Protein AF-A0A7J4F7S7-F1 (afdb_monomer)

Secondary structure (DSSP, 8-state):
-HHHHHHHHHHHHHHHTTS--------PPPEEEEESSGGGHHHHHHHHGGGEEEEESSPTT--TTT----HHHHHHHHT-SEEE-S-TTT-HHHHHHHHH-TTSEEE-HHHHHHTT-----BTTBSS--TTGGGSHHHHHHHHHHHHHHHHHH-GGGHHHHHHHHHHHHHHHHHHHHHHHHHHHHTT-TT-EEEESSGGGHHHHHHTT-EEEEES--TTT----HHHHHHHHHHHHHTSEEEEEEEGGGTTSHHHHHHHHHHHHH-PPEEEE--S--STT--HHHHHHHHHHHHHTHHHHTS------THHHHHHHHHHHHHHHHHHHHHHHHHHTSSSS------------------------------

Mean predicted aligned error: 14.19 Å

Solvent-accessible surface area (backbone atoms only — not comparable to full-atom values): 21217 Å² total; per-residue (Å²): 110,72,74,58,55,56,52,54,51,53,54,54,57,56,63,58,70,76,72,72,80,83,73,77,61,78,82,65,84,56,46,33,34,37,22,44,44,47,71,52,43,35,48,52,44,55,25,46,44,94,50,41,46,79,48,52,72,39,58,63,72,60,61,71,90,80,48,72,84,45,75,65,56,53,56,60,55,73,69,36,60,32,38,43,42,74,36,45,92,76,36,65,48,48,34,53,47,48,73,75,45,73,86,50,50,71,43,35,43,72,50,18,40,76,50,61,28,69,55,58,65,48,65,95,28,80,58,34,81,47,44,36,67,66,21,70,65,23,41,49,6,43,38,50,40,46,41,59,50,49,32,69,78,43,57,93,50,30,70,58,24,52,51,26,40,52,54,51,48,57,49,52,53,52,51,51,54,52,31,51,51,51,16,59,75,46,66,33,57,70,39,26,24,30,21,29,36,62,36,52,44,32,56,42,42,60,36,46,28,38,66,68,38,50,57,33,58,83,95,64,87,60,61,56,72,67,59,55,52,52,51,46,51,33,33,58,72,58,63,23,56,29,34,41,31,46,52,93,32,47,92,35,73,52,24,52,51,44,54,49,49,20,74,76,42,71,31,50,71,38,62,30,82,79,60,39,74,56,103,75,62,49,59,63,58,53,51,51,51,35,50,58,41,56,52,51,48,49,55,77,81,43,82,85,72,72,76,72,56,64,60,59,53,50,51,55,50,53,51,51,51,51,55,49,51,52,52,51,51,53,55,53,58,63,69,69,70,81,79,86,89,88,86,86,82,88,86,81,90,83,83,90,82,88,81,89,85,82,87,86,77,92,82,86,80,88,80,82,90,132

Foldseek 3Di:
DVVVVVVVVVVVVVVVVVVPDPCPPPLDQAQEEEEAALLLQQLLCLLSPPRHDYDYQDDFLDDQQPDAGDPVSLVSLVPHQEYEYLALVPRVNSVVSCVSCVPHHYDYDVLLVVLPQAQPDAAVRNGQSAQSCLALRSSLSSLVSSLVVVCVVPVVCSVVSVVSSVVSVVVSVVLLVVLQVLLVVLVQAQQEAEELESNCQSLSVSNNYGHPYYQDYPPPLDGDPVRLVVNLVCLQVRSHLAYEYEPSCCVPPSVVSRVVSCVSRVRYYFYAHSGGNDSDDNSSNSSVRSSVSVSCSSVSPDDDPPPPCVVVVVVVVVVVVVVVVVVVVVVVVVVVPPPDDDDDDDDDDDDDDDDDDDDDDDDDDDDDDD

Structure (mmCIF, N/CA/C/O backbone):
data_AF-A0A7J4F7S7-F1
#
_entry.id   AF-A0A7J4F7S7-F1
#
loop_
_atom_site.group_PDB
_atom_site.id
_atom_site.type_symbol
_atom_site.label_atom_id
_atom_site.label_alt_id
_atom_site.label_comp_id
_atom_site.label_asym_id
_atom_site.label_entity_id
_atom_site.label_seq_id
_atom_site.pdbx_PDB_ins_code
_atom_site.Cartn_x
_atom_site.Cartn_y
_atom_site.Cartn_z
_atom_site.occupancy
_atom_site.B_iso_or_equiv
_atom_site.auth_seq_id
_atom_site.auth_comp_id
_atom_site.auth_asym_id
_atom_site.auth_atom_id
_atom_site.pdbx_PDB_model_num
ATOM 1 N N . MET A 1 1 ? 35.179 -58.550 -4.050 1.00 54.38 1 MET A N 1
ATOM 2 C CA . MET A 1 1 ? 35.478 -57.158 -3.635 1.00 54.38 1 MET A CA 1
ATOM 3 C C . MET A 1 1 ? 35.856 -56.257 -4.811 1.00 54.38 1 MET A C 1
ATOM 5 O O . MET A 1 1 ? 35.165 -55.275 -5.018 1.00 54.38 1 MET A O 1
ATOM 9 N N . ILE A 1 2 ? 36.839 -56.607 -5.651 1.00 55.66 2 ILE A N 1
ATOM 10 C CA . ILE A 1 2 ? 37.302 -55.758 -6.779 1.00 55.66 2 ILE A CA 1
ATOM 11 C C . ILE A 1 2 ? 36.187 -55.402 -7.790 1.00 55.66 2 ILE A C 1
ATOM 13 O O . ILE A 1 2 ? 36.116 -54.282 -8.281 1.00 55.66 2 ILE A O 1
ATOM 17 N N . ARG A 1 3 ? 35.242 -56.317 -8.034 1.00 45.62 3 ARG A N 1
ATOM 18 C CA . ARG A 1 3 ? 34.114 -56.116 -8.963 1.00 45.62 3 ARG A CA 1
ATOM 19 C C . ARG A 1 3 ? 33.031 -55.151 -8.444 1.00 45.62 3 ARG A C 1
ATOM 21 O O . ARG A 1 3 ? 32.325 -54.556 -9.245 1.00 45.62 3 ARG A O 1
ATOM 28 N N . HIS A 1 4 ? 32.931 -54.972 -7.124 1.00 45.53 4 HIS A N 1
ATOM 29 C CA . HIS A 1 4 ? 32.022 -54.000 -6.499 1.00 45.53 4 HIS A CA 1
ATOM 30 C C . HIS A 1 4 ? 32.672 -52.617 -6.361 1.00 45.53 4 HIS A C 1
ATOM 32 O O . HIS A 1 4 ? 31.987 -51.610 -6.496 1.00 45.53 4 HIS A O 1
ATOM 38 N N . VAL A 1 5 ? 34.000 -52.565 -6.201 1.00 56.12 5 VAL A N 1
ATOM 39 C CA . VAL A 1 5 ? 34.778 -51.313 -6.206 1.00 56.12 5 VAL A CA 1
ATOM 40 C C . VAL A 1 5 ? 34.766 -50.657 -7.594 1.00 56.12 5 VAL A C 1
ATOM 42 O O . VAL A 1 5 ? 34.600 -49.447 -7.701 1.00 56.12 5 VAL A O 1
ATOM 45 N N . LEU A 1 6 ? 34.841 -51.451 -8.669 1.00 48.84 6 LEU A N 1
ATOM 46 C CA . LEU A 1 6 ? 34.756 -50.942 -10.046 1.00 48.84 6 LEU A CA 1
ATOM 47 C C . LEU A 1 6 ? 33.351 -50.438 -10.425 1.00 48.84 6 LEU A C 1
ATOM 49 O O . LEU A 1 6 ? 33.238 -49.486 -11.191 1.00 48.84 6 LEU A O 1
ATOM 53 N N . LEU A 1 7 ? 32.286 -51.026 -9.863 1.00 51.00 7 LEU A N 1
ATOM 54 C CA . LEU A 1 7 ? 30.911 -50.562 -10.093 1.00 51.00 7 LEU A CA 1
ATOM 55 C C . LEU A 1 7 ? 30.617 -49.246 -9.351 1.00 51.00 7 LEU A C 1
ATOM 57 O O . LEU A 1 7 ? 29.968 -48.364 -9.903 1.00 51.00 7 LEU A O 1
ATOM 61 N N . ALA A 1 8 ? 31.136 -49.090 -8.128 1.00 51.75 8 ALA A N 1
ATOM 62 C CA . ALA A 1 8 ? 30.990 -47.863 -7.343 1.00 51.75 8 ALA A CA 1
ATOM 63 C C . ALA A 1 8 ? 31.748 -46.672 -7.965 1.00 51.75 8 ALA A C 1
ATOM 65 O O . ALA A 1 8 ? 31.248 -45.551 -7.960 1.00 51.75 8 ALA A O 1
ATOM 66 N N . MET A 1 9 ? 32.911 -46.922 -8.576 1.00 55.09 9 MET A N 1
ATOM 67 C CA . MET A 1 9 ? 33.689 -45.904 -9.299 1.00 55.09 9 MET A CA 1
ATOM 68 C C . MET A 1 9 ? 33.002 -45.437 -10.594 1.00 55.09 9 MET A C 1
ATOM 70 O O . MET A 1 9 ? 33.083 -44.261 -10.934 1.00 55.09 9 MET A O 1
ATOM 74 N N . ALA A 1 10 ? 32.290 -46.325 -11.297 1.00 54.59 10 ALA A N 1
ATOM 75 C CA . ALA A 1 10 ? 31.547 -45.968 -12.509 1.00 54.59 10 ALA A CA 1
ATOM 76 C C . ALA A 1 10 ? 30.288 -45.130 -12.210 1.00 54.59 10 ALA A C 1
ATOM 78 O O . ALA A 1 10 ? 29.965 -44.219 -12.968 1.00 54.59 10 ALA A O 1
ATOM 79 N N . VAL A 1 11 ? 29.612 -45.382 -11.082 1.00 56.56 11 VAL A N 1
ATOM 80 C CA . VAL A 1 11 ? 28.475 -44.560 -10.623 1.00 56.56 11 VAL A CA 1
ATOM 81 C C . VAL A 1 11 ? 28.948 -43.187 -10.131 1.00 56.56 11 VAL A C 1
ATOM 83 O O . VAL A 1 11 ? 28.303 -42.183 -10.423 1.00 56.56 11 VAL A O 1
ATOM 86 N N . LEU A 1 12 ? 30.112 -43.112 -9.475 1.00 49.06 12 LEU A N 1
ATOM 87 C CA . LEU A 1 12 ? 30.700 -41.837 -9.051 1.00 49.06 12 LEU A CA 1
ATOM 88 C C . LEU A 1 12 ? 31.189 -40.994 -10.244 1.00 49.06 12 LEU A C 1
ATOM 90 O O . LEU A 1 12 ? 31.013 -39.781 -10.242 1.00 49.06 12 LEU A O 1
ATOM 94 N N . ALA A 1 13 ? 31.723 -41.620 -11.297 1.00 49.44 13 ALA A N 1
ATOM 95 C CA . ALA A 1 13 ? 32.113 -40.921 -12.524 1.00 49.44 13 ALA A CA 1
ATOM 96 C C . ALA A 1 13 ? 30.908 -40.408 -13.340 1.00 49.44 13 ALA A C 1
ATOM 98 O O . ALA A 1 13 ? 31.022 -39.389 -14.015 1.00 49.44 13 ALA A O 1
ATOM 99 N N . MET A 1 14 ? 29.744 -41.065 -13.248 1.00 48.78 14 MET A N 1
ATOM 100 C CA . MET A 1 14 ? 28.516 -40.619 -13.922 1.00 48.78 14 MET A CA 1
ATOM 101 C C . MET A 1 14 ? 27.774 -39.516 -13.146 1.00 48.78 14 MET A C 1
ATOM 103 O O . MET A 1 14 ? 27.087 -38.706 -13.759 1.00 48.78 14 MET A O 1
ATOM 107 N N . ALA A 1 15 ? 27.972 -39.417 -11.825 1.00 48.84 15 ALA A N 1
ATOM 108 C CA . ALA A 1 15 ? 27.460 -38.311 -11.008 1.00 48.84 15 ALA A CA 1
ATOM 109 C C . ALA A 1 15 ? 28.261 -37.002 -11.178 1.00 48.84 15 ALA A C 1
ATOM 111 O O . ALA A 1 15 ? 27.722 -35.922 -10.959 1.00 48.84 15 ALA A O 1
ATOM 112 N N . VAL A 1 16 ? 29.525 -37.076 -11.613 1.00 49.22 16 VAL A N 1
ATOM 113 C CA . VAL A 1 16 ? 30.371 -35.891 -11.871 1.00 49.22 16 VAL A CA 1
ATOM 114 C C . VAL A 1 16 ? 30.159 -35.320 -13.284 1.00 49.22 16 VAL A C 1
ATOM 116 O O . VAL A 1 16 ? 30.489 -34.168 -13.536 1.00 49.22 16 VAL A O 1
ATOM 119 N N . ALA A 1 17 ? 29.530 -36.068 -14.197 1.00 46.41 17 ALA A N 1
ATOM 120 C CA . ALA A 1 17 ? 29.245 -35.609 -15.562 1.00 46.41 17 ALA A CA 1
ATOM 121 C C . ALA A 1 17 ? 27.938 -34.795 -15.704 1.00 46.41 17 ALA A C 1
ATOM 123 O O . ALA A 1 17 ? 27.616 -34.367 -16.807 1.00 46.41 17 ALA A O 1
ATOM 124 N N . PHE A 1 18 ? 27.199 -34.565 -14.609 1.00 45.62 18 PHE A N 1
ATOM 125 C CA . PHE A 1 18 ? 26.010 -33.694 -14.567 1.00 45.62 18 PHE A CA 1
ATOM 126 C C . PHE A 1 18 ? 26.260 -32.354 -13.849 1.00 45.62 18 PHE A C 1
ATOM 128 O O . PHE A 1 18 ? 25.326 -31.603 -13.589 1.00 45.62 18 PHE A O 1
ATOM 135 N N . VAL A 1 19 ? 27.524 -32.038 -13.545 1.00 52.53 19 VAL A N 1
ATOM 136 C CA . VAL A 1 19 ? 27.962 -30.712 -13.086 1.00 52.53 19 VAL A CA 1
ATOM 137 C C . VAL A 1 19 ? 28.807 -30.119 -14.205 1.00 52.53 19 VAL A C 1
ATOM 139 O O . VAL A 1 19 ? 30.033 -30.188 -14.206 1.00 52.53 19 VAL A O 1
ATOM 142 N N . GLY A 1 20 ? 28.120 -29.652 -15.239 1.00 48.72 20 GLY A N 1
ATOM 143 C CA . GLY A 1 20 ? 28.742 -29.263 -16.494 1.00 48.72 20 GLY A CA 1
ATOM 144 C C . GLY A 1 20 ? 27.784 -28.516 -17.402 1.00 48.72 20 GLY A C 1
ATOM 145 O O . GLY A 1 20 ? 27.708 -28.835 -18.578 1.00 48.72 20 GLY A O 1
ATOM 146 N N . ASP A 1 21 ? 27.073 -27.537 -16.848 1.00 41.12 21 ASP A N 1
ATOM 147 C CA . ASP A 1 21 ? 26.749 -26.332 -17.605 1.00 41.12 21 ASP A CA 1
ATOM 148 C C . ASP A 1 21 ? 26.936 -25.134 -16.674 1.00 41.12 21 ASP A C 1
ATOM 150 O O . ASP A 1 21 ? 26.013 -24.552 -16.112 1.00 41.12 21 ASP A O 1
ATOM 154 N N . GLY A 1 22 ? 28.210 -24.840 -16.408 1.00 40.72 22 GLY A N 1
ATOM 155 C CA . GLY A 1 22 ? 28.616 -23.545 -15.894 1.00 40.72 22 GLY A CA 1
ATOM 156 C C . GLY A 1 22 ? 28.477 -22.538 -17.022 1.00 40.72 22 GLY A C 1
ATOM 157 O O . GLY A 1 22 ? 29.484 -22.075 -17.554 1.00 40.72 22 GLY A O 1
ATOM 158 N N . ASN A 1 23 ? 27.236 -22.210 -17.379 1.00 40.94 23 ASN A N 1
ATOM 159 C CA . ASN A 1 23 ? 26.950 -20.956 -18.038 1.00 40.94 23 ASN A CA 1
ATOM 160 C C . ASN A 1 23 ? 27.207 -19.885 -16.974 1.00 40.94 23 ASN A C 1
ATOM 162 O O . ASN A 1 23 ? 26.307 -19.450 -16.259 1.00 40.94 23 ASN A O 1
ATOM 166 N N . ALA A 1 24 ? 28.477 -19.503 -16.821 1.00 43.47 24 ALA A N 1
ATOM 167 C CA . ALA A 1 24 ? 28.827 -18.172 -16.367 1.00 43.47 24 ALA A CA 1
ATOM 168 C C . ALA A 1 24 ? 28.292 -17.228 -17.448 1.00 43.47 24 ALA A C 1
ATOM 170 O O . ALA A 1 24 ? 29.030 -16.776 -18.323 1.00 43.47 24 ALA A O 1
ATOM 171 N N . GLY A 1 25 ? 26.966 -17.057 -17.445 1.00 39.09 25 GLY A N 1
ATOM 172 C CA . GLY A 1 25 ? 26.289 -16.061 -18.238 1.00 39.09 25 GLY A CA 1
ATOM 173 C C . GLY A 1 25 ? 26.980 -14.754 -17.920 1.00 39.09 25 GLY A C 1
ATOM 174 O O . GLY A 1 25 ? 27.254 -14.463 -16.752 1.00 39.09 25 GLY A O 1
ATOM 175 N N . ALA A 1 26 ? 27.342 -14.026 -18.970 1.00 41.41 26 ALA A N 1
ATOM 176 C CA . ALA A 1 26 ? 27.690 -12.630 -18.834 1.00 41.41 26 ALA A CA 1
ATOM 177 C C . ALA A 1 26 ? 26.666 -12.012 -17.873 1.00 41.41 26 ALA A C 1
ATOM 179 O O . ALA A 1 26 ? 25.469 -12.082 -18.145 1.00 41.41 26 ALA A O 1
ATOM 180 N N . GLN A 1 27 ? 27.121 -11.514 -16.720 1.00 52.38 27 GLN A N 1
ATOM 181 C CA . GLN A 1 27 ? 26.304 -10.606 -15.931 1.00 52.38 27 GLN A CA 1
ATOM 182 C C . GLN A 1 27 ? 26.084 -9.413 -16.858 1.00 52.38 27 GLN A C 1
ATOM 184 O O . GLN A 1 27 ? 26.988 -8.597 -17.051 1.00 52.38 27 GLN A O 1
ATOM 189 N N . GLY A 1 28 ? 24.946 -9.417 -17.559 1.00 56.94 28 GLY A N 1
ATOM 190 C CA . GLY A 1 28 ? 24.427 -8.225 -18.206 1.00 56.94 28 GLY A CA 1
ATOM 191 C C . GLY A 1 28 ? 24.340 -7.127 -17.153 1.00 56.94 28 GLY A C 1
ATOM 192 O O . GLY A 1 28 ? 24.262 -7.423 -15.960 1.00 56.94 28 GLY A O 1
ATOM 193 N N . ALA A 1 29 ? 24.440 -5.871 -17.579 1.00 68.69 29 ALA A N 1
ATOM 194 C CA . ALA A 1 29 ? 24.211 -4.771 -16.655 1.00 68.69 29 ALA A CA 1
ATOM 195 C C . ALA A 1 29 ? 22.810 -4.940 -16.044 1.00 68.69 29 ALA A C 1
ATOM 197 O O . ALA A 1 29 ? 21.854 -5.141 -16.790 1.00 68.69 29 ALA A O 1
ATOM 198 N N . GLU A 1 30 ? 22.722 -4.927 -14.713 1.00 89.00 30 GLU A N 1
ATOM 199 C CA . GLU A 1 30 ? 21.443 -4.963 -14.004 1.00 89.00 30 GLU A CA 1
ATOM 200 C C . GLU A 1 30 ? 20.639 -3.710 -14.376 1.00 89.00 30 GLU A C 1
ATOM 202 O O . GLU A 1 30 ? 21.201 -2.614 -14.476 1.00 89.00 30 GLU A O 1
ATOM 207 N N . VAL A 1 31 ? 19.338 -3.881 -14.615 1.00 96.44 31 VAL A N 1
ATOM 208 C CA . VAL A 1 31 ? 18.419 -2.772 -14.889 1.00 96.44 31 VAL A CA 1
ATOM 209 C C . VAL A 1 31 ? 18.271 -1.964 -13.605 1.00 96.44 31 VAL A C 1
ATOM 211 O O . VAL A 1 31 ? 17.856 -2.505 -12.576 1.00 96.44 31 VAL A O 1
ATOM 214 N N . ARG A 1 32 ? 18.593 -0.673 -13.649 1.00 97.06 32 ARG A N 1
ATOM 215 C CA . ARG A 1 32 ? 18.467 0.216 -12.490 1.00 97.06 32 ARG A CA 1
ATOM 216 C C . ARG A 1 32 ? 17.034 0.710 -12.369 1.00 97.06 32 ARG A C 1
ATOM 218 O O . ARG A 1 32 ? 16.547 1.465 -13.213 1.00 97.06 32 ARG A O 1
ATOM 225 N N . VAL A 1 33 ? 16.369 0.289 -11.305 1.00 97.69 33 VAL A N 1
ATOM 226 C CA . VAL A 1 33 ? 14.982 0.623 -10.995 1.00 97.69 33 VAL A CA 1
ATOM 227 C C . VAL A 1 33 ? 14.952 1.568 -9.808 1.00 97.69 33 VAL A C 1
ATOM 229 O O . VAL A 1 33 ? 15.441 1.236 -8.730 1.00 97.69 33 VAL A O 1
ATOM 232 N N . VAL A 1 34 ? 14.321 2.723 -9.979 1.00 97.25 34 VAL A N 1
ATOM 233 C CA . VAL A 1 34 ? 14.132 3.675 -8.885 1.00 97.25 34 VAL A CA 1
ATOM 234 C C . VAL A 1 34 ? 12.651 3.743 -8.532 1.00 97.25 34 VAL A C 1
ATOM 236 O O . VAL A 1 34 ? 11.827 4.180 -9.337 1.00 97.25 34 VAL A O 1
ATOM 239 N N . VAL A 1 35 ? 12.298 3.293 -7.328 1.00 96.88 35 VAL A N 1
ATOM 240 C CA . VAL A 1 35 ? 10.936 3.405 -6.791 1.00 96.88 35 VAL A CA 1
ATOM 241 C C . VAL A 1 35 ? 10.767 4.727 -6.049 1.00 96.88 35 VAL A C 1
ATOM 243 O O . VAL A 1 35 ? 11.701 5.222 -5.421 1.00 96.88 35 VAL A O 1
ATOM 246 N N . SER A 1 36 ? 9.576 5.317 -6.073 1.00 95.00 36 SER A N 1
ATOM 247 C CA . SER A 1 36 ? 9.324 6.544 -5.311 1.00 95.00 36 SER A CA 1
ATOM 248 C C . SER A 1 36 ? 9.163 6.297 -3.813 1.00 95.00 36 SER A C 1
ATOM 250 O O . SER A 1 36 ? 9.642 7.094 -3.005 1.00 95.00 36 SER A O 1
ATOM 252 N N . LEU A 1 37 ? 8.492 5.201 -3.452 1.00 92.75 37 LEU A N 1
ATOM 253 C CA . LEU A 1 37 ? 8.175 4.820 -2.081 1.00 92.75 37 LEU A CA 1
ATOM 254 C C . LEU A 1 37 ? 8.850 3.492 -1.718 1.00 92.75 37 LEU A C 1
ATOM 256 O O . LEU A 1 37 ? 8.761 2.537 -2.496 1.00 92.75 37 LEU A O 1
ATOM 260 N N . PRO A 1 38 ? 9.410 3.371 -0.501 1.00 90.94 38 PRO A N 1
ATOM 261 C CA . PRO A 1 38 ? 10.093 2.154 -0.075 1.00 90.94 38 PRO A CA 1
ATOM 262 C C . PRO A 1 38 ? 9.142 0.951 -0.001 1.00 90.94 38 PRO A C 1
ATOM 264 O O . PRO A 1 38 ? 9.566 -0.170 -0.242 1.00 90.94 38 PRO A O 1
ATOM 267 N N . ASP A 1 39 ? 7.838 1.155 0.226 1.00 90.50 39 ASP A N 1
ATOM 268 C CA . ASP A 1 39 ? 6.849 0.066 0.248 1.00 90.50 39 ASP A CA 1
ATOM 269 C C . ASP A 1 39 ? 6.647 -0.626 -1.119 1.00 90.50 39 ASP A C 1
ATOM 271 O O . ASP A 1 39 ? 6.087 -1.724 -1.178 1.00 90.50 39 ASP A O 1
ATOM 275 N N . MET A 1 40 ? 7.067 -0.004 -2.229 1.00 93.50 40 MET A N 1
ATOM 276 C CA . MET A 1 40 ? 6.969 -0.588 -3.577 1.00 93.50 40 MET A CA 1
ATOM 277 C C . MET A 1 40 ? 8.199 -1.428 -3.939 1.00 93.50 40 MET A C 1
ATOM 279 O O . MET A 1 40 ? 8.109 -2.340 -4.765 1.00 93.50 40 MET A O 1
ATOM 283 N N . GLU A 1 41 ? 9.333 -1.160 -3.291 1.00 94.00 41 GLU A N 1
ATOM 284 C CA . GLU A 1 41 ? 10.611 -1.832 -3.522 1.00 94.00 41 GLU A CA 1
ATOM 285 C C . GLU A 1 41 ? 10.527 -3.365 -3.412 1.00 94.00 41 GLU A C 1
ATOM 287 O O . GLU A 1 41 ? 11.026 -4.043 -4.315 1.00 94.00 41 GLU A O 1
ATOM 292 N N . PRO A 1 42 ? 9.863 -3.961 -2.399 1.00 93.62 42 PRO A N 1
ATOM 293 C CA . PRO A 1 42 ? 9.824 -5.414 -2.258 1.00 93.62 42 PRO A CA 1
ATOM 294 C C . PRO A 1 42 ? 9.064 -6.091 -3.400 1.00 93.62 42 PRO A C 1
ATOM 296 O O . PRO A 1 42 ? 9.465 -7.158 -3.857 1.00 93.62 42 PRO A O 1
ATOM 299 N N . VAL A 1 43 ? 7.997 -5.457 -3.899 1.00 96.19 43 VAL A N 1
ATOM 300 C CA . VAL A 1 43 ? 7.208 -5.964 -5.034 1.00 96.19 43 VAL A CA 1
ATOM 301 C C . VAL A 1 43 ? 8.052 -5.960 -6.307 1.00 96.19 43 VAL A C 1
ATOM 303 O O . VAL A 1 43 ? 8.103 -6.952 -7.033 1.00 96.19 43 VAL A O 1
ATOM 306 N N . VAL A 1 44 ? 8.746 -4.851 -6.555 1.00 96.94 44 VAL A N 1
ATOM 307 C CA . VAL A 1 44 ? 9.639 -4.668 -7.704 1.00 96.94 44 VAL A CA 1
ATOM 308 C C . VAL A 1 44 ? 10.794 -5.669 -7.660 1.00 96.94 44 VAL A C 1
ATOM 310 O O . VAL A 1 44 ? 11.058 -6.355 -8.649 1.00 96.94 44 VAL A O 1
ATOM 313 N N . ARG A 1 45 ? 11.440 -5.821 -6.501 1.00 95.81 45 ARG A N 1
ATOM 314 C CA . ARG A 1 45 ? 12.540 -6.770 -6.291 1.00 95.81 45 ARG A CA 1
ATOM 315 C C . ARG A 1 45 ? 12.094 -8.220 -6.467 1.00 95.81 45 ARG A C 1
ATOM 317 O O . ARG A 1 45 ? 12.811 -8.998 -7.090 1.00 95.81 45 ARG A O 1
ATOM 324 N N . ASP A 1 46 ? 10.917 -8.583 -5.966 1.00 95.56 46 ASP A N 1
ATOM 325 C CA . ASP A 1 46 ? 10.380 -9.940 -6.100 1.00 95.56 46 ASP A CA 1
ATOM 326 C C . ASP A 1 46 ? 10.118 -10.331 -7.559 1.00 95.56 46 ASP A C 1
ATOM 328 O O . ASP A 1 46 ? 10.281 -11.496 -7.918 1.00 95.56 46 ASP A O 1
ATOM 332 N N . VAL A 1 47 ? 9.726 -9.371 -8.400 1.00 97.88 47 VAL A N 1
ATOM 333 C CA . VAL A 1 47 ? 9.457 -9.594 -9.828 1.00 97.88 47 VAL A CA 1
ATOM 334 C C . VAL A 1 47 ? 10.739 -9.523 -10.662 1.00 97.88 47 VAL A C 1
ATOM 336 O O . VAL A 1 47 ? 10.990 -10.405 -11.485 1.00 97.88 47 VAL A O 1
ATOM 339 N N . GLY A 1 48 ? 11.571 -8.503 -10.454 1.00 96.69 48 GLY A N 1
ATOM 340 C CA . GLY A 1 48 ? 12.811 -8.315 -11.214 1.00 96.69 48 GLY A CA 1
ATOM 341 C C . GLY A 1 48 ? 13.926 -9.288 -10.816 1.00 96.69 48 GLY A C 1
ATOM 342 O O . GLY A 1 48 ? 14.799 -9.612 -11.622 1.00 96.69 48 GLY A O 1
ATOM 343 N N . GLY A 1 49 ? 13.882 -9.821 -9.595 1.00 94.81 49 GLY A N 1
ATOM 344 C CA . GLY A 1 49 ? 14.841 -10.800 -9.103 1.00 94.81 49 GLY A CA 1
ATOM 345 C C . GLY A 1 49 ? 16.280 -10.285 -9.159 1.00 94.81 49 GLY A C 1
ATOM 346 O O . GLY A 1 49 ? 16.576 -9.164 -8.766 1.00 94.81 49 GLY A O 1
ATOM 347 N N . ARG A 1 50 ? 17.193 -11.125 -9.650 1.00 94.69 50 ARG A N 1
ATOM 348 C CA . ARG A 1 50 ? 18.638 -10.838 -9.720 1.00 94.69 50 ARG A CA 1
ATOM 349 C C . ARG A 1 50 ? 19.061 -9.923 -10.876 1.00 94.69 50 ARG A C 1
ATOM 351 O O . ARG A 1 50 ? 20.255 -9.728 -11.058 1.00 94.69 50 ARG A O 1
ATOM 358 N N . HIS A 1 51 ? 18.126 -9.493 -11.718 1.00 95.75 51 HIS A N 1
ATOM 359 C CA . HIS A 1 51 ? 18.429 -8.710 -12.924 1.00 95.75 51 HIS A CA 1
ATOM 360 C C . HIS A 1 51 ? 18.170 -7.221 -12.744 1.00 95.75 51 HIS A C 1
ATOM 362 O O . HIS A 1 51 ? 18.431 -6.441 -13.655 1.00 95.75 51 HIS A O 1
ATOM 368 N N . VAL A 1 52 ? 17.641 -6.840 -11.582 1.00 96.62 52 VAL A N 1
ATOM 369 C CA . VAL A 1 52 ? 17.322 -5.460 -11.253 1.00 96.62 52 VAL A CA 1
ATOM 370 C C . VAL A 1 52 ? 18.090 -5.031 -10.013 1.00 96.62 52 VAL A C 1
ATOM 372 O O . VAL A 1 52 ? 18.166 -5.765 -9.025 1.00 96.62 52 VAL A O 1
ATOM 375 N N . GLU A 1 53 ? 18.598 -3.811 -10.052 1.00 95.56 53 GLU A N 1
ATOM 376 C CA . GLU A 1 53 ? 19.065 -3.090 -8.877 1.00 95.56 53 GLU A CA 1
ATOM 377 C C . GLU A 1 53 ? 17.966 -2.096 -8.501 1.00 95.56 53 GLU A C 1
ATOM 379 O O . GLU A 1 53 ? 17.581 -1.273 -9.328 1.00 95.56 53 GLU A O 1
ATOM 384 N N . VAL A 1 54 ? 17.421 -2.193 -7.284 1.00 94.31 54 VAL A N 1
ATOM 385 C CA . VAL A 1 54 ? 16.290 -1.356 -6.850 1.00 94.31 54 VAL A CA 1
ATOM 386 C C . VAL A 1 54 ? 16.726 -0.410 -5.741 1.00 94.31 54 VAL A C 1
ATOM 388 O O . VAL A 1 54 ? 17.287 -0.869 -4.744 1.00 94.31 54 VAL A O 1
ATOM 391 N N . SER A 1 55 ? 16.422 0.877 -5.893 1.00 93.19 55 SER A N 1
ATOM 392 C CA . SER A 1 55 ? 16.593 1.907 -4.863 1.00 93.19 55 SER A CA 1
ATOM 393 C C . SER A 1 55 ? 15.322 2.746 -4.698 1.00 93.19 55 SER A C 1
ATOM 395 O O . SER A 1 55 ? 14.487 2.804 -5.601 1.00 93.19 55 SER A O 1
ATOM 397 N N . SER A 1 56 ? 15.167 3.395 -3.540 1.00 93.19 56 SER A N 1
ATOM 398 C CA . SER A 1 56 ? 14.013 4.245 -3.220 1.00 93.19 56 SER A CA 1
ATOM 399 C C . SER A 1 56 ? 14.390 5.726 -3.150 1.00 93.19 56 SER A C 1
ATOM 401 O O . SER A 1 56 ? 15.380 6.092 -2.517 1.00 93.19 56 SER A O 1
ATOM 403 N N . ILE A 1 57 ? 13.563 6.588 -3.750 1.00 93.88 57 ILE A N 1
ATOM 404 C CA . ILE A 1 57 ? 13.667 8.055 -3.666 1.00 93.88 57 ILE A CA 1
ATOM 405 C C . ILE A 1 57 ? 13.373 8.520 -2.239 1.00 93.88 57 ILE A C 1
ATOM 407 O O . ILE A 1 57 ? 14.124 9.314 -1.666 1.00 93.88 57 ILE A O 1
ATOM 411 N N . LEU A 1 58 ? 12.258 8.052 -1.670 1.00 90.94 58 LEU A N 1
ATOM 412 C CA . LEU A 1 58 ? 11.869 8.377 -0.307 1.00 90.94 58 LEU A CA 1
ATOM 413 C C . LEU A 1 58 ? 12.645 7.480 0.674 1.00 90.94 58 LEU A C 1
ATOM 415 O O . LEU A 1 58 ? 12.541 6.253 0.581 1.00 90.94 58 LEU A O 1
ATOM 419 N N . PRO A 1 59 ? 13.376 8.049 1.650 1.00 87.00 59 PRO A N 1
ATOM 420 C CA . PRO A 1 59 ? 14.060 7.246 2.656 1.00 87.00 59 PRO A CA 1
ATOM 421 C C . PRO A 1 59 ? 13.063 6.513 3.571 1.00 87.00 59 PRO A C 1
ATOM 423 O O . PRO A 1 59 ? 12.023 7.095 3.912 1.00 87.00 59 PRO A O 1
ATOM 426 N N . PRO A 1 60 ? 13.388 5.300 4.057 1.00 82.62 60 PRO A N 1
ATOM 427 C CA . PRO A 1 60 ? 12.536 4.554 4.982 1.00 82.62 60 PRO A CA 1
ATOM 428 C C . PRO A 1 60 ? 12.066 5.389 6.178 1.00 82.62 60 PRO A C 1
ATOM 430 O O . PRO A 1 60 ? 12.829 6.151 6.778 1.00 82.62 60 PRO A O 1
ATOM 433 N N . GLY A 1 61 ? 10.784 5.257 6.523 1.00 76.81 61 GLY A N 1
ATOM 434 C CA . GLY A 1 61 ? 10.153 5.984 7.630 1.00 76.81 61 GLY A CA 1
ATOM 435 C C . GLY A 1 61 ? 9.924 7.490 7.417 1.00 76.81 61 GLY A C 1
ATOM 436 O O . GLY A 1 61 ? 9.424 8.145 8.335 1.00 76.81 61 GLY A O 1
ATOM 437 N N . SER A 1 62 ? 10.260 8.050 6.251 1.00 80.62 62 SER A N 1
ATOM 438 C CA . SER A 1 62 ? 9.999 9.462 5.930 1.00 80.62 62 SER A CA 1
ATOM 439 C C . SER A 1 62 ? 8.539 9.703 5.530 1.00 80.62 62 SER A C 1
ATOM 441 O O . SER A 1 62 ? 7.886 8.829 4.967 1.00 80.62 62 SER A O 1
ATOM 443 N N . ASP A 1 63 ? 8.026 10.906 5.799 1.00 81.44 63 ASP A N 1
ATOM 444 C CA . ASP A 1 63 ? 6.697 11.333 5.343 1.00 81.44 63 ASP A CA 1
ATOM 445 C C . ASP A 1 63 ? 6.758 11.788 3.869 1.00 81.44 63 ASP A C 1
ATOM 447 O O . ASP A 1 63 ? 7.448 12.775 3.585 1.00 81.44 63 ASP A O 1
ATOM 451 N N . PRO A 1 64 ? 6.038 11.131 2.938 1.00 81.62 64 PRO A N 1
ATOM 452 C CA . PRO A 1 64 ? 6.050 11.487 1.519 1.00 81.62 64 PRO A CA 1
ATOM 453 C C . PRO A 1 64 ? 5.492 12.888 1.230 1.00 81.62 64 PRO A C 1
ATOM 455 O O . PRO A 1 64 ? 5.892 13.509 0.249 1.00 81.62 64 PRO A O 1
ATOM 458 N N . HIS A 1 65 ? 4.596 13.427 2.065 1.00 78.94 65 HIS A N 1
ATOM 459 C CA . HIS A 1 65 ? 3.967 14.731 1.806 1.00 78.94 65 HIS A CA 1
ATOM 460 C C . HIS A 1 65 ? 4.854 15.919 2.184 1.00 78.94 65 HIS A C 1
ATOM 462 O O . HIS A 1 65 ? 4.692 17.016 1.650 1.00 78.94 65 HIS A O 1
ATOM 468 N N . GLY A 1 66 ? 5.768 15.710 3.131 1.00 81.25 66 GLY A N 1
ATOM 469 C CA . GLY A 1 66 ? 6.759 16.700 3.548 1.00 81.25 66 GLY A CA 1
ATOM 470 C C . GLY A 1 66 ? 8.121 16.521 2.880 1.00 81.25 66 GLY A C 1
ATOM 471 O O . GLY A 1 66 ? 9.030 17.309 3.149 1.00 81.25 66 GLY A O 1
ATOM 472 N N . PHE A 1 67 ? 8.286 15.484 2.059 1.00 87.19 67 PHE A N 1
ATOM 473 C CA . PHE A 1 67 ? 9.557 15.172 1.428 1.00 87.19 67 PHE A CA 1
ATOM 474 C C . PHE A 1 67 ? 9.886 16.152 0.297 1.00 87.19 67 PHE A C 1
ATOM 476 O O . PHE A 1 67 ? 9.019 16.672 -0.401 1.00 87.19 67 PHE A O 1
ATOM 483 N N . THR A 1 68 ? 11.175 16.422 0.117 1.00 87.62 68 THR A N 1
ATOM 484 C CA . THR A 1 68 ? 11.698 17.242 -0.976 1.00 87.62 68 THR A CA 1
ATOM 485 C C . THR A 1 68 ? 12.918 16.539 -1.537 1.00 87.62 68 THR A C 1
ATOM 487 O O . THR A 1 68 ? 13.838 16.211 -0.784 1.00 87.62 68 THR A O 1
ATOM 490 N N . VAL A 1 69 ? 12.936 16.328 -2.852 1.00 88.69 69 VAL A N 1
ATOM 491 C CA . VAL A 1 69 ? 14.013 15.592 -3.519 1.00 88.69 69 VAL A CA 1
ATOM 492 C C . VAL A 1 69 ? 15.324 16.374 -3.425 1.00 88.69 69 VAL A C 1
ATOM 494 O O . VAL A 1 69 ? 15.397 17.561 -3.755 1.00 88.69 69 VAL A O 1
ATOM 497 N N . THR A 1 70 ? 16.377 15.722 -2.933 1.00 89.94 70 THR A N 1
ATOM 498 C CA . THR A 1 70 ? 17.704 16.335 -2.803 1.00 89.94 70 THR A CA 1
ATOM 499 C C . THR A 1 70 ? 18.470 16.242 -4.122 1.00 89.94 70 THR A C 1
ATOM 501 O O . THR A 1 70 ? 18.177 15.408 -4.969 1.00 89.94 70 THR A O 1
ATOM 504 N N . GLN A 1 71 ? 19.498 17.075 -4.302 1.00 88.75 71 GLN A N 1
ATOM 505 C CA . GLN A 1 71 ? 20.353 17.015 -5.499 1.00 88.75 71 GLN A CA 1
ATOM 506 C C . GLN A 1 71 ? 21.082 15.671 -5.656 1.00 88.75 71 GLN A C 1
ATOM 508 O O . GLN A 1 71 ? 21.368 15.268 -6.775 1.00 88.75 71 GLN A O 1
ATOM 513 N N . GLU A 1 72 ? 21.379 14.998 -4.543 1.00 88.62 72 GLU A N 1
ATOM 514 C CA . GLU A 1 72 ? 21.966 13.656 -4.534 1.00 88.62 72 GLU A CA 1
ATOM 515 C C . GLU A 1 72 ? 20.977 12.637 -5.107 1.00 88.62 72 GLU A C 1
ATOM 517 O O . GLU A 1 72 ? 21.294 11.974 -6.085 1.00 88.62 72 GLU A O 1
ATOM 522 N N . VAL A 1 73 ? 19.733 12.640 -4.619 1.00 90.50 73 VAL A N 1
ATOM 523 C CA . VAL A 1 73 ? 18.674 11.760 -5.135 1.00 90.50 73 VAL A CA 1
ATOM 524 C C . VAL A 1 73 ? 18.361 12.051 -6.608 1.00 90.50 73 VAL A C 1
ATOM 526 O O . VAL A 1 73 ? 18.163 11.128 -7.387 1.00 90.50 73 VAL A O 1
ATOM 529 N N . MET A 1 74 ? 18.377 13.320 -7.035 1.00 92.31 74 MET A N 1
ATOM 530 C CA . MET A 1 74 ? 18.223 13.662 -8.458 1.00 92.31 74 MET A CA 1
ATOM 531 C C . MET A 1 74 ? 19.359 13.093 -9.319 1.00 92.31 74 MET A C 1
ATOM 533 O O . MET A 1 74 ? 19.120 12.703 -10.457 1.00 92.31 74 MET A O 1
ATOM 537 N N . ALA A 1 75 ? 20.592 13.057 -8.807 1.00 90.00 75 ALA A N 1
ATOM 538 C CA . ALA A 1 75 ? 21.710 12.462 -9.532 1.00 90.00 75 ALA A CA 1
ATOM 539 C C . ALA A 1 75 ? 21.542 10.942 -9.663 1.00 90.00 75 ALA A C 1
ATOM 541 O O . ALA A 1 75 ? 21.764 10.416 -10.748 1.00 90.00 75 ALA A O 1
ATOM 542 N N . ASP A 1 76 ? 21.076 10.271 -8.607 1.00 88.81 76 ASP A N 1
ATOM 543 C CA . ASP A 1 76 ? 20.807 8.829 -8.632 1.00 88.81 76 ASP A CA 1
ATOM 544 C C . ASP A 1 76 ? 19.671 8.478 -9.612 1.00 88.81 76 ASP A C 1
ATOM 546 O O . ASP A 1 76 ? 19.772 7.514 -10.371 1.00 88.81 76 ASP A O 1
ATOM 550 N N . ILE A 1 77 ? 18.615 9.300 -9.665 1.00 95.31 77 ILE A N 1
ATOM 551 C CA . ILE A 1 77 ? 17.503 9.141 -10.619 1.00 95.31 77 ILE A CA 1
ATOM 552 C C . ILE A 1 77 ? 17.970 9.306 -12.070 1.00 95.31 77 ILE A C 1
ATOM 554 O O . ILE A 1 77 ? 17.451 8.630 -12.956 1.00 95.31 77 ILE A O 1
ATOM 558 N N . ALA A 1 78 ? 18.942 10.184 -12.335 1.00 94.81 78 ALA A N 1
ATOM 559 C CA . ALA A 1 78 ? 19.412 10.462 -13.694 1.00 94.81 78 ALA A CA 1
ATOM 560 C C . ALA A 1 78 ? 20.014 9.232 -14.393 1.00 94.81 78 ALA A C 1
ATOM 562 O O . ALA A 1 78 ? 20.037 9.179 -15.623 1.00 94.81 78 ALA A O 1
ATOM 563 N N . ASP A 1 79 ? 20.484 8.260 -13.610 1.00 92.69 79 ASP A N 1
ATOM 564 C CA . ASP A 1 79 ? 21.018 7.000 -14.104 1.00 92.69 79 ASP A CA 1
ATOM 565 C C . ASP A 1 79 ? 19.955 5.881 -14.137 1.00 92.69 79 ASP A C 1
ATOM 567 O O . ASP A 1 79 ? 20.283 4.765 -14.527 1.00 92.69 79 ASP A O 1
ATOM 571 N N . ALA A 1 80 ? 18.698 6.110 -13.754 1.00 96.94 80 ALA A N 1
ATOM 572 C CA . ALA A 1 80 ? 17.670 5.067 -13.756 1.00 96.94 80 ALA A CA 1
ATOM 573 C C . ALA A 1 80 ? 17.281 4.620 -15.178 1.00 96.94 80 ALA A C 1
ATOM 575 O O . ALA A 1 80 ? 17.146 5.438 -16.089 1.00 96.94 80 ALA A O 1
ATOM 576 N N . ASP A 1 81 ? 17.032 3.321 -15.349 1.00 97.44 81 ASP A N 1
ATOM 577 C CA . ASP A 1 81 ? 16.447 2.773 -16.578 1.00 97.44 81 ASP A CA 1
ATOM 578 C C . ASP A 1 81 ? 14.911 2.834 -16.538 1.00 97.44 81 ASP A C 1
ATOM 580 O O . ASP A 1 81 ? 14.261 2.969 -17.577 1.00 97.44 81 ASP A O 1
ATOM 584 N N . ILE A 1 82 ? 14.325 2.744 -15.338 1.00 98.25 82 ILE A N 1
ATOM 585 C CA . ILE A 1 82 ? 12.881 2.846 -15.114 1.00 98.25 82 ILE A CA 1
ATOM 586 C C . ILE A 1 82 ? 12.555 3.444 -13.743 1.00 98.25 82 ILE A C 1
ATOM 588 O O . ILE A 1 82 ? 13.170 3.104 -12.729 1.00 98.25 82 ILE A O 1
ATOM 592 N N . LEU A 1 83 ? 11.537 4.303 -13.720 1.00 98.38 83 LEU A N 1
ATOM 593 C CA . LEU A 1 83 ? 10.925 4.838 -12.507 1.00 98.38 83 LEU A CA 1
ATOM 594 C C . LEU A 1 83 ? 9.637 4.084 -12.177 1.00 98.38 83 LEU A C 1
ATOM 596 O O . LEU A 1 83 ? 8.822 3.812 -13.057 1.00 98.38 83 LEU A O 1
ATOM 600 N N . VAL A 1 84 ? 9.417 3.781 -10.904 1.00 98.38 84 VAL A N 1
ATOM 601 C CA . VAL A 1 84 ? 8.181 3.157 -10.414 1.00 98.38 84 VAL A CA 1
ATOM 602 C C . VAL A 1 84 ? 7.584 4.078 -9.356 1.00 98.38 84 VAL A C 1
ATOM 604 O O . VAL A 1 84 ? 8.040 4.113 -8.214 1.00 98.38 84 VAL A O 1
ATOM 607 N N . LEU A 1 85 ? 6.600 4.871 -9.766 1.00 97.94 85 LEU A N 1
ATOM 608 C CA . LEU A 1 85 ? 5.979 5.919 -8.959 1.00 97.94 85 LEU A CA 1
ATOM 609 C C . LEU A 1 85 ? 4.652 5.433 -8.380 1.00 97.94 85 LEU A C 1
ATOM 611 O O . LEU A 1 85 ? 4.021 4.543 -8.955 1.00 97.94 85 LEU A O 1
ATOM 615 N N . ALA A 1 86 ? 4.212 6.000 -7.257 1.00 95.94 86 ALA A N 1
ATOM 616 C CA . ALA A 1 86 ? 2.951 5.617 -6.639 1.00 95.94 86 ALA A CA 1
ATOM 617 C C . ALA A 1 86 ? 1.773 6.362 -7.272 1.00 95.94 86 ALA A C 1
ATOM 619 O O . ALA A 1 86 ? 0.780 5.725 -7.622 1.00 95.94 86 ALA A O 1
ATOM 620 N N . ASN A 1 87 ? 1.850 7.687 -7.384 1.00 95.31 87 ASN A N 1
ATOM 621 C CA . ASN A 1 87 ? 0.891 8.537 -8.085 1.00 95.31 87 ASN A CA 1
ATOM 622 C C . ASN A 1 87 ? 1.475 9.957 -8.242 1.00 95.31 87 ASN A C 1
ATOM 624 O O . ASN A 1 87 ? 1.365 10.770 -7.311 1.00 95.31 87 ASN A O 1
ATOM 628 N N . SER A 1 88 ? 2.034 10.289 -9.415 1.00 94.50 88 SER A N 1
ATOM 629 C CA . SER A 1 88 ? 2.689 11.594 -9.622 1.00 94.50 88 SER A CA 1
ATOM 630 C C . SER A 1 88 ? 1.742 12.791 -9.536 1.00 94.50 88 SER A C 1
ATOM 632 O O . SER A 1 88 ? 2.186 13.911 -9.293 1.00 94.50 88 SER A O 1
ATOM 634 N N . ASP A 1 89 ? 0.439 12.567 -9.724 1.00 91.69 89 ASP A N 1
ATOM 635 C CA . ASP A 1 89 ? -0.581 13.614 -9.605 1.00 91.69 89 ASP A CA 1
ATOM 636 C C . ASP A 1 89 ? -0.936 13.914 -8.134 1.00 91.69 89 ASP A C 1
ATOM 638 O O . ASP A 1 89 ? -1.512 14.965 -7.835 1.00 91.69 89 ASP A O 1
ATOM 642 N N . LEU A 1 90 ? -0.584 13.013 -7.207 1.00 86.94 90 LEU A N 1
ATOM 643 C CA . LEU A 1 90 ? -0.841 13.144 -5.770 1.00 86.94 90 LEU A CA 1
ATOM 644 C C . LEU A 1 90 ? 0.392 13.624 -4.998 1.00 86.94 90 LEU A C 1
ATOM 646 O O . LEU A 1 90 ? 0.294 14.511 -4.143 1.00 86.94 90 LEU A O 1
ATOM 650 N N . LEU A 1 91 ? 1.543 12.994 -5.236 1.00 90.19 91 LEU A N 1
ATOM 651 C CA . LEU A 1 91 ? 2.758 13.222 -4.462 1.00 90.19 91 LEU A CA 1
ATOM 652 C C . LEU A 1 91 ? 3.635 14.253 -5.167 1.00 90.19 91 LEU A C 1
ATOM 654 O O . LEU A 1 91 ? 4.242 13.975 -6.195 1.00 90.19 91 LEU A O 1
ATOM 658 N N . GLY A 1 92 ? 3.733 15.452 -4.582 1.00 90.62 92 GLY A N 1
ATOM 659 C CA . GLY A 1 92 ? 4.436 16.579 -5.205 1.00 90.62 92 GLY A CA 1
ATOM 660 C C . GLY A 1 92 ? 5.878 16.261 -5.611 1.00 90.62 92 GLY A C 1
ATOM 661 O O . GLY A 1 92 ? 6.297 16.641 -6.697 1.00 90.62 92 GLY A O 1
ATOM 662 N N . PHE A 1 93 ? 6.606 15.493 -4.793 1.00 93.62 93 PHE A N 1
ATOM 663 C CA . PHE A 1 93 ? 7.977 15.098 -5.118 1.00 93.62 93 PHE A CA 1
ATOM 664 C C . PHE A 1 93 ? 8.053 14.132 -6.314 1.00 93.62 93 PHE A C 1
ATOM 666 O O . PHE A 1 93 ? 9.030 14.167 -7.052 1.00 93.62 93 PHE A O 1
ATOM 673 N N . GLU A 1 94 ? 7.042 13.283 -6.530 1.00 95.62 94 GLU A N 1
ATOM 674 C CA . GLU A 1 94 ? 6.967 12.430 -7.722 1.00 95.62 94 GLU A CA 1
ATOM 675 C C . GLU A 1 94 ? 6.672 13.274 -8.965 1.00 95.62 94 GLU A C 1
ATOM 677 O O . GLU A 1 94 ? 7.292 13.065 -10.006 1.00 95.62 94 GLU A O 1
ATOM 682 N N . GLY A 1 95 ? 5.791 14.273 -8.841 1.00 94.56 95 GLY A N 1
ATOM 683 C CA . GLY A 1 95 ? 5.556 15.271 -9.885 1.00 94.56 95 GLY A CA 1
ATOM 684 C C . GLY A 1 95 ? 6.842 16.002 -10.287 1.00 94.56 95 GLY A C 1
ATOM 685 O O . GLY A 1 95 ? 7.172 16.056 -11.471 1.00 94.56 95 GLY A O 1
ATOM 686 N N . ASP A 1 96 ? 7.623 16.468 -9.307 1.00 92.81 96 ASP A N 1
ATOM 687 C CA . ASP A 1 96 ? 8.929 17.094 -9.548 1.00 92.81 96 ASP A CA 1
ATOM 688 C C . ASP A 1 96 ? 9.882 16.141 -10.298 1.00 92.81 96 ASP A C 1
ATOM 690 O O . ASP A 1 96 ? 10.588 16.557 -11.219 1.00 92.81 96 ASP A O 1
ATOM 694 N N . VAL A 1 97 ? 9.904 14.852 -9.942 1.00 95.31 97 VAL A N 1
ATOM 695 C CA . VAL A 1 97 ? 10.729 13.837 -10.621 1.00 95.31 97 VAL A CA 1
ATOM 696 C C . VAL A 1 97 ? 10.307 13.673 -12.081 1.00 95.31 97 VAL A C 1
ATOM 698 O O . VAL A 1 97 ? 11.163 13.711 -12.966 1.00 95.31 97 VAL A O 1
ATOM 701 N N . VAL A 1 98 ? 9.006 13.568 -12.355 1.00 95.88 98 VAL A N 1
ATOM 702 C CA . VAL A 1 98 ? 8.470 13.454 -13.723 1.00 95.88 98 VAL A CA 1
ATOM 703 C C . VAL A 1 98 ? 8.811 14.684 -14.567 1.00 95.88 98 VAL A C 1
ATOM 705 O O . VAL A 1 98 ? 9.173 14.546 -15.736 1.00 95.88 98 VAL A O 1
ATOM 708 N N . GLU A 1 99 ? 8.735 15.886 -13.993 1.00 95.00 99 GLU A N 1
ATOM 709 C CA . GLU A 1 99 ? 9.079 17.126 -14.700 1.00 95.00 99 GLU A CA 1
ATOM 710 C C . GLU A 1 99 ? 10.571 17.218 -15.055 1.00 95.00 99 GLU A C 1
ATOM 712 O O . GLU A 1 99 ? 10.923 17.742 -16.116 1.00 95.00 99 GLU A O 1
ATOM 717 N N . ASN A 1 100 ? 11.455 16.717 -14.188 1.00 95.25 100 ASN A N 1
ATOM 718 C CA . ASN A 1 100 ? 12.904 16.776 -14.397 1.00 95.25 100 ASN A CA 1
ATOM 719 C C . ASN A 1 100 ? 13.445 15.633 -15.272 1.00 95.25 100 ASN A C 1
ATOM 721 O O . ASN A 1 100 ? 14.466 15.825 -15.936 1.00 95.25 100 ASN A O 1
ATOM 725 N N . PHE A 1 101 ? 12.770 14.479 -15.308 1.00 96.31 101 PHE A N 1
ATOM 726 C CA . PHE A 1 101 ? 13.199 13.284 -16.045 1.00 96.31 101 PHE A CA 1
ATOM 727 C C . PHE A 1 101 ? 12.119 12.756 -17.010 1.00 96.31 101 PHE A C 1
ATOM 729 O O . PHE A 1 101 ? 11.709 11.600 -16.907 1.00 96.31 101 PHE A O 1
ATOM 736 N N . PRO A 1 102 ? 11.662 13.564 -17.986 1.00 95.62 102 PRO A N 1
ATOM 737 C CA . PRO A 1 102 ? 10.538 13.200 -18.855 1.00 95.62 102 PRO A CA 1
ATOM 738 C C . PRO A 1 102 ? 10.839 12.054 -19.835 1.00 95.62 102 PRO A C 1
ATOM 740 O O . PRO A 1 102 ? 9.909 11.495 -20.412 1.00 95.62 102 PRO A O 1
ATOM 743 N N . ASP A 1 103 ? 12.120 11.740 -20.054 1.00 95.81 103 ASP A N 1
ATOM 744 C CA . ASP A 1 103 ? 12.575 10.759 -21.045 1.00 95.81 103 ASP A CA 1
ATOM 745 C C . ASP A 1 103 ? 12.864 9.366 -20.445 1.00 95.81 103 ASP A C 1
ATOM 747 O O . ASP A 1 103 ? 13.133 8.432 -21.202 1.00 95.81 103 ASP A O 1
ATOM 751 N N . ILE A 1 104 ? 12.828 9.210 -19.113 1.00 96.38 104 ILE A N 1
ATOM 752 C CA . ILE A 1 104 ? 13.002 7.905 -18.454 1.00 96.38 104 ILE A CA 1
ATOM 753 C C . ILE A 1 104 ? 11.668 7.142 -18.517 1.00 96.38 104 ILE A C 1
ATOM 755 O O . ILE A 1 104 ? 10.610 7.725 -18.263 1.00 96.38 104 ILE A O 1
ATOM 759 N N . GLU A 1 105 ? 11.696 5.843 -18.855 1.00 96.44 105 GLU A N 1
ATOM 760 C CA . GLU A 1 105 ? 10.499 4.987 -18.776 1.00 96.44 105 GLU A CA 1
ATOM 761 C C . GLU A 1 105 ? 9.949 5.055 -17.347 1.00 96.44 105 GLU A C 1
ATOM 763 O O . GLU A 1 105 ? 10.698 4.961 -16.374 1.00 96.44 105 GLU A O 1
ATOM 768 N N . ARG A 1 106 ? 8.635 5.207 -17.197 1.00 97.50 106 ARG A N 1
ATOM 769 C CA . ARG A 1 106 ? 8.014 5.255 -15.875 1.00 97.50 106 ARG A CA 1
ATOM 770 C C . ARG A 1 106 ? 6.745 4.436 -15.816 1.00 97.50 106 ARG A C 1
ATOM 772 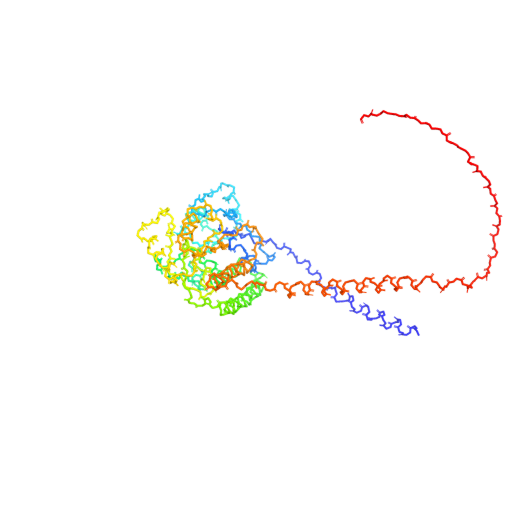O O . ARG A 1 106 ? 6.018 4.341 -16.802 1.00 97.50 106 ARG A O 1
ATOM 779 N N . LEU A 1 107 ? 6.485 3.905 -14.634 1.00 98.44 107 LEU A N 1
ATOM 780 C CA . LEU A 1 107 ? 5.191 3.391 -14.230 1.00 98.44 107 LEU A CA 1
ATOM 781 C C . LEU A 1 107 ? 4.578 4.310 -13.190 1.00 98.44 107 LEU A C 1
ATOM 783 O O . LEU A 1 107 ? 5.267 4.794 -12.289 1.00 98.44 107 LEU A O 1
ATOM 787 N N . ASP A 1 108 ? 3.280 4.523 -13.326 1.00 97.88 108 ASP A N 1
ATOM 788 C CA . ASP A 1 108 ? 2.490 5.374 -12.451 1.00 97.88 108 ASP A CA 1
ATOM 789 C C . ASP A 1 108 ? 1.087 4.775 -12.240 1.00 97.88 108 ASP A C 1
ATOM 791 O O . ASP A 1 108 ? 0.744 3.731 -12.805 1.00 97.88 108 ASP A O 1
ATOM 795 N N . PHE A 1 109 ? 0.242 5.429 -11.441 1.00 97.88 109 PHE A N 1
ATOM 796 C CA . PHE A 1 109 ? -1.092 4.932 -11.114 1.00 97.88 109 PHE A CA 1
ATOM 797 C C . PHE A 1 109 ? -1.926 4.500 -12.340 1.00 97.88 109 PHE A C 1
ATOM 799 O O . PHE A 1 109 ? -2.490 3.402 -12.292 1.00 97.88 109 PHE A O 1
ATOM 806 N N . PRO A 1 110 ? -2.003 5.265 -13.451 1.00 97.75 110 PRO A N 1
ATOM 807 C CA . PRO A 1 110 ? -2.747 4.842 -14.640 1.00 97.75 110 PRO A CA 1
ATOM 808 C C . PRO A 1 110 ? -2.271 3.513 -15.245 1.00 97.75 110 PRO A C 1
ATOM 810 O O . PRO A 1 110 ? -3.092 2.759 -15.771 1.00 97.75 110 PRO A O 1
ATOM 813 N N . ASP A 1 111 ? -0.975 3.200 -15.155 1.00 98.19 111 ASP A N 1
ATOM 814 C CA . ASP A 1 111 ? -0.421 1.938 -15.654 1.00 98.19 111 ASP A CA 1
ATOM 815 C C . ASP A 1 111 ? -0.867 0.766 -14.777 1.00 98.19 111 ASP A C 1
ATOM 817 O O . ASP A 1 111 ? -1.271 -0.285 -15.279 1.00 98.19 111 ASP A O 1
ATOM 821 N N . TYR A 1 112 ? -0.879 0.952 -13.457 1.00 98.50 112 TYR A N 1
ATOM 822 C CA . TYR A 1 112 ? -1.380 -0.073 -12.543 1.00 98.50 112 TYR A CA 1
ATOM 823 C C . TYR A 1 112 ? -2.900 -0.221 -12.636 1.00 98.50 112 TYR A C 1
ATOM 825 O O . TYR A 1 112 ? -3.408 -1.335 -12.522 1.00 98.50 112 TYR A O 1
ATOM 833 N N . GLU A 1 113 ? -3.642 0.867 -12.857 1.00 98.06 113 GLU A N 1
ATOM 834 C CA . GLU A 1 113 ? -5.096 0.837 -13.068 1.00 98.06 113 GLU A CA 1
ATOM 835 C C . GLU A 1 113 ? -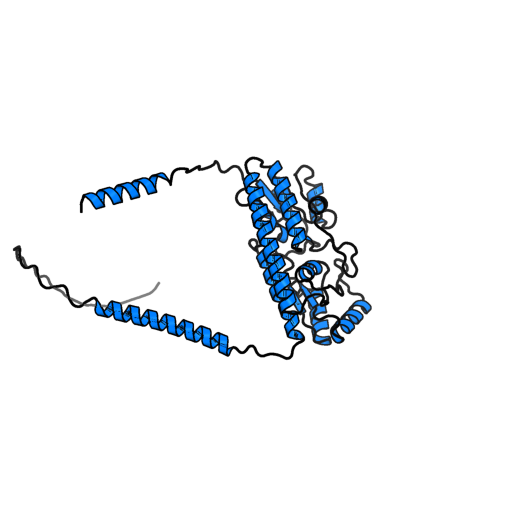5.444 0.040 -14.335 1.00 98.06 113 GLU A C 1
ATOM 837 O O . GLU A 1 113 ? -6.363 -0.783 -14.310 1.00 98.06 113 GLU A O 1
ATOM 842 N N . ALA A 1 114 ? -4.661 0.189 -15.410 1.00 98.25 114 ALA A N 1
ATOM 843 C CA . ALA A 1 114 ? -4.784 -0.637 -16.613 1.00 98.25 114 ALA A CA 1
ATOM 844 C C . ALA A 1 114 ? -4.546 -2.132 -16.327 1.00 98.25 114 ALA A C 1
ATOM 846 O O . ALA A 1 114 ? -5.188 -2.991 -16.936 1.00 98.25 114 ALA A O 1
ATOM 847 N N . GLU A 1 115 ? -3.692 -2.434 -15.351 1.00 98.25 115 GLU A N 1
ATOM 848 C CA . GLU A 1 115 ? -3.438 -3.782 -14.840 1.00 98.25 115 GLU A CA 1
ATOM 849 C C . GLU A 1 115 ? -4.400 -4.207 -13.719 1.00 98.25 115 GLU A C 1
ATOM 851 O O . GLU A 1 115 ? -4.252 -5.298 -13.167 1.00 98.25 115 GLU A O 1
ATOM 856 N N . GLY A 1 116 ? -5.411 -3.403 -13.381 1.00 98.00 116 GLY A N 1
ATOM 857 C CA . GLY A 1 116 ? -6.476 -3.750 -12.438 1.00 98.00 116 GLY A CA 1
ATOM 858 C C . GLY A 1 116 ? -6.286 -3.268 -10.997 1.00 98.00 116 GLY A C 1
ATOM 859 O O . GLY A 1 116 ? -6.994 -3.760 -10.117 1.00 98.00 116 GLY A O 1
ATOM 860 N N . ALA A 1 117 ? -5.368 -2.336 -10.733 1.00 98.31 117 ALA A N 1
ATOM 861 C CA . ALA A 1 117 ? -5.337 -1.620 -9.459 1.00 98.31 117 ALA A CA 1
ATOM 862 C C . ALA A 1 117 ? -6.615 -0.788 -9.284 1.00 98.31 117 ALA A C 1
ATOM 864 O O . ALA A 1 117 ? -7.163 -0.254 -10.249 1.00 98.31 117 ALA A O 1
ATOM 865 N N . THR A 1 118 ? -7.089 -0.654 -8.046 1.00 98.00 118 THR A N 1
ATOM 866 C CA . THR A 1 118 ? -8.284 0.132 -7.727 1.00 98.00 118 TH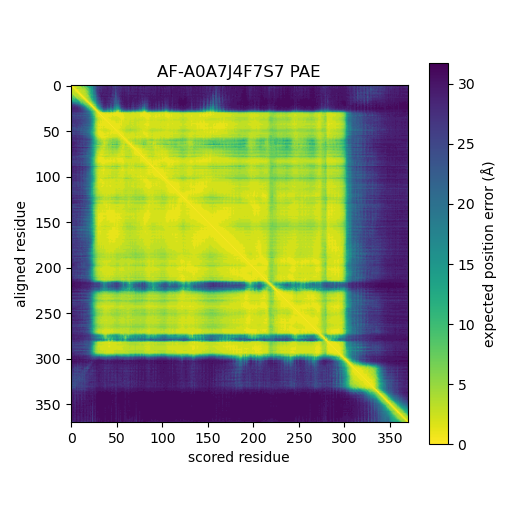R A CA 1
ATOM 867 C C . THR A 1 118 ? -8.027 1.148 -6.625 1.00 98.00 118 THR A C 1
ATOM 869 O O . THR A 1 118 ? -7.292 0.888 -5.668 1.00 98.00 118 THR A O 1
ATOM 872 N N . LEU A 1 119 ? -8.696 2.296 -6.750 1.00 97.81 119 LEU A N 1
ATOM 873 C CA . LEU A 1 119 ? -8.845 3.274 -5.679 1.00 97.81 119 LEU A CA 1
ATOM 874 C C . LEU A 1 119 ? -10.231 3.116 -5.071 1.00 97.81 119 LEU A C 1
ATOM 876 O O . LEU A 1 119 ? -11.227 3.567 -5.641 1.00 97.81 119 LEU A O 1
ATOM 880 N N . ASP A 1 120 ? -10.290 2.435 -3.937 1.00 97.31 120 ASP A N 1
ATOM 881 C CA . ASP A 1 120 ? -11.550 2.062 -3.314 1.00 97.31 120 ASP A CA 1
ATOM 882 C C . ASP A 1 120 ? -12.159 3.242 -2.535 1.00 97.31 120 ASP A C 1
ATOM 884 O O . ASP A 1 120 ? -11.430 4.106 -2.025 1.00 97.31 120 ASP A O 1
ATOM 888 N N . PRO A 1 121 ? -13.500 3.301 -2.432 1.00 96.62 121 PRO A N 1
ATOM 889 C CA . PRO A 1 121 ? -14.173 4.329 -1.658 1.00 96.62 121 PRO A CA 1
ATOM 890 C C . PRO A 1 121 ? -14.083 4.037 -0.156 1.00 96.62 121 PRO A C 1
ATOM 892 O O . PRO A 1 121 ? -14.323 2.917 0.299 1.00 96.62 121 PRO A O 1
ATOM 895 N N . PHE A 1 122 ? -13.838 5.079 0.632 1.00 95.56 122 PHE A N 1
ATOM 896 C CA . PHE A 1 122 ? -13.843 5.050 2.095 1.00 95.56 122 PHE A CA 1
ATOM 897 C C . PHE A 1 122 ? -14.577 6.278 2.655 1.00 95.56 122 PHE A C 1
ATOM 899 O O . PHE A 1 122 ? -14.851 7.226 1.918 1.00 95.56 122 PHE A O 1
ATOM 906 N N . PRO A 1 123 ? -14.928 6.314 3.954 1.00 92.12 123 PRO A N 1
ATOM 907 C CA . PRO A 1 123 ? -15.603 7.471 4.541 1.00 92.12 123 PRO A CA 1
ATOM 908 C C . PRO A 1 123 ? -14.849 8.790 4.298 1.00 92.12 123 PRO A C 1
ATOM 910 O O . PRO A 1 123 ? -13.789 9.022 4.871 1.00 92.12 123 PRO A O 1
ATOM 913 N N . GLY A 1 124 ? -15.417 9.664 3.461 1.00 89.44 124 GLY A N 1
ATOM 914 C CA . GLY A 1 124 ? -14.818 10.950 3.081 1.00 89.44 124 GLY A CA 1
ATOM 915 C C . GLY A 1 124 ? -13.941 10.927 1.821 1.00 89.44 124 GLY A C 1
ATOM 916 O O . GLY A 1 124 ? -13.424 11.978 1.458 1.00 89.44 124 GLY A O 1
ATOM 917 N N . TYR A 1 125 ? -13.802 9.778 1.150 1.00 90.69 125 TYR A N 1
ATOM 918 C CA . TYR A 1 125 ? -12.985 9.596 -0.054 1.00 90.69 125 TYR A CA 1
ATOM 919 C C . TYR A 1 125 ? -13.716 8.708 -1.067 1.00 90.69 125 TYR A C 1
ATOM 921 O O . TYR A 1 125 ? -13.836 7.506 -0.853 1.00 90.69 125 TYR A O 1
ATOM 929 N N . ASP A 1 126 ? -14.169 9.267 -2.191 1.00 93.69 126 ASP A N 1
ATOM 930 C CA . ASP A 1 126 ? -14.801 8.468 -3.257 1.00 93.69 126 ASP A CA 1
ATOM 931 C C . ASP A 1 126 ? -13.780 7.610 -4.028 1.00 93.69 126 ASP A C 1
ATOM 933 O O . ASP A 1 126 ? -14.112 6.533 -4.518 1.00 93.69 126 ASP A O 1
ATOM 937 N N . ARG A 1 127 ? -12.532 8.086 -4.113 1.00 94.38 127 ARG A N 1
ATOM 938 C CA . ARG A 1 127 ? -11.354 7.360 -4.604 1.00 94.38 127 ARG A CA 1
ATOM 939 C C . ARG A 1 127 ? -10.209 7.660 -3.646 1.00 94.38 127 ARG A C 1
ATOM 941 O O . ARG A 1 127 ? -9.732 8.791 -3.613 1.00 94.38 127 ARG A O 1
ATOM 948 N N . ASN A 1 128 ? -9.817 6.700 -2.815 1.00 93.94 128 ASN A N 1
ATOM 949 C CA . ASN A 1 128 ? -8.732 6.925 -1.863 1.00 93.94 128 ASN A CA 1
ATOM 950 C C . ASN A 1 128 ? -7.373 6.597 -2.483 1.00 93.94 128 ASN A C 1
ATOM 952 O O . ASN A 1 128 ? -7.031 5.430 -2.640 1.00 93.94 128 ASN A O 1
ATOM 956 N N . GLU A 1 129 ? -6.587 7.622 -2.784 1.00 92.75 129 GLU A N 1
ATOM 957 C CA . GLU A 1 129 ? -5.256 7.487 -3.388 1.00 92.75 129 GLU A CA 1
ATOM 958 C C . GLU A 1 129 ? -4.155 7.138 -2.371 1.00 92.75 129 GLU A C 1
ATOM 960 O O . GLU A 1 129 ? -3.039 6.798 -2.751 1.00 92.75 129 GLU A O 1
ATOM 965 N N . HIS A 1 130 ? -4.456 7.166 -1.072 1.00 89.56 130 HIS A N 1
ATOM 966 C CA . HIS A 1 130 ? -3.459 6.995 -0.017 1.00 89.56 130 HIS A CA 1
ATOM 967 C C . HIS A 1 130 ? -3.289 5.517 0.331 1.00 89.56 130 HIS A C 1
ATOM 969 O O . HIS A 1 130 ? -4.249 4.850 0.722 1.00 89.56 130 HIS A O 1
ATOM 975 N N . GLY A 1 131 ? -2.061 5.003 0.230 1.00 92.00 131 GLY A N 1
ATOM 976 C CA . GLY A 1 131 ? -1.724 3.648 0.672 1.00 92.00 131 GLY A CA 1
ATOM 977 C C . GLY A 1 131 ? -2.307 2.523 -0.179 1.00 92.00 131 GLY A C 1
ATOM 978 O O . GLY A 1 131 ? -2.295 1.373 0.259 1.00 92.00 131 GLY A O 1
ATOM 979 N N . TYR A 1 132 ? -2.835 2.817 -1.373 1.00 96.38 132 TYR A N 1
ATOM 980 C CA . TYR A 1 132 ? -3.483 1.807 -2.218 1.00 96.38 132 TYR A CA 1
ATOM 981 C C . TYR A 1 132 ? -2.521 0.677 -2.611 1.00 96.38 132 TYR A C 1
ATOM 983 O O . TYR A 1 132 ? -2.968 -0.457 -2.777 1.00 96.38 132 TYR A O 1
ATOM 991 N N . TRP A 1 133 ? -1.215 0.952 -2.691 1.00 95.31 133 TRP A N 1
ATOM 992 C CA . TRP A 1 133 ? -0.157 -0.034 -2.948 1.00 95.31 133 TRP A CA 1
ATOM 993 C C . TRP A 1 133 ? -0.048 -1.115 -1.860 1.00 95.31 133 TRP A C 1
ATOM 995 O O . TRP A 1 133 ? 0.445 -2.206 -2.128 1.00 95.31 133 TRP A O 1
ATOM 1005 N N . LEU A 1 134 ? -0.568 -0.866 -0.652 1.00 95.25 134 LEU A N 1
ATOM 1006 C CA . LEU A 1 134 ? -0.593 -1.836 0.451 1.00 95.25 134 LEU A CA 1
ATOM 1007 C C . LEU A 1 134 ? -1.759 -2.838 0.348 1.00 95.25 134 LEU A C 1
ATOM 1009 O O . LEU A 1 134 ? -1.845 -3.786 1.137 1.00 95.25 134 LEU A O 1
ATOM 1013 N N . LYS A 1 135 ? -2.686 -2.650 -0.600 1.00 97.12 135 LYS A N 1
ATOM 1014 C CA . LYS A 1 135 ? -3.748 -3.622 -0.899 1.00 97.12 135 LYS A CA 1
ATOM 1015 C C . LYS A 1 135 ? -3.159 -4.784 -1.699 1.00 97.12 135 LYS A C 1
ATOM 1017 O O . LYS A 1 135 ? -2.521 -4.558 -2.723 1.00 97.12 135 LYS A O 1
ATOM 1022 N N . ILE A 1 136 ? -3.438 -6.024 -1.289 1.00 96.62 136 ILE A N 1
ATOM 1023 C CA . ILE A 1 136 ? -2.903 -7.238 -1.947 1.00 96.62 136 ILE A CA 1
ATOM 1024 C C . ILE A 1 136 ? -3.212 -7.257 -3.454 1.00 96.62 136 ILE A C 1
ATOM 1026 O O . ILE A 1 136 ? -2.336 -7.551 -4.267 1.00 96.62 136 ILE A O 1
ATOM 1030 N N . ASP A 1 137 ? -4.440 -6.905 -3.839 1.00 97.00 137 ASP A N 1
ATOM 1031 C CA . ASP A 1 137 ? -4.843 -6.891 -5.250 1.00 97.00 137 ASP A CA 1
ATOM 1032 C C . ASP A 1 137 ? -4.110 -5.813 -6.059 1.00 97.00 137 ASP A C 1
ATOM 1034 O O . ASP A 1 137 ? -3.749 -6.044 -7.214 1.00 97.00 137 ASP A O 1
ATOM 1038 N N . ASN A 1 138 ? -3.832 -4.661 -5.444 1.00 98.38 138 ASN A N 1
ATOM 1039 C CA . ASN A 1 138 ? -3.108 -3.573 -6.096 1.00 98.38 138 ASN A CA 1
ATOM 1040 C C . ASN A 1 138 ? -1.614 -3.886 -6.199 1.00 98.38 138 ASN A C 1
ATOM 1042 O O . ASN A 1 138 ? -1.026 -3.631 -7.243 1.00 98.38 138 ASN A O 1
ATOM 1046 N N . ALA A 1 139 ? -1.015 -4.523 -5.189 1.00 97.81 139 ALA A N 1
ATOM 1047 C CA . ALA A 1 139 ? 0.355 -5.029 -5.276 1.00 97.81 139 ALA A CA 1
ATOM 1048 C C . ALA A 1 139 ? 0.520 -6.019 -6.440 1.00 97.81 139 ALA A C 1
ATOM 1050 O O . ALA A 1 139 ? 1.535 -6.005 -7.135 1.00 97.81 139 ALA A O 1
ATOM 1051 N N . ARG A 1 140 ? -0.509 -6.830 -6.728 1.00 98.50 140 ARG A N 1
ATOM 1052 C CA . ARG A 1 140 ? -0.526 -7.690 -7.919 1.00 98.50 140 ARG A CA 1
ATOM 1053 C C . ARG A 1 140 ? -0.547 -6.893 -9.223 1.00 98.50 140 ARG A C 1
ATOM 1055 O O . ARG A 1 140 ? 0.128 -7.274 -10.174 1.00 98.50 140 ARG A O 1
ATOM 1062 N N . ALA A 1 141 ? -1.341 -5.829 -9.291 1.00 98.69 141 ALA A N 1
ATOM 1063 C CA . ALA A 1 141 ? -1.412 -4.974 -10.473 1.00 98.69 141 ALA A CA 1
ATOM 1064 C C . ALA A 1 141 ? -0.096 -4.215 -10.710 1.00 98.69 141 ALA A C 1
ATOM 1066 O O . ALA A 1 141 ? 0.394 -4.191 -11.836 1.00 98.69 141 ALA A O 1
ATOM 1067 N N . ILE A 1 142 ? 0.528 -3.706 -9.643 1.00 98.69 142 ILE A N 1
ATOM 1068 C CA . ILE A 1 142 ? 1.867 -3.101 -9.680 1.00 98.69 142 ILE A CA 1
ATOM 1069 C C . ILE A 1 142 ? 2.892 -4.117 -10.200 1.00 98.69 142 ILE A C 1
ATOM 1071 O O . ILE A 1 142 ? 3.628 -3.821 -11.138 1.00 98.69 142 ILE A O 1
ATOM 1075 N N . ALA A 1 143 ? 2.887 -5.345 -9.669 1.00 98.69 143 ALA A N 1
ATOM 1076 C CA . ALA A 1 143 ? 3.771 -6.417 -10.125 1.00 98.69 143 ALA A CA 1
ATOM 1077 C C . ALA A 1 143 ? 3.589 -6.751 -11.616 1.00 98.69 143 ALA A C 1
ATOM 1079 O O . ALA A 1 143 ? 4.578 -6.947 -12.322 1.00 98.69 143 ALA A O 1
ATOM 1080 N N . ARG A 1 144 ? 2.344 -6.795 -12.115 1.00 98.75 144 ARG A N 1
ATOM 1081 C CA . ARG A 1 144 ? 2.052 -7.013 -13.543 1.00 98.75 144 ARG A CA 1
ATOM 1082 C C . ARG A 1 144 ? 2.580 -5.880 -14.417 1.00 98.75 144 ARG A C 1
ATOM 1084 O O . ARG A 1 144 ? 3.267 -6.154 -15.400 1.00 98.75 144 ARG A O 1
ATOM 1091 N N . GLY A 1 145 ? 2.289 -4.633 -14.045 1.00 98.56 145 GLY A N 1
ATOM 1092 C CA . GLY A 1 145 ? 2.748 -3.45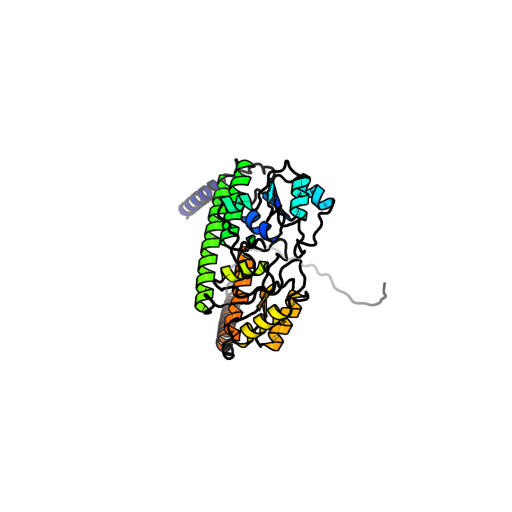3 -14.781 1.00 98.56 145 GLY A CA 1
ATOM 1093 C C . GLY A 1 145 ? 4.271 -3.407 -14.852 1.00 98.56 145 GLY A C 1
ATOM 1094 O O . GLY A 1 145 ? 4.842 -3.235 -15.930 1.00 98.56 145 GLY A O 1
ATOM 1095 N N . PHE A 1 146 ? 4.927 -3.684 -13.724 1.00 98.69 146 PHE A N 1
ATOM 1096 C CA . PHE A 1 146 ? 6.378 -3.771 -13.640 1.00 98.69 146 PHE A CA 1
ATOM 1097 C C . PHE A 1 146 ? 6.954 -4.891 -14.509 1.00 98.69 146 PHE A C 1
ATOM 1099 O O . PHE A 1 146 ? 7.796 -4.608 -15.357 1.00 98.69 146 PHE A O 1
ATOM 1106 N N . ALA A 1 147 ? 6.453 -6.127 -14.401 1.00 98.62 147 ALA A N 1
ATOM 1107 C CA . ALA A 1 147 ? 6.901 -7.243 -15.240 1.00 98.62 147 ALA A CA 1
ATOM 1108 C C . ALA A 1 147 ? 6.782 -6.927 -16.742 1.00 98.62 147 ALA A C 1
ATOM 1110 O O . ALA A 1 147 ? 7.690 -7.222 -17.525 1.00 98.62 147 ALA A O 1
ATOM 1111 N N . ALA A 1 148 ? 5.674 -6.299 -17.148 1.00 98.19 148 ALA A N 1
ATOM 1112 C CA . ALA A 1 148 ? 5.442 -5.901 -18.530 1.00 98.19 148 ALA A CA 1
ATOM 1113 C C . ALA A 1 148 ? 6.414 -4.807 -18.994 1.00 98.19 148 ALA A C 1
ATOM 1115 O O . ALA A 1 148 ? 6.848 -4.840 -20.147 1.00 98.19 148 ALA A O 1
ATOM 1116 N N . ALA A 1 149 ? 6.747 -3.843 -18.133 1.00 98.12 149 ALA A N 1
ATOM 1117 C CA . ALA A 1 149 ? 7.691 -2.775 -18.444 1.00 98.12 149 ALA A CA 1
ATOM 1118 C C . ALA A 1 149 ? 9.128 -3.286 -18.541 1.00 98.12 149 ALA A C 1
ATOM 1120 O O . ALA A 1 149 ? 9.780 -3.084 -19.566 1.00 98.12 149 ALA A O 1
ATOM 1121 N N . ILE A 1 150 ? 9.595 -4.040 -17.545 1.00 97.75 150 ILE A N 1
ATOM 1122 C CA . ILE A 1 150 ? 10.977 -4.530 -17.550 1.00 97.75 150 ILE A CA 1
ATOM 1123 C C . ILE A 1 150 ? 11.235 -5.541 -18.660 1.00 97.75 150 ILE A C 1
ATOM 1125 O O . ILE A 1 150 ? 12.324 -5.556 -19.214 1.00 97.75 150 ILE A O 1
ATOM 1129 N N . SER A 1 151 ? 10.225 -6.306 -19.083 1.00 97.88 151 SER A N 1
ATOM 1130 C CA . SER A 1 151 ? 10.356 -7.205 -20.239 1.00 97.88 151 SER A CA 1
ATOM 1131 C C . SER A 1 151 ? 10.537 -6.454 -21.566 1.00 97.88 151 SER A C 1
ATOM 1133 O O . SER A 1 151 ? 11.006 -7.040 -22.540 1.00 97.88 151 SER A O 1
ATOM 1135 N N . ARG A 1 152 ? 10.154 -5.168 -21.644 1.00 96.88 152 ARG A N 1
ATOM 1136 C CA . ARG A 1 152 ? 10.443 -4.313 -22.810 1.00 96.88 152 ARG A CA 1
ATOM 1137 C C . ARG A 1 152 ? 11.858 -3.743 -22.762 1.00 96.88 152 ARG A C 1
ATOM 1139 O O . ARG A 1 152 ? 12.469 -3.599 -23.817 1.00 96.88 152 ARG A O 1
ATOM 1146 N N . ILE A 1 153 ? 12.340 -3.412 -21.565 1.00 96.44 153 ILE A N 1
ATOM 1147 C CA . ILE A 1 153 ? 13.680 -2.857 -21.331 1.00 96.44 153 ILE A CA 1
ATOM 1148 C C . ILE A 1 153 ? 14.746 -3.947 -21.494 1.00 96.44 153 ILE A C 1
ATOM 1150 O O . ILE A 1 153 ? 15.748 -3.738 -22.173 1.00 96.44 153 ILE A O 1
ATOM 1154 N N . ASP A 1 154 ? 14.491 -5.125 -20.929 1.00 97.00 154 ASP A N 1
ATOM 1155 C CA . ASP A 1 154 ? 15.399 -6.266 -20.886 1.00 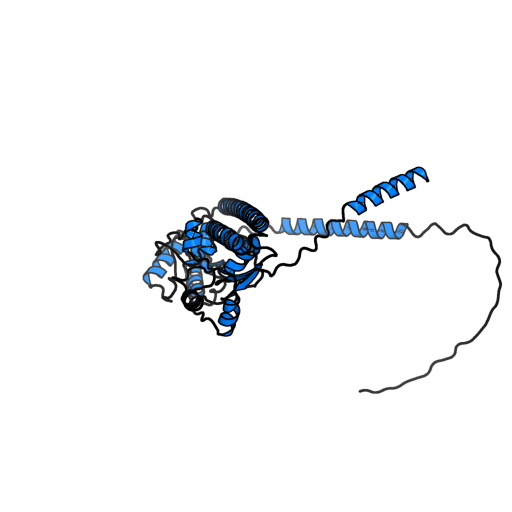97.00 154 ASP A CA 1
ATOM 1156 C C . ASP A 1 154 ? 14.704 -7.552 -21.390 1.00 97.00 154 ASP A C 1
ATOM 1158 O O . ASP A 1 154 ? 14.295 -8.423 -20.613 1.00 97.00 154 ASP A O 1
ATOM 1162 N N . PRO A 1 155 ? 14.518 -7.679 -22.718 1.00 97.00 155 PRO A N 1
ATOM 1163 C CA . PRO A 1 155 ? 13.776 -8.787 -23.316 1.00 97.00 155 PRO A CA 1
ATOM 1164 C C . PRO A 1 155 ? 14.481 -10.143 -23.187 1.00 97.00 155 PRO A C 1
ATOM 1166 O O . PRO A 1 155 ? 13.816 -11.176 -23.275 1.00 97.00 155 PRO A O 1
ATOM 1169 N N . ASP A 1 156 ? 15.799 -10.159 -22.969 1.00 96.81 156 ASP A N 1
ATOM 1170 C CA . ASP A 1 156 ? 16.579 -11.394 -22.835 1.00 96.81 156 ASP A CA 1
ATOM 1171 C C . ASP A 1 156 ? 16.228 -12.156 -21.542 1.00 96.81 156 ASP A C 1
ATOM 1173 O O . ASP A 1 156 ? 16.367 -13.380 -21.497 1.00 96.81 156 ASP A O 1
ATOM 1177 N N . ASN A 1 157 ? 15.716 -11.457 -20.518 1.00 97.31 157 ASN A N 1
ATOM 1178 C CA . ASN A 1 157 ? 15.307 -12.031 -19.231 1.00 97.31 157 ASN A CA 1
ATOM 1179 C C . ASN A 1 157 ? 13.778 -12.070 -19.022 1.00 97.31 157 ASN A C 1
ATOM 1181 O O . ASN A 1 157 ? 13.314 -12.435 -17.940 1.00 97.31 157 ASN A O 1
ATOM 1185 N N . ALA A 1 158 ? 12.979 -11.771 -20.055 1.00 97.81 158 ALA A N 1
ATOM 1186 C CA . ALA A 1 158 ? 11.513 -11.708 -19.979 1.00 97.81 158 ALA A CA 1
ATOM 1187 C C . ALA A 1 158 ? 10.850 -12.980 -19.407 1.00 97.81 158 ALA A C 1
ATOM 1189 O O . ALA A 1 158 ? 9.902 -12.889 -18.625 1.00 97.81 158 ALA A O 1
ATOM 1190 N N . ASP A 1 159 ? 11.368 -14.166 -19.744 1.00 98.12 159 ASP A N 1
ATOM 1191 C CA . ASP A 1 159 ? 10.854 -15.436 -19.213 1.00 98.12 159 ASP A CA 1
ATOM 1192 C C . ASP A 1 159 ? 11.080 -15.567 -17.692 1.00 98.12 159 ASP A C 1
ATOM 1194 O O . ASP A 1 159 ? 10.243 -16.137 -16.986 1.00 98.12 159 ASP A O 1
ATOM 1198 N N . GLU A 1 160 ? 12.185 -15.023 -17.164 1.00 97.94 160 GLU A N 1
ATOM 1199 C CA . GLU A 1 160 ? 12.475 -15.020 -15.723 1.00 97.94 160 GLU A CA 1
ATOM 1200 C C . GLU A 1 160 ? 11.546 -14.041 -14.992 1.00 97.94 160 GLU A C 1
ATOM 1202 O O . GLU A 1 160 ? 10.976 -14.400 -13.961 1.00 97.94 160 GLU A O 1
ATOM 1207 N N . TYR A 1 161 ? 11.284 -12.863 -15.566 1.00 98.50 161 TYR A N 1
ATOM 1208 C CA . TYR A 1 161 ? 10.317 -11.901 -15.022 1.00 98.50 161 TYR A CA 1
ATOM 1209 C C . TYR A 1 161 ? 8.893 -12.460 -14.974 1.00 98.50 161 TYR A C 1
ATOM 1211 O O . TYR A 1 161 ? 8.201 -12.309 -13.965 1.00 98.50 161 TYR A O 1
ATOM 1219 N N . ALA A 1 162 ? 8.464 -13.161 -16.027 1.00 98.62 162 ALA A N 1
ATOM 1220 C CA . ALA A 1 162 ? 7.168 -13.834 -16.051 1.00 98.62 162 ALA A CA 1
ATOM 1221 C C . ALA A 1 162 ? 7.078 -14.936 -14.981 1.00 98.62 162 ALA A C 1
ATOM 1223 O O . ALA A 1 162 ? 6.089 -15.016 -14.251 1.00 98.62 162 ALA A O 1
ATOM 1224 N N . HIS A 1 163 ? 8.129 -15.749 -14.832 1.00 98.62 163 HIS A N 1
ATOM 1225 C CA . HIS A 1 163 ? 8.184 -16.778 -13.793 1.00 98.62 163 HIS A CA 1
ATOM 1226 C C . HIS A 1 163 ? 8.118 -16.188 -12.376 1.00 98.62 163 HIS A C 1
ATOM 1228 O O . HIS A 1 163 ? 7.383 -16.694 -11.521 1.00 98.62 163 HIS A O 1
ATOM 1234 N N . ASN A 1 164 ? 8.856 -15.107 -12.127 1.00 98.62 164 ASN A N 1
ATOM 1235 C CA . ASN A 1 164 ? 8.867 -14.413 -10.842 1.00 98.62 164 ASN A CA 1
ATOM 1236 C C . ASN A 1 164 ? 7.503 -13.787 -10.526 1.00 98.62 164 ASN A C 1
ATOM 1238 O O . ASN A 1 164 ? 7.007 -13.931 -9.406 1.00 98.62 164 ASN A O 1
ATOM 1242 N N . LEU A 1 165 ? 6.854 -13.165 -11.516 1.00 98.75 165 LEU A N 1
ATOM 1243 C CA . LEU A 1 165 ? 5.495 -12.638 -11.390 1.00 98.75 165 LEU A CA 1
ATOM 1244 C C . LEU A 1 165 ? 4.488 -13.734 -11.015 1.00 98.75 165 LEU A C 1
ATOM 1246 O O . LEU A 1 165 ? 3.660 -13.523 -10.124 1.00 98.75 165 LEU A O 1
ATOM 1250 N N . ASP A 1 166 ? 4.555 -14.900 -11.660 1.00 98.75 166 ASP A N 1
ATOM 1251 C CA . ASP A 1 166 ? 3.690 -16.042 -11.343 1.00 98.75 166 ASP A CA 1
ATOM 1252 C C . ASP A 1 166 ? 3.937 -16.544 -9.913 1.00 98.75 166 ASP A C 1
ATOM 1254 O O . ASP A 1 166 ? 2.993 -16.795 -9.153 1.00 98.75 166 ASP A O 1
ATOM 1258 N N . ALA A 1 167 ? 5.205 -16.643 -9.504 1.00 98.50 167 ALA A N 1
ATOM 1259 C CA . ALA A 1 167 ? 5.580 -17.049 -8.154 1.00 98.50 167 ALA A CA 1
ATOM 1260 C C . ALA A 1 167 ? 5.095 -16.047 -7.092 1.00 98.50 167 ALA A C 1
ATOM 1262 O O . ALA A 1 167 ? 4.553 -16.458 -6.058 1.00 98.50 167 ALA A O 1
ATOM 1263 N N . PHE A 1 168 ? 5.255 -14.744 -7.339 1.00 98.25 168 PHE A N 1
ATOM 1264 C CA . PHE A 1 168 ? 4.758 -13.672 -6.476 1.00 98.25 168 PHE A CA 1
ATOM 1265 C C . PHE A 1 168 ? 3.227 -13.691 -6.392 1.00 98.25 168 PHE A C 1
ATOM 1267 O O . PHE A 1 168 ? 2.669 -13.745 -5.295 1.00 98.25 168 PHE A O 1
ATOM 1274 N N . SER A 1 169 ? 2.544 -13.784 -7.534 1.00 98.50 169 SER A N 1
ATOM 1275 C CA . SER A 1 169 ? 1.083 -13.906 -7.624 1.00 98.50 169 SER A CA 1
ATOM 1276 C C . SER A 1 169 ? 0.551 -15.095 -6.821 1.00 98.50 169 SER A C 1
ATOM 1278 O O . SER A 1 169 ? -0.388 -14.943 -6.040 1.00 98.50 169 SER A O 1
ATOM 1280 N N . GLY A 1 170 ? 1.197 -16.260 -6.928 1.00 98.50 170 GLY A N 1
ATOM 1281 C CA . GLY A 1 170 ? 0.821 -17.444 -6.157 1.00 98.50 170 GLY A CA 1
ATOM 1282 C C . GLY A 1 170 ? 1.093 -17.322 -4.653 1.00 98.50 170 GLY A C 1
ATOM 1283 O O . GLY A 1 170 ? 0.473 -18.038 -3.862 1.00 98.50 170 GLY A O 1
ATOM 1284 N N . ARG A 1 171 ? 2.018 -16.452 -4.220 1.00 98.19 171 ARG A N 1
ATOM 1285 C CA . ARG A 1 171 ? 2.174 -16.107 -2.797 1.00 98.19 171 ARG A CA 1
ATOM 1286 C C . ARG A 1 171 ? 1.093 -15.127 -2.331 1.00 98.19 171 ARG A C 1
ATOM 1288 O O . ARG A 1 171 ? 0.584 -15.315 -1.231 1.00 98.19 171 ARG A O 1
ATOM 1295 N N . LEU A 1 172 ? 0.705 -14.152 -3.158 1.00 98.38 172 LEU A N 1
ATOM 1296 C CA . LEU A 1 172 ? -0.408 -13.241 -2.861 1.00 98.38 172 LEU A CA 1
ATOM 1297 C C . LEU A 1 172 ? -1.741 -13.989 -2.722 1.00 98.38 172 LEU A C 1
ATOM 1299 O O . LEU A 1 172 ? -2.508 -13.677 -1.815 1.00 98.38 172 LEU A O 1
ATOM 1303 N N . ASP A 1 173 ? -2.000 -14.994 -3.567 1.00 98.56 173 ASP A N 1
ATOM 1304 C CA . ASP A 1 173 ? -3.194 -15.849 -3.454 1.00 98.56 173 ASP A CA 1
ATOM 1305 C C . ASP A 1 173 ? -3.254 -16.535 -2.084 1.00 98.56 173 ASP A C 1
ATOM 1307 O O . ASP A 1 173 ? -4.243 -16.418 -1.364 1.00 98.56 173 ASP A O 1
ATOM 1311 N N . ARG A 1 174 ? -2.145 -17.166 -1.676 1.00 98.44 174 ARG A N 1
ATOM 1312 C CA . ARG A 1 174 ? -2.028 -17.813 -0.362 1.00 98.44 174 ARG A CA 1
ATOM 1313 C C . ARG A 1 174 ? -2.197 -16.831 0.793 1.00 98.44 174 ARG A C 1
ATOM 1315 O O . ARG A 1 174 ? -2.894 -17.144 1.750 1.00 98.44 174 ARG A O 1
ATOM 1322 N N . ALA A 1 175 ? -1.599 -15.646 0.698 1.00 98.06 175 ALA A N 1
ATOM 1323 C CA . ALA A 1 175 ? -1.765 -14.617 1.717 1.00 98.06 175 ALA A CA 1
ATOM 1324 C C . ALA A 1 175 ? -3.223 -14.149 1.821 1.00 98.06 175 ALA A C 1
ATOM 1326 O O . ALA A 1 175 ? -3.735 -13.992 2.926 1.00 98.06 175 ALA A O 1
ATOM 1327 N N . SER A 1 176 ? -3.917 -13.978 0.694 1.00 98.25 176 SER A N 1
ATOM 1328 C CA . SER A 1 176 ? -5.340 -13.625 0.683 1.00 98.25 176 SER A CA 1
ATOM 1329 C C . SER A 1 176 ? -6.193 -14.696 1.377 1.00 98.25 176 SER A C 1
ATOM 1331 O O . SER A 1 176 ? -6.996 -14.356 2.247 1.00 98.25 176 SER A O 1
ATOM 1333 N N . ASP A 1 177 ? -5.958 -15.978 1.070 1.00 98.44 177 ASP A N 1
ATOM 1334 C CA . ASP A 1 177 ? -6.641 -17.110 1.712 1.00 98.44 177 ASP A CA 1
ATOM 1335 C C . ASP A 1 177 ? -6.373 -17.158 3.228 1.00 98.44 177 ASP A C 1
ATOM 1337 O O . ASP A 1 177 ? -7.297 -17.328 4.030 1.00 98.44 177 ASP A O 1
ATOM 1341 N N . ASP A 1 178 ? -5.118 -16.968 3.642 1.00 98.06 178 ASP A N 1
ATOM 1342 C CA . ASP A 1 178 ? -4.734 -16.938 5.056 1.00 98.06 178 ASP A CA 1
ATOM 1343 C C . ASP A 1 178 ? -5.415 -15.787 5.809 1.00 98.06 178 ASP A C 1
ATOM 1345 O O . ASP A 1 178 ? -5.884 -15.970 6.937 1.00 98.06 178 ASP A O 1
ATOM 1349 N N . LEU A 1 179 ? -5.496 -14.601 5.198 1.00 97.69 179 LEU A N 1
ATOM 1350 C CA . LEU A 1 179 ? -6.167 -13.440 5.784 1.00 97.69 179 LEU A CA 1
ATOM 1351 C C . LEU A 1 179 ? -7.682 -13.654 5.882 1.00 97.69 179 LEU A C 1
ATOM 1353 O O . LEU A 1 179 ? -8.283 -13.262 6.885 1.00 97.69 179 LEU A O 1
ATOM 1357 N N . ASP A 1 180 ? -8.300 -14.317 4.901 1.00 98.06 180 ASP A N 1
ATOM 1358 C CA . ASP A 1 180 ? -9.707 -14.715 4.970 1.00 98.06 180 ASP A CA 1
ATOM 1359 C C . ASP A 1 180 ? -9.965 -15.678 6.139 1.00 98.06 180 ASP A C 1
ATOM 1361 O O . ASP A 1 180 ? -10.876 -15.441 6.941 1.00 98.06 180 ASP A O 1
ATOM 1365 N N . LEU A 1 181 ? -9.123 -16.704 6.297 1.00 97.75 181 LEU A N 1
ATOM 1366 C CA . LEU A 1 181 ? -9.197 -17.648 7.416 1.00 97.75 181 LEU A CA 1
ATOM 1367 C C . LEU A 1 181 ? -8.982 -16.963 8.769 1.00 97.75 181 LEU A C 1
ATOM 1369 O O . LEU A 1 181 ? -9.711 -17.245 9.724 1.00 97.75 181 LEU A O 1
ATOM 1373 N N . LEU A 1 182 ? -8.000 -16.065 8.868 1.00 96.56 182 LEU A N 1
ATOM 1374 C CA . LEU A 1 182 ? -7.706 -15.331 10.097 1.00 96.56 182 LEU A CA 1
ATOM 1375 C C . LEU A 1 182 ? -8.864 -14.398 10.469 1.00 96.56 182 LEU A C 1
ATOM 1377 O O . LEU A 1 182 ? -9.275 -14.353 11.632 1.00 96.56 182 LEU A O 1
ATOM 1381 N N . SER A 1 183 ? -9.420 -13.690 9.485 1.00 97.00 183 SER A N 1
ATOM 1382 C CA . SER A 1 183 ? -10.577 -12.817 9.675 1.00 97.00 183 SER A CA 1
ATOM 1383 C C . SER A 1 183 ? -11.790 -13.594 10.185 1.00 97.00 183 SER A C 1
ATOM 1385 O O . SER A 1 183 ? -12.419 -13.182 11.165 1.00 97.00 183 SER A O 1
ATOM 1387 N N . ASP A 1 184 ? -12.078 -14.756 9.596 1.00 96.31 184 ASP A N 1
ATOM 1388 C CA . ASP A 1 184 ? -13.185 -15.619 10.015 1.00 96.31 184 ASP A CA 1
ATOM 1389 C C . ASP A 1 184 ? -12.953 -16.208 11.411 1.00 96.31 184 ASP A C 1
ATOM 1391 O O . ASP A 1 184 ? -13.848 -16.167 12.260 1.00 96.31 184 ASP A O 1
ATOM 1395 N N . HIS A 1 185 ? -11.741 -16.700 11.684 1.00 95.81 185 HIS A N 1
ATOM 1396 C CA . HIS A 1 185 ? -11.372 -17.278 12.977 1.00 95.81 185 HIS A CA 1
ATOM 1397 C C . HIS A 1 185 ? -11.533 -16.278 14.129 1.00 95.81 185 HIS A C 1
ATOM 1399 O O . HIS A 1 185 ? -12.016 -16.635 15.206 1.00 95.81 185 HIS A O 1
ATOM 1405 N N . HIS A 1 186 ? -11.160 -15.019 13.896 1.00 95.31 186 HIS A N 1
ATOM 1406 C CA . HIS A 1 186 ? -11.259 -13.944 14.881 1.00 95.31 186 HIS A CA 1
ATOM 1407 C C . HIS A 1 186 ? -12.591 -13.175 14.829 1.00 95.31 186 HIS A C 1
ATOM 1409 O O . HIS A 1 186 ? -12.786 -12.244 15.613 1.00 9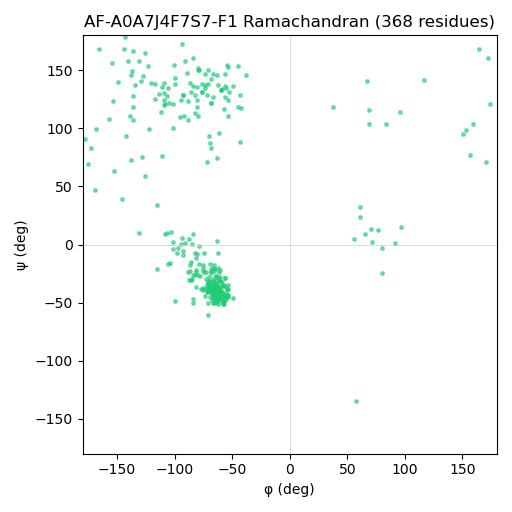5.31 186 HIS A O 1
ATOM 1415 N N . GLY A 1 187 ? -13.519 -13.551 13.940 1.00 95.69 187 GLY A N 1
ATOM 1416 C CA . GLY A 1 187 ? -14.816 -12.885 13.787 1.00 95.69 187 GLY A CA 1
ATOM 1417 C C . GLY A 1 187 ? -14.703 -11.412 13.379 1.00 95.69 187 GLY A C 1
ATOM 1418 O O . GLY A 1 187 ? -15.513 -10.589 13.816 1.00 95.69 187 GLY A O 1
ATOM 1419 N N . LEU A 1 188 ? -13.675 -11.077 12.596 1.00 96.56 188 LEU A N 1
ATOM 1420 C CA . LEU A 1 188 ? -13.355 -9.718 12.160 1.00 96.56 188 LEU A CA 1
ATOM 1421 C C . LEU A 1 188 ? -14.095 -9.311 10.889 1.00 96.56 188 LEU A C 1
ATOM 1423 O O . LEU A 1 188 ? -14.294 -8.119 10.663 1.00 96.56 188 LEU A O 1
ATOM 1427 N N . ARG A 1 189 ? -14.538 -10.274 10.080 1.00 97.12 189 ARG A N 1
ATOM 1428 C CA . ARG A 1 189 ? -15.231 -9.996 8.822 1.00 97.12 189 ARG A CA 1
ATOM 1429 C C . ARG A 1 189 ? -16.424 -9.058 9.020 1.00 97.12 189 ARG A C 1
ATOM 1431 O O . ARG A 1 189 ? -17.314 -9.332 9.828 1.00 97.12 189 ARG A O 1
ATOM 1438 N N . GLY A 1 190 ? -16.434 -7.950 8.280 1.00 97.31 190 GLY A N 1
ATOM 1439 C CA . GLY A 1 190 ? -17.465 -6.908 8.351 1.00 97.31 190 GLY A CA 1
ATOM 1440 C C . GLY A 1 190 ? -17.521 -6.150 9.684 1.00 97.31 190 GLY A C 1
ATOM 1441 O O . GLY A 1 190 ? -18.466 -5.402 9.937 1.00 97.31 190 GLY A O 1
ATOM 1442 N N . LYS A 1 191 ? -16.552 -6.344 10.588 1.00 97.56 191 LYS A N 1
ATOM 1443 C CA . LYS A 1 191 ? -16.419 -5.493 11.773 1.00 97.56 191 LYS A CA 1
ATOM 1444 C C . LYS A 1 191 ? -15.878 -4.144 11.349 1.00 97.56 191 LYS A C 1
ATOM 1446 O O . LYS A 1 191 ? -14.912 -4.069 10.596 1.00 97.56 191 LYS A O 1
ATOM 1451 N N . LYS A 1 192 ? -16.487 -3.088 11.881 1.00 97.88 192 LYS A N 1
ATOM 1452 C CA . LYS A 1 192 ? -16.070 -1.725 11.591 1.00 97.88 192 LYS A CA 1
ATOM 1453 C C . LYS A 1 192 ? -14.965 -1.278 12.537 1.00 97.88 192 LYS A C 1
ATOM 1455 O O . LYS A 1 192 ? -15.035 -1.514 13.745 1.00 97.88 192 LYS A O 1
ATOM 1460 N N . VAL A 1 193 ? -13.986 -0.576 11.990 1.00 98.12 193 VAL A N 1
ATOM 1461 C CA . VAL A 1 193 ? -12.948 0.136 12.741 1.00 98.12 193 VAL A CA 1
ATOM 1462 C C . VAL A 1 193 ? -12.896 1.596 12.323 1.00 98.12 193 VAL A C 1
ATOM 1464 O O . VAL A 1 193 ? -13.437 1.998 11.290 1.00 98.12 193 VAL A O 1
ATOM 1467 N N . VAL A 1 194 ? -12.225 2.387 13.146 1.00 97.44 194 VAL A N 1
ATOM 1468 C CA . VAL A 1 194 ? -11.845 3.757 12.821 1.00 97.44 194 VAL A CA 1
ATOM 1469 C C . VAL A 1 194 ? -10.430 3.728 12.253 1.00 97.44 194 VAL A C 1
ATOM 1471 O O . VAL A 1 194 ? -9.523 3.240 12.917 1.00 97.44 194 VAL A O 1
ATOM 1474 N N . ALA A 1 195 ? -10.216 4.260 11.056 1.00 96.38 195 ALA A N 1
ATOM 1475 C CA . ALA A 1 195 ? -8.876 4.485 10.524 1.00 96.38 195 ALA A CA 1
ATOM 1476 C C . ALA A 1 195 ? -8.349 5.845 11.011 1.00 96.38 195 ALA A C 1
ATOM 1478 O O . ALA A 1 195 ? -9.047 6.855 10.928 1.00 96.38 195 ALA A O 1
ATOM 1479 N N . ALA A 1 196 ? -7.127 5.900 11.536 1.00 94.69 196 ALA A N 1
ATOM 1480 C CA . ALA A 1 196 ? -6.553 7.155 12.017 1.00 94.69 196 ALA A CA 1
ATOM 1481 C C . ALA A 1 196 ? -6.242 8.130 10.867 1.00 94.69 196 ALA A C 1
ATOM 1483 O O . ALA A 1 196 ? -6.413 9.337 11.022 1.00 94.69 196 ALA A O 1
ATOM 1484 N N . VAL A 1 197 ? -5.844 7.588 9.715 1.00 92.31 197 VAL A N 1
ATOM 1485 C CA . VAL A 1 197 ? -5.512 8.286 8.462 1.00 92.31 197 VAL A CA 1
ATOM 1486 C C . VAL A 1 197 ? -6.048 7.474 7.275 1.00 92.31 197 VAL A C 1
ATOM 1488 O O . VAL A 1 197 ? -6.275 6.271 7.440 1.00 92.31 197 VAL A O 1
ATOM 1491 N N . PRO A 1 198 ? -6.269 8.065 6.088 1.00 92.44 198 PRO A N 1
ATOM 1492 C CA . PRO A 1 198 ? -6.834 7.336 4.949 1.00 92.44 198 PRO A CA 1
ATOM 1493 C C . PRO A 1 198 ? -5.977 6.154 4.484 1.00 92.44 198 PRO A C 1
ATOM 1495 O O . PRO A 1 198 ? -6.527 5.136 4.066 1.00 92.44 198 PRO A O 1
ATOM 1498 N N . GLY A 1 199 ? -4.654 6.238 4.615 1.00 89.69 199 GLY A N 1
ATOM 1499 C CA . GLY A 1 199 ? -3.743 5.205 4.131 1.00 89.69 199 GLY A CA 1
ATOM 1500 C C . GLY A 1 199 ? -3.924 3.811 4.749 1.00 89.69 199 GLY A C 1
ATOM 1501 O O . GLY A 1 199 ? -3.816 2.799 4.057 1.00 89.69 199 GLY A O 1
ATOM 1502 N N . VAL A 1 200 ? -4.277 3.718 6.038 1.00 95.31 200 VAL A N 1
ATOM 1503 C CA . VAL A 1 200 ? -4.451 2.406 6.700 1.00 95.31 200 VAL A CA 1
ATOM 1504 C C . VAL A 1 200 ? -5.736 1.686 6.288 1.00 95.31 200 VAL A C 1
ATOM 1506 O O . VAL A 1 200 ? -5.935 0.529 6.657 1.00 95.31 200 VAL A O 1
ATOM 1509 N N . ALA A 1 201 ? -6.614 2.338 5.526 1.00 97.06 201 ALA A N 1
ATOM 1510 C CA . ALA A 1 201 ? -7.893 1.770 5.124 1.00 97.06 201 ALA A CA 1
ATOM 1511 C C . ALA A 1 201 ? -7.733 0.496 4.274 1.00 97.06 201 ALA A C 1
ATOM 1513 O O . ALA A 1 201 ? -8.441 -0.488 4.494 1.00 97.06 201 ALA A O 1
ATOM 1514 N N . TYR A 1 202 ? -6.739 0.461 3.384 1.00 97.69 202 TYR A N 1
ATOM 1515 C CA . TYR A 1 202 ? -6.425 -0.721 2.576 1.00 97.69 202 TYR A CA 1
ATOM 1516 C C . TYR A 1 202 ? -5.873 -1.886 3.407 1.00 97.69 202 TYR A C 1
ATOM 1518 O O . TYR A 1 202 ? -6.220 -3.043 3.168 1.00 97.69 202 TYR A O 1
ATOM 1526 N N . ILE A 1 203 ? -5.087 -1.592 4.449 1.00 97.38 203 ILE A N 1
ATOM 1527 C CA . ILE A 1 203 ? -4.594 -2.604 5.397 1.00 97.38 203 ILE A CA 1
ATOM 1528 C C . ILE A 1 203 ? -5.775 -3.269 6.121 1.00 97.38 203 ILE A C 1
ATOM 1530 O O . ILE A 1 203 ? -5.823 -4.492 6.256 1.00 97.38 203 ILE A O 1
ATOM 1534 N N . VAL A 1 204 ? -6.751 -2.468 6.558 1.00 98.00 204 VAL A N 1
ATOM 1535 C CA . VAL A 1 204 ? -7.986 -2.948 7.200 1.00 98.00 204 VAL A CA 1
ATOM 1536 C C . VAL A 1 204 ? -8.802 -3.822 6.243 1.00 98.00 204 VAL A C 1
ATOM 1538 O O . VAL A 1 204 ? -9.263 -4.903 6.622 1.00 98.00 204 VAL A O 1
ATOM 1541 N N . GLN A 1 205 ? -8.941 -3.391 4.991 1.00 97.81 205 GLN A N 1
ATOM 1542 C CA . GLN A 1 205 ? -9.702 -4.102 3.967 1.00 97.81 205 GLN A CA 1
ATOM 1543 C C . GLN A 1 205 ? -9.093 -5.466 3.605 1.00 97.81 205 GLN A C 1
ATOM 1545 O O . GLN A 1 205 ? -9.838 -6.421 3.365 1.00 97.81 205 GLN A O 1
ATOM 1550 N N . ASN A 1 206 ? -7.760 -5.605 3.630 1.00 97.56 206 ASN A N 1
ATOM 1551 C CA . ASN A 1 206 ? -7.096 -6.902 3.445 1.00 97.56 206 ASN A CA 1
ATOM 1552 C C . ASN A 1 206 ? -7.606 -7.942 4.467 1.00 97.56 206 ASN A C 1
ATOM 1554 O O . ASN A 1 206 ? -7.825 -9.095 4.110 1.00 97.56 206 ASN A O 1
ATOM 1558 N N . MET A 1 207 ? -7.904 -7.518 5.703 1.00 97.19 207 MET A N 1
ATOM 1559 C CA . MET A 1 207 ? -8.498 -8.348 6.765 1.00 97.19 207 MET A CA 1
ATOM 1560 C C . MET A 1 207 ? -10.026 -8.459 6.693 1.00 97.19 207 MET A C 1
ATOM 1562 O O . MET A 1 207 ? -10.656 -8.993 7.610 1.00 97.19 207 MET A O 1
ATOM 1566 N N . ARG A 1 208 ? -10.645 -7.978 5.607 1.00 97.81 208 ARG A N 1
ATOM 1567 C CA . ARG A 1 208 ? -12.093 -8.069 5.345 1.00 97.81 208 ARG A CA 1
ATOM 1568 C C . ARG A 1 208 ? -12.943 -7.357 6.395 1.00 97.81 208 ARG A C 1
ATOM 1570 O O . ARG A 1 208 ? -14.104 -7.703 6.622 1.00 97.81 208 ARG A O 1
ATOM 1577 N N . MET A 1 209 ? -12.325 -6.394 7.058 1.00 97.94 209 MET A N 1
ATOM 1578 C CA . MET A 1 209 ? -12.945 -5.478 7.994 1.00 97.94 209 MET A CA 1
ATOM 1579 C C . MET A 1 209 ? -13.412 -4.236 7.236 1.00 97.94 209 MET A C 1
ATOM 1581 O O . MET A 1 209 ? -12.881 -3.910 6.174 1.00 97.94 209 MET A O 1
ATOM 1585 N N . ASP A 1 210 ? -14.369 -3.522 7.813 1.00 98.00 210 ASP A N 1
ATOM 1586 C CA . ASP A 1 210 ? -14.904 -2.295 7.234 1.00 98.00 210 ASP A CA 1
ATOM 1587 C C . ASP A 1 210 ? -14.276 -1.070 7.909 1.00 98.00 210 ASP A C 1
ATOM 1589 O O . ASP A 1 210 ? -14.081 -1.031 9.127 1.00 98.00 210 ASP A O 1
ATOM 1593 N N . VAL A 1 211 ? -14.018 -0.015 7.139 1.00 97.88 211 VAL A N 1
ATOM 1594 C CA . VAL A 1 211 ? -13.657 1.294 7.699 1.00 97.88 211 VAL A CA 1
ATOM 1595 C C . VAL A 1 211 ? -14.936 2.100 7.882 1.00 97.88 211 VAL A C 1
ATOM 1597 O O . VAL A 1 211 ? -15.581 2.495 6.914 1.00 97.88 211 VAL A O 1
ATOM 1600 N N . GLY A 1 212 ? -15.323 2.329 9.136 1.00 95.75 212 GLY A N 1
ATOM 1601 C CA . GLY A 1 212 ? -16.536 3.076 9.477 1.00 95.75 212 GLY A CA 1
ATOM 1602 C C . GLY A 1 212 ? -16.334 4.591 9.511 1.00 95.75 212 GLY A C 1
ATOM 1603 O O . GLY A 1 212 ? -17.255 5.344 9.206 1.00 95.75 212 GLY A O 1
ATOM 1604 N N . ALA A 1 213 ? -15.120 5.034 9.841 1.00 95.19 213 ALA A N 1
ATOM 1605 C CA . ALA A 1 213 ? -14.737 6.440 9.869 1.00 95.19 213 ALA A CA 1
ATOM 1606 C C . ALA A 1 213 ? -13.226 6.602 9.658 1.00 95.19 213 ALA A C 1
ATOM 1608 O O . ALA A 1 213 ? -12.456 5.696 9.983 1.00 95.19 213 ALA A O 1
ATOM 1609 N N . ILE A 1 214 ? -12.815 7.777 9.177 1.00 93.81 214 ILE A N 1
ATOM 1610 C CA . ILE A 1 214 ? -11.414 8.208 9.109 1.00 93.81 214 ILE A CA 1
ATOM 1611 C C . ILE A 1 214 ? -11.256 9.439 10.010 1.00 93.81 214 ILE A C 1
ATOM 1613 O O . ILE A 1 214 ? -12.017 10.396 9.869 1.00 93.81 214 ILE A O 1
ATOM 1617 N N . LEU A 1 215 ? -10.315 9.406 10.961 1.00 89.44 215 LEU A N 1
ATOM 1618 C CA . LEU A 1 215 ? -10.125 10.484 11.942 1.00 89.44 215 LEU A CA 1
ATOM 1619 C C . LEU A 1 215 ? -9.537 11.733 11.304 1.00 89.44 215 LEU A C 1
ATOM 1621 O O . LEU A 1 215 ? -10.141 12.802 11.361 1.00 89.44 215 LEU A O 1
ATOM 1625 N N . LEU A 1 216 ? -8.342 11.610 10.737 1.00 85.50 216 LEU A N 1
ATOM 1626 C CA . LEU A 1 216 ? -7.624 12.721 10.140 1.00 85.50 216 LEU A CA 1
ATOM 1627 C C . LEU A 1 216 ? -7.633 12.556 8.631 1.00 85.50 216 LEU A C 1
ATOM 1629 O O . LEU A 1 216 ? -7.119 11.575 8.100 1.00 85.50 216 LEU A O 1
ATOM 1633 N N . ALA A 1 217 ? -8.193 13.551 7.949 1.00 71.62 217 ALA A N 1
ATOM 1634 C CA . ALA A 1 217 ? -7.882 13.738 6.547 1.00 71.62 217 ALA A CA 1
ATOM 1635 C C . ALA A 1 217 ? -6.448 14.267 6.428 1.00 71.62 217 ALA A C 1
ATOM 1637 O O . ALA A 1 217 ? -6.096 15.241 7.112 1.00 71.62 217 ALA A O 1
ATOM 1638 N N . GLU A 1 218 ? -5.629 13.618 5.598 1.00 63.81 218 GLU A N 1
ATOM 1639 C CA . GLU A 1 218 ? -4.248 14.042 5.348 1.00 63.81 218 GLU A CA 1
ATOM 1640 C C . GLU A 1 218 ? -4.201 15.501 4.852 1.00 63.81 218 GLU A C 1
ATOM 1642 O O . GLU A 1 218 ? -5.151 16.021 4.266 1.00 63.81 218 GLU A O 1
ATOM 1647 N N . GLY A 1 219 ? -3.140 16.227 5.220 1.00 53.28 219 GLY A N 1
ATOM 1648 C CA . GLY A 1 219 ? -2.930 17.644 4.875 1.00 53.28 219 GLY A CA 1
ATOM 1649 C C . GLY A 1 219 ? -3.689 18.683 5.719 1.00 53.28 219 GLY A C 1
ATOM 1650 O O . GLY A 1 219 ? -3.223 19.812 5.865 1.00 53.28 219 GLY A O 1
ATOM 1651 N N . SER A 1 220 ? -4.821 18.335 6.340 1.00 52.31 220 SER A N 1
ATOM 1652 C CA . SER A 1 220 ? -5.592 19.299 7.153 1.00 52.31 220 SER A CA 1
ATOM 1653 C C . SER A 1 220 ? -5.054 19.463 8.576 1.00 52.31 220 SER A C 1
ATOM 1655 O O . SER A 1 220 ? -5.285 20.485 9.226 1.00 52.31 220 SER A O 1
ATOM 1657 N N . GLY A 1 221 ? -4.377 18.428 9.088 1.00 52.84 221 GLY A N 1
ATOM 1658 C CA . GLY A 1 221 ? -3.890 18.352 10.461 1.00 52.84 221 GLY A CA 1
ATOM 1659 C C . GLY A 1 221 ? -4.974 18.550 11.524 1.00 52.84 221 GLY A C 1
ATOM 1660 O O . GLY A 1 221 ? -4.625 18.607 12.692 1.00 52.84 221 GLY A O 1
ATOM 1661 N N . PHE A 1 222 ? -6.260 18.680 11.181 1.00 54.94 222 PHE A N 1
ATOM 1662 C CA . PHE A 1 222 ? -7.328 19.093 12.089 1.00 54.94 222 PHE A CA 1
ATOM 1663 C C . PHE A 1 222 ? -8.557 18.210 11.895 1.00 54.94 222 PHE A C 1
ATOM 1665 O O . PHE A 1 222 ? -9.193 18.230 10.847 1.00 54.94 222 PHE A O 1
ATOM 1672 N N . VAL A 1 223 ? -8.947 17.490 12.948 1.00 64.81 223 VAL A N 1
ATOM 1673 C CA . VAL A 1 223 ? -10.262 16.844 12.997 1.00 64.81 223 VAL A CA 1
ATOM 1674 C C . VAL A 1 223 ? -11.291 17.882 13.435 1.00 64.81 223 VAL A C 1
ATOM 1676 O O . VAL A 1 223 ? -11.108 18.552 14.457 1.00 64.81 223 VAL A O 1
ATOM 1679 N N . GLY A 1 224 ? -12.385 18.026 12.687 1.00 66.00 224 GLY A N 1
ATOM 1680 C CA . GLY A 1 224 ? -13.524 18.825 13.135 1.00 66.00 224 GLY A CA 1
ATOM 1681 C C . GLY A 1 224 ? -14.087 18.258 14.444 1.00 66.00 224 GLY A C 1
ATOM 1682 O O . GLY A 1 224 ? -14.309 17.055 14.550 1.00 66.00 224 GLY A O 1
ATOM 1683 N N . GLY A 1 225 ? -14.339 19.107 15.446 1.00 71.38 225 GLY A N 1
ATOM 1684 C CA . GLY A 1 225 ? -14.759 18.653 16.782 1.00 71.38 225 GLY A CA 1
ATOM 1685 C C . GLY A 1 225 ? -16.022 17.776 16.791 1.00 71.38 225 GLY A C 1
ATOM 1686 O O . GLY A 1 225 ? -16.145 16.890 17.629 1.00 71.38 225 GLY A O 1
ATOM 1687 N N . SER A 1 226 ? -16.934 17.960 15.831 1.00 77.44 226 SER A N 1
ATOM 1688 C CA . SER A 1 226 ? -18.104 17.089 15.655 1.00 77.44 226 SER A CA 1
ATOM 1689 C C . SER A 1 226 ? -17.740 15.678 15.183 1.00 77.44 226 SER A C 1
ATOM 1691 O O . SER A 1 226 ? -18.315 14.717 15.678 1.00 77.44 226 SER A O 1
ATOM 1693 N N . ALA A 1 227 ? -16.756 15.540 14.289 1.00 81.56 227 ALA A N 1
ATOM 1694 C CA . ALA A 1 227 ? -16.324 14.242 13.772 1.00 81.56 227 ALA A CA 1
ATOM 1695 C C . ALA A 1 227 ? -15.663 13.391 14.868 1.00 81.56 227 ALA A C 1
ATOM 1697 O O . ALA A 1 227 ? -15.957 12.204 14.981 1.00 81.56 227 ALA A O 1
ATOM 1698 N N . VAL A 1 228 ? -14.855 14.009 15.742 1.00 88.44 228 VAL A N 1
ATOM 1699 C CA . VAL A 1 228 ? -14.287 13.321 16.919 1.00 88.44 228 VAL A CA 1
ATOM 1700 C C . VAL A 1 228 ? -15.394 12.809 17.840 1.00 88.44 228 VAL A C 1
ATOM 1702 O O . VAL A 1 228 ? -15.335 11.669 18.290 1.00 88.44 228 VAL A O 1
ATOM 1705 N N . LEU A 1 229 ? -16.421 13.625 18.104 1.00 90.62 229 LEU A N 1
ATOM 1706 C CA . LEU A 1 229 ? -17.537 13.236 18.971 1.00 90.62 229 LEU A CA 1
ATOM 1707 C C . LEU A 1 229 ? -18.360 12.085 18.388 1.00 90.62 229 LEU A C 1
ATOM 1709 O O . LEU A 1 229 ? -18.813 11.219 19.135 1.00 90.62 229 LEU A O 1
ATOM 1713 N N . ASP A 1 230 ? -18.575 12.062 17.075 1.00 92.25 230 ASP A N 1
ATOM 1714 C CA . ASP A 1 230 ? -19.321 10.980 16.433 1.00 92.25 230 ASP A CA 1
ATOM 1715 C C . ASP A 1 230 ? -18.511 9.679 16.401 1.00 92.25 230 ASP A C 1
ATOM 1717 O O . ASP A 1 230 ? -19.056 8.613 16.694 1.00 92.25 230 ASP A O 1
ATOM 1721 N N . VAL A 1 231 ? -17.194 9.765 16.188 1.00 95.12 231 VAL A N 1
ATOM 1722 C CA . VAL A 1 231 ? -16.291 8.622 16.366 1.00 95.12 231 VAL A CA 1
ATOM 1723 C C . VAL A 1 231 ? -16.303 8.116 17.809 1.00 95.12 231 VAL A C 1
ATOM 1725 O O . VAL A 1 231 ? -16.446 6.915 18.031 1.00 95.12 231 VAL A O 1
ATOM 1728 N N . GLN A 1 232 ? -16.221 9.012 18.794 1.00 95.94 232 GLN A N 1
ATOM 1729 C CA . GLN A 1 232 ? -16.273 8.655 20.211 1.00 95.94 232 GLN A CA 1
ATOM 1730 C C . GLN A 1 232 ? -17.565 7.904 20.554 1.00 95.94 232 GLN A C 1
ATOM 1732 O O . GLN A 1 232 ? -17.513 6.863 21.205 1.00 95.94 232 GLN A O 1
ATOM 1737 N N . LYS A 1 233 ? -18.724 8.380 20.074 1.00 96.25 233 LYS A N 1
ATOM 1738 C CA . LYS A 1 233 ? -20.010 7.685 20.256 1.00 96.25 233 LYS A CA 1
ATOM 1739 C C . LYS A 1 233 ? -20.011 6.299 19.613 1.00 96.25 233 LYS A C 1
ATOM 1741 O O . LYS A 1 233 ? -20.505 5.367 20.243 1.00 96.25 233 LYS A O 1
ATOM 1746 N N . GLY A 1 234 ? -19.484 6.168 18.394 1.00 97.00 234 GLY A N 1
ATOM 1747 C CA . GLY A 1 234 ? -19.405 4.887 17.684 1.00 97.00 234 GLY A CA 1
ATOM 1748 C C . GLY A 1 234 ? -18.493 3.874 18.383 1.00 97.00 234 GLY A C 1
ATOM 1749 O O . GLY A 1 234 ? -18.826 2.696 18.476 1.00 97.00 234 GLY A O 1
ATOM 1750 N N . LEU A 1 235 ? -17.380 4.330 18.961 1.00 96.75 235 LEU A N 1
ATOM 1751 C CA . LEU A 1 235 ? -16.507 3.490 19.788 1.00 96.75 235 LEU A CA 1
ATOM 1752 C C . LEU A 1 235 ? -17.204 3.088 21.100 1.00 96.75 235 LEU A C 1
ATOM 1754 O O . LEU A 1 235 ? -17.251 1.908 21.434 1.00 96.75 235 LEU A O 1
ATOM 1758 N N . SER A 1 236 ? -17.819 4.035 21.822 1.00 96.69 236 SER A N 1
ATOM 1759 C CA . SER A 1 236 ? -18.526 3.751 23.084 1.00 96.69 236 SER A CA 1
ATOM 1760 C C . SER A 1 236 ? -19.743 2.835 22.926 1.00 96.69 236 SER A C 1
ATOM 1762 O O . SER A 1 236 ? -20.090 2.116 23.862 1.00 96.69 236 SER A O 1
ATOM 1764 N N . SER A 1 237 ? -20.424 2.873 21.778 1.00 96.31 237 SER A N 1
ATOM 1765 C CA . SER A 1 237 ? -21.573 2.005 21.492 1.00 96.31 237 SER A CA 1
ATOM 1766 C C . SER A 1 237 ? -21.168 0.603 21.021 1.00 96.31 237 SER A C 1
ATOM 1768 O O . SER A 1 237 ? -22.023 -0.282 20.959 1.00 96.31 237 SER A O 1
ATOM 1770 N N . GLY A 1 238 ? -19.887 0.397 20.692 1.00 94.25 238 GLY A N 1
ATOM 1771 C CA . GLY A 1 238 ? -19.380 -0.825 20.069 1.00 94.25 238 GLY A CA 1
ATOM 1772 C C . GLY A 1 238 ? -19.687 -0.935 18.572 1.00 94.25 238 GLY A C 1
ATOM 1773 O O . GLY A 1 238 ? -19.526 -2.016 18.006 1.00 94.25 238 GLY A O 1
ATOM 1774 N N . GLU A 1 239 ? -20.128 0.149 17.921 1.00 96.50 239 GLU A N 1
ATOM 1775 C CA . GLU A 1 239 ? -20.220 0.210 16.457 1.00 96.50 239 GLU A CA 1
ATOM 1776 C C . GLU A 1 239 ? -18.837 0.036 15.820 1.00 96.50 239 GLU A C 1
ATOM 1778 O O . GLU A 1 239 ? -18.703 -0.707 14.846 1.00 96.50 239 GLU A O 1
ATOM 1783 N N . TYR A 1 240 ? -17.818 0.678 16.396 1.00 97.31 240 TYR A N 1
ATOM 1784 C CA . TYR A 1 240 ? -16.419 0.513 16.013 1.00 97.31 240 TYR A CA 1
ATOM 1785 C C . TYR A 1 240 ? -15.678 -0.293 17.076 1.00 97.31 240 TYR A C 1
ATOM 1787 O O . TYR A 1 240 ? -15.713 0.056 18.254 1.00 97.31 240 TYR A O 1
ATOM 1795 N N . ILE A 1 241 ? -14.989 -1.361 16.670 1.00 96.50 241 ILE A N 1
ATOM 1796 C CA . ILE A 1 241 ? -14.339 -2.272 17.627 1.00 96.50 241 ILE A CA 1
ATOM 1797 C C . ILE A 1 241 ? -12.927 -1.834 18.036 1.00 96.50 241 ILE A C 1
ATOM 1799 O O . ILE A 1 241 ? -12.403 -2.334 19.027 1.00 96.50 241 ILE A O 1
ATOM 1803 N N . ALA A 1 242 ? -12.300 -0.948 17.259 1.00 97.69 242 ALA A N 1
ATOM 1804 C CA . ALA A 1 242 ? -10.936 -0.471 17.467 1.00 97.69 242 ALA A CA 1
ATOM 1805 C C . ALA A 1 242 ? -10.651 0.786 16.630 1.00 97.69 242 ALA A C 1
ATOM 1807 O O . ALA A 1 242 ? -11.396 1.114 15.698 1.00 97.69 242 ALA A O 1
ATOM 1808 N N . ILE A 1 243 ? -9.528 1.435 16.933 1.00 97.75 243 ILE A N 1
ATOM 1809 C CA . ILE A 1 243 ? -8.898 2.462 16.100 1.00 97.75 243 ILE A CA 1
ATOM 1810 C C . ILE A 1 243 ? -7.617 1.870 15.507 1.00 97.75 243 ILE A C 1
ATOM 1812 O O . ILE A 1 243 ? -6.812 1.310 16.243 1.00 97.75 243 ILE A O 1
ATOM 1816 N N . VAL A 1 244 ? -7.410 1.985 14.199 1.00 97.88 244 VAL A N 1
ATOM 1817 C CA . VAL A 1 244 ? -6.212 1.505 13.497 1.00 97.88 244 VAL A CA 1
ATOM 1818 C C . VAL A 1 244 ? -5.337 2.701 13.145 1.00 97.88 244 VAL A C 1
ATOM 1820 O O . VAL A 1 244 ? -5.790 3.612 12.455 1.00 97.88 244 VAL A O 1
ATOM 1823 N N . CYS A 1 245 ? -4.095 2.710 13.620 1.00 95.50 245 CYS A N 1
ATOM 1824 C CA . CYS A 1 245 ? -3.164 3.828 13.482 1.00 95.50 245 CYS A CA 1
ATOM 1825 C C . CYS A 1 245 ? -1.818 3.349 12.920 1.00 95.50 245 CYS A C 1
ATOM 1827 O O . CYS A 1 245 ? -1.337 2.298 13.344 1.00 95.50 245 CYS A O 1
ATOM 1829 N N . PRO A 1 246 ? -1.162 4.100 12.017 1.00 92.75 246 PRO A N 1
ATOM 1830 C CA . PRO A 1 246 ? 0.231 3.834 11.679 1.00 92.75 246 PRO A CA 1
ATOM 1831 C C . PRO A 1 246 ? 1.117 3.860 12.924 1.00 92.75 246 PRO A C 1
ATOM 1833 O O . PRO A 1 246 ? 1.006 4.766 13.754 1.00 92.75 246 PRO A O 1
ATOM 1836 N N . GLU A 1 247 ? 2.023 2.895 13.044 1.00 91.31 247 GLU A N 1
ATOM 1837 C CA . GLU A 1 247 ? 3.011 2.848 14.125 1.00 91.31 247 GLU A CA 1
ATOM 1838 C C . GLU A 1 247 ? 3.942 4.070 14.100 1.00 91.31 247 GLU A C 1
ATOM 1840 O O . GLU A 1 247 ? 4.198 4.666 15.146 1.00 91.31 247 GLU A O 1
ATOM 1845 N N . SER A 1 248 ? 4.345 4.510 12.904 1.00 86.69 248 SER A N 1
ATOM 1846 C CA . SER A 1 248 ? 5.145 5.724 12.681 1.00 86.69 248 SER A CA 1
ATOM 1847 C C . SER A 1 248 ? 4.460 7.008 13.164 1.00 86.69 248 SER A C 1
ATOM 1849 O O . SER A 1 248 ? 5.129 7.997 13.449 1.00 86.69 248 SER A O 1
ATOM 1851 N N . MET A 1 249 ? 3.131 6.995 13.303 1.00 88.75 249 MET A N 1
ATOM 1852 C CA . MET A 1 249 ? 2.335 8.145 13.734 1.00 88.75 249 MET A CA 1
ATOM 1853 C C . MET A 1 249 ? 1.872 8.056 15.193 1.00 88.75 249 MET A C 1
ATOM 1855 O O . MET A 1 249 ? 1.047 8.868 15.615 1.00 88.75 249 MET A O 1
ATOM 1859 N N . ARG A 1 250 ? 2.399 7.108 15.981 1.00 90.94 250 ARG A N 1
ATOM 1860 C CA . ARG A 1 250 ? 2.053 6.936 17.404 1.00 90.94 250 ARG A CA 1
ATOM 1861 C C . ARG A 1 250 ? 2.238 8.213 18.223 1.00 90.94 250 ARG A C 1
ATOM 1863 O O . ARG A 1 250 ? 1.358 8.578 18.992 1.00 90.94 250 ARG A O 1
ATOM 1870 N N . GLU A 1 251 ? 3.363 8.890 18.026 1.00 90.12 251 GLU A N 1
ATOM 1871 C CA . GLU A 1 251 ? 3.701 10.138 18.725 1.00 90.12 251 GLU A CA 1
ATOM 1872 C C . GLU A 1 251 ? 3.291 11.386 17.923 1.00 90.12 251 GLU A C 1
ATOM 1874 O O . GLU A 1 251 ? 3.612 12.513 18.293 1.00 90.12 251 GLU A O 1
ATOM 1879 N N . ALA A 1 252 ? 2.606 11.197 16.792 1.00 88.25 252 ALA A N 1
ATOM 1880 C CA . ALA A 1 252 ? 2.031 12.275 16.005 1.00 88.25 252 ALA A CA 1
ATOM 1881 C C . ALA A 1 252 ? 0.569 12.503 16.408 1.00 88.25 252 ALA A C 1
ATOM 1883 O O . ALA A 1 252 ? -0.047 11.703 17.114 1.00 88.25 252 ALA A O 1
ATOM 1884 N N . ARG A 1 253 ? -0.038 13.571 15.881 1.00 88.25 253 ARG A N 1
ATOM 1885 C CA . ARG A 1 253 ? -1.427 13.942 16.196 1.00 88.25 253 ARG A CA 1
ATOM 1886 C C . ARG A 1 253 ? -2.430 12.799 15.980 1.00 88.25 253 ARG A C 1
ATOM 1888 O O . ARG A 1 253 ? -3.400 12.696 16.725 1.00 88.25 253 ARG A O 1
ATOM 1895 N N . ALA A 1 254 ? -2.209 11.948 14.975 1.00 89.69 254 ALA A N 1
ATOM 1896 C CA . ALA A 1 254 ? -3.049 10.779 14.723 1.00 89.69 254 ALA A CA 1
ATOM 1897 C C . ALA A 1 254 ? -3.024 9.781 15.885 1.00 89.69 254 ALA A C 1
ATOM 1899 O O . ALA A 1 254 ? -4.089 9.373 16.355 1.00 89.69 254 ALA A O 1
ATOM 1900 N N . GLY A 1 255 ? -1.837 9.446 16.390 1.00 93.00 255 GLY A N 1
ATOM 1901 C CA . GLY A 1 255 ? -1.678 8.598 17.564 1.00 93.00 255 GLY A CA 1
ATOM 1902 C C . GLY A 1 255 ? -2.188 9.265 18.839 1.00 93.00 255 GLY A C 1
ATOM 1903 O O . GLY A 1 255 ? -2.973 8.656 19.561 1.00 93.00 255 GLY A O 1
ATOM 1904 N N . GLU A 1 256 ? -1.874 10.543 19.071 1.00 93.56 256 GLU A N 1
ATOM 1905 C CA . GLU A 1 256 ? -2.348 11.289 20.250 1.00 93.56 256 GLU A CA 1
ATOM 1906 C C . GLU A 1 256 ? -3.881 11.287 20.376 1.00 93.56 256 GLU A C 1
ATOM 1908 O O . GLU A 1 256 ? -4.426 10.997 21.447 1.00 93.56 256 GLU A O 1
ATOM 1913 N N . VAL A 1 257 ? -4.586 11.582 19.275 1.00 93.38 257 VAL A N 1
ATOM 1914 C CA . VAL A 1 257 ? -6.057 11.587 19.235 1.00 93.38 257 VAL A CA 1
ATOM 1915 C C . VAL A 1 257 ? -6.607 10.167 19.378 1.00 93.38 257 VAL A C 1
ATOM 1917 O O . VAL A 1 257 ? -7.581 9.968 20.107 1.00 93.38 257 VAL A O 1
ATOM 1920 N N . SER A 1 258 ? -5.980 9.177 18.736 1.00 95.62 258 SER A N 1
ATOM 1921 C CA . SER A 1 258 ? -6.378 7.767 18.856 1.00 95.62 258 SER A CA 1
ATOM 1922 C C . SER A 1 258 ? -6.271 7.279 20.304 1.00 95.62 258 SER A C 1
ATOM 1924 O O . SER A 1 258 ? -7.209 6.689 20.838 1.00 95.62 258 SER A O 1
ATOM 1926 N N . GLU A 1 259 ? -5.169 7.593 20.981 1.00 96.69 259 GLU A N 1
ATOM 1927 C CA . GLU A 1 259 ? -4.931 7.248 22.383 1.00 96.69 259 GLU A CA 1
ATOM 1928 C C . GLU A 1 259 ? -5.885 7.979 23.333 1.00 96.69 259 GLU A C 1
ATOM 1930 O O . GLU A 1 259 ? -6.330 7.416 24.336 1.00 96.69 259 GLU A O 1
ATOM 1935 N N . GLN A 1 260 ? -6.239 9.231 23.032 1.00 95.19 260 GLN A N 1
ATOM 1936 C CA . GLN A 1 260 ? -7.261 9.942 23.797 1.00 95.19 260 GLN A CA 1
ATOM 1937 C C . GLN A 1 260 ? -8.628 9.259 23.672 1.00 95.19 260 GLN A C 1
ATOM 1939 O O . GLN A 1 260 ? -9.257 8.971 24.689 1.00 95.19 260 GLN A O 1
ATOM 1944 N N . LEU A 1 261 ? -9.068 8.952 22.451 1.00 95.88 261 LEU A N 1
ATOM 1945 C CA . LEU A 1 261 ? -10.336 8.261 22.216 1.00 95.88 261 LEU A CA 1
ATOM 1946 C C . LEU A 1 261 ? -10.356 6.870 22.856 1.00 95.88 261 LEU A C 1
ATOM 1948 O O . LEU A 1 261 ? -11.371 6.476 23.426 1.00 95.88 261 LEU A O 1
ATOM 1952 N N . SER A 1 262 ? -9.236 6.152 22.823 1.00 96.50 262 SER A N 1
ATOM 1953 C CA . SER A 1 262 ? -9.069 4.878 23.525 1.00 96.50 262 SER A CA 1
ATOM 1954 C C . SER A 1 262 ? -9.277 5.025 25.034 1.00 96.50 262 SER A C 1
ATOM 1956 O O . SER A 1 262 ? -10.093 4.308 25.614 1.00 96.50 262 SER A O 1
ATOM 1958 N N . ARG A 1 263 ? -8.647 6.020 25.677 1.00 97.06 263 ARG A N 1
ATOM 1959 C CA . ARG A 1 263 ? -8.861 6.307 27.110 1.00 97.06 263 ARG A CA 1
ATOM 1960 C C . ARG A 1 263 ? -10.310 6.663 27.439 1.00 97.06 263 ARG A C 1
ATOM 1962 O O . ARG A 1 263 ? -10.809 6.245 28.482 1.00 97.06 263 ARG A O 1
ATOM 1969 N N . ASP A 1 264 ? -10.969 7.415 26.565 1.00 96.00 264 ASP A N 1
ATOM 1970 C CA . ASP A 1 264 ? -12.331 7.897 26.802 1.00 96.00 264 ASP A CA 1
ATOM 1971 C C . ASP A 1 264 ? -13.402 6.817 26.571 1.00 96.00 264 ASP A C 1
ATOM 1973 O O . ASP A 1 264 ? -14.483 6.881 27.157 1.00 96.00 264 ASP A O 1
ATOM 1977 N N . THR A 1 265 ? -13.130 5.838 25.704 1.00 96.69 265 THR A N 1
ATOM 1978 C CA . THR A 1 265 ? -14.133 4.864 25.230 1.00 96.69 265 THR A CA 1
ATOM 1979 C C . THR A 1 265 ? -13.843 3.427 25.656 1.00 96.69 265 THR A C 1
ATOM 1981 O O . THR A 1 265 ? -14.760 2.608 25.682 1.00 96.69 265 THR A O 1
ATOM 1984 N N . GLY A 1 266 ? -12.593 3.112 25.999 1.00 94.81 266 GLY A N 1
ATOM 1985 C CA . GLY A 1 266 ? -12.108 1.759 26.271 1.00 94.81 266 GLY A CA 1
ATOM 1986 C C . GLY A 1 266 ? -11.793 0.932 25.018 1.00 94.81 266 GLY A C 1
ATOM 1987 O O . GLY A 1 266 ? -11.329 -0.200 25.155 1.00 94.81 266 GLY A O 1
ATOM 1988 N N . ALA A 1 267 ? -12.029 1.460 23.813 1.00 95.50 267 ALA A N 1
ATOM 1989 C CA . ALA A 1 267 ? -11.692 0.777 22.569 1.00 95.50 267 ALA A CA 1
ATOM 1990 C C . ALA A 1 267 ? -10.170 0.801 22.322 1.00 95.50 267 ALA A C 1
ATOM 1992 O O . ALA A 1 267 ? -9.544 1.842 22.509 1.00 95.50 267 ALA A O 1
ATOM 1993 N N . PRO A 1 268 ? -9.549 -0.308 21.883 1.00 96.69 268 PRO A N 1
ATOM 1994 C CA . PRO A 1 268 ? -8.104 -0.370 21.693 1.00 96.69 268 PRO A CA 1
ATOM 1995 C C . PRO A 1 268 ? -7.634 0.457 20.488 1.00 96.69 268 PRO A C 1
ATOM 1997 O O . PRO A 1 268 ? -8.330 0.554 19.472 1.00 96.69 268 PRO A O 1
ATOM 2000 N N . VAL A 1 269 ? -6.399 0.961 20.574 1.00 97.38 269 VAL A N 1
ATOM 2001 C CA . VAL A 1 269 ? -5.625 1.407 19.406 1.00 97.38 269 VAL A CA 1
ATOM 2002 C C . VAL A 1 269 ? -4.763 0.245 18.922 1.00 97.38 269 VAL A C 1
ATOM 2004 O O . VAL A 1 269 ? -4.042 -0.372 19.706 1.00 97.38 269 VAL A O 1
ATOM 2007 N N . ILE A 1 270 ? -4.844 -0.057 17.632 1.00 97.50 270 ILE A N 1
ATOM 2008 C CA . ILE A 1 270 ? -4.068 -1.091 16.955 1.00 97.50 270 ILE A CA 1
ATOM 2009 C C . ILE A 1 270 ? -3.066 -0.391 16.052 1.00 97.50 270 ILE A C 1
ATOM 2011 O O . ILE A 1 270 ? -3.453 0.358 15.155 1.00 97.50 270 ILE A O 1
ATOM 2015 N N . TYR A 1 271 ? -1.785 -0.646 16.294 1.00 95.44 271 TYR A N 1
ATOM 2016 C CA . TYR A 1 271 ? -0.707 -0.059 15.513 1.00 95.44 271 TYR A CA 1
ATOM 2017 C C . TYR A 1 271 ? -0.306 -0.987 14.367 1.00 95.44 271 TYR A C 1
ATOM 2019 O O . TYR A 1 271 ? -0.056 -2.169 14.588 1.00 95.44 271 TYR A O 1
ATOM 2027 N N . VAL A 1 272 ? -0.261 -0.446 13.150 1.00 94.88 272 VAL A N 1
ATOM 2028 C CA . VAL A 1 272 ? 0.084 -1.173 11.917 1.00 94.88 272 VAL A CA 1
ATOM 2029 C C . VAL A 1 272 ? 1.274 -0.524 11.212 1.00 94.88 272 VAL A C 1
ATOM 2031 O O . VAL A 1 272 ? 1.507 0.680 11.340 1.00 94.88 272 VAL A O 1
ATOM 2034 N N . ARG A 1 273 ? 2.018 -1.310 10.435 1.00 91.25 273 ARG A N 1
ATOM 2035 C CA . ARG A 1 273 ? 3.068 -0.822 9.535 1.00 91.25 273 ARG A CA 1
ATOM 2036 C C . ARG A 1 273 ? 2.439 -0.283 8.254 1.00 91.25 273 ARG A C 1
ATOM 2038 O O . ARG A 1 273 ? 1.880 -1.043 7.462 1.00 91.25 273 ARG A O 1
ATOM 2045 N N . PHE A 1 274 ? 2.518 1.033 8.094 1.00 83.25 274 PHE A N 1
ATOM 2046 C CA . PHE A 1 274 ? 2.029 1.781 6.931 1.00 83.25 274 PHE A CA 1
ATOM 2047 C C . PHE A 1 274 ? 3.163 2.265 6.009 1.00 83.25 274 PHE A C 1
ATOM 2049 O O . PHE A 1 274 ? 2.899 2.607 4.869 1.00 83.25 274 PHE A O 1
ATOM 2056 N N . LEU A 1 275 ? 4.398 2.276 6.513 1.00 73.56 275 LEU A N 1
ATOM 2057 C CA . LEU A 1 275 ? 5.612 2.610 5.775 1.00 73.56 275 LEU A CA 1
ATOM 2058 C C . LEU A 1 275 ? 6.667 1.563 6.123 1.00 73.56 275 LEU A C 1
ATOM 2060 O O . LEU A 1 275 ? 6.801 1.216 7.307 1.00 73.56 275 LEU A O 1
ATOM 2064 N N . SER A 1 276 ? 7.414 1.086 5.133 1.00 67.81 276 SER A N 1
ATOM 2065 C CA . SER A 1 276 ? 8.588 0.248 5.368 1.00 67.81 276 SER A CA 1
ATOM 2066 C C . SER A 1 276 ? 9.615 1.008 6.215 1.00 67.81 276 SER A C 1
ATOM 2068 O O . SER A 1 276 ? 9.894 2.192 5.997 1.00 67.81 276 SER A O 1
ATOM 2070 N N . VAL A 1 277 ? 10.137 0.329 7.237 1.00 60.38 277 VAL A N 1
ATOM 2071 C CA . VAL A 1 277 ? 11.058 0.913 8.231 1.00 60.38 277 VAL A CA 1
ATOM 2072 C C . VAL A 1 277 ? 12.503 0.470 7.975 1.00 60.38 277 VAL A C 1
ATOM 2074 O O . VAL A 1 277 ? 13.435 1.093 8.476 1.00 60.38 277 VAL A O 1
ATOM 2077 N N . GLU A 1 278 ? 12.697 -0.579 7.173 1.00 62.75 278 GLU A N 1
ATOM 2078 C CA . GLU A 1 278 ? 13.997 -1.150 6.820 1.00 62.75 278 GLU A CA 1
ATOM 2079 C C . GLU A 1 278 ? 14.028 -1.507 5.325 1.00 62.75 278 GLU A C 1
ATOM 2081 O O . GLU A 1 278 ? 13.028 -1.984 4.789 1.00 62.75 278 GLU A O 1
ATOM 2086 N N . ASP A 1 279 ? 15.191 -1.359 4.683 1.00 55.19 279 ASP A N 1
ATOM 2087 C CA . ASP A 1 279 ? 15.432 -1.599 3.241 1.00 55.19 279 ASP A CA 1
ATOM 2088 C C . ASP A 1 279 ? 15.224 -3.069 2.791 1.00 55.19 279 ASP A C 1
ATOM 2090 O O . ASP A 1 279 ? 15.492 -3.438 1.651 1.00 55.19 279 ASP A O 1
ATOM 2094 N N . SER A 1 280 ? 14.798 -3.961 3.694 1.00 52.25 280 SER A N 1
ATOM 2095 C CA . SER A 1 280 ? 14.731 -5.410 3.450 1.00 52.25 280 SER A CA 1
ATOM 2096 C C . SER A 1 280 ? 13.407 -6.074 3.833 1.00 52.25 280 SER A C 1
ATOM 2098 O O . SER A 1 280 ? 13.323 -7.305 3.830 1.00 52.25 280 SER A O 1
ATOM 2100 N N . ASP A 1 281 ? 12.372 -5.296 4.160 1.00 67.75 281 ASP A N 1
ATOM 2101 C CA . ASP A 1 281 ? 11.063 -5.860 4.493 1.00 67.75 281 ASP A CA 1
ATOM 2102 C C . ASP A 1 281 ? 10.416 -6.488 3.240 1.00 67.75 281 ASP A C 1
ATOM 2104 O O . ASP A 1 281 ? 10.193 -5.830 2.234 1.00 67.75 281 ASP A O 1
ATOM 2108 N N . ASP A 1 282 ? 10.097 -7.783 3.285 1.00 85.94 282 ASP A N 1
ATOM 2109 C CA . ASP A 1 282 ? 9.292 -8.456 2.255 1.00 85.94 282 ASP A CA 1
ATOM 2110 C C . ASP A 1 282 ? 7.822 -7.988 2.336 1.00 85.94 282 ASP A C 1
ATOM 2112 O O . ASP A 1 282 ? 7.253 -7.883 3.428 1.00 85.94 282 ASP A O 1
ATOM 2116 N N . PHE A 1 283 ? 7.177 -7.745 1.184 1.00 92.31 283 PHE A N 1
ATOM 2117 C CA . PHE A 1 283 ? 5.804 -7.212 1.123 1.00 92.31 283 PHE A CA 1
ATOM 2118 C C . PHE A 1 283 ? 4.820 -8.061 1.943 1.00 92.31 283 PHE A C 1
ATOM 2120 O O . PHE A 1 283 ? 3.994 -7.547 2.703 1.00 92.31 283 PHE A O 1
ATOM 2127 N N . LEU A 1 284 ? 4.922 -9.388 1.835 1.00 93.88 284 LEU A N 1
ATOM 2128 C CA . LEU A 1 284 ? 4.025 -10.299 2.542 1.00 93.88 284 LEU A CA 1
ATOM 2129 C C . LEU A 1 284 ? 4.292 -10.320 4.042 1.00 93.88 284 LEU A C 1
ATOM 2131 O O . LEU A 1 284 ? 3.355 -10.450 4.828 1.00 93.88 284 LEU A O 1
ATOM 2135 N N . SER A 1 285 ? 5.538 -10.141 4.460 1.00 92.31 285 SER A N 1
ATOM 2136 C CA . SER A 1 285 ? 5.901 -10.011 5.870 1.00 92.31 285 SER A CA 1
ATOM 2137 C C . SER A 1 285 ? 5.198 -8.812 6.514 1.00 92.31 285 SER A C 1
ATOM 2139 O O . SER A 1 285 ? 4.643 -8.947 7.609 1.00 92.31 285 SER A O 1
ATOM 2141 N N . GLN A 1 286 ? 5.107 -7.676 5.813 1.00 91.12 286 GLN A N 1
ATOM 2142 C CA . GLN A 1 286 ? 4.320 -6.517 6.258 1.00 91.12 286 GLN A CA 1
ATOM 2143 C C . GLN A 1 286 ? 2.814 -6.821 6.295 1.00 91.12 286 GLN A C 1
ATOM 2145 O O . GLN A 1 286 ? 2.143 -6.490 7.280 1.00 91.12 286 GLN A O 1
ATOM 2150 N N . VAL A 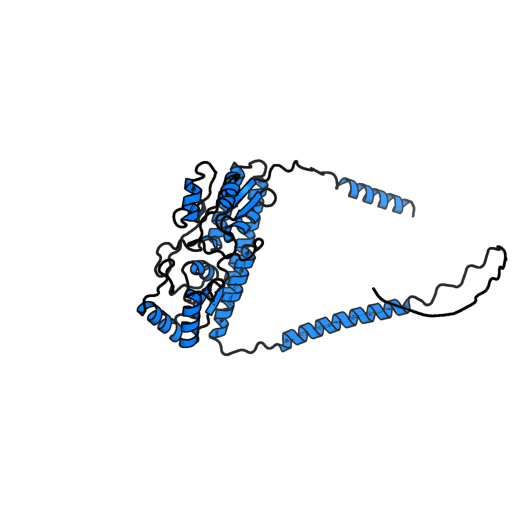1 287 ? 2.281 -7.508 5.279 1.00 95.25 287 VAL A N 1
ATOM 2151 C CA . VAL A 1 287 ? 0.874 -7.953 5.244 1.00 95.25 287 VAL A CA 1
ATOM 2152 C C . VAL A 1 287 ? 0.540 -8.840 6.449 1.00 95.25 287 VAL A C 1
ATOM 2154 O O . VAL A 1 287 ? -0.419 -8.558 7.171 1.00 95.25 287 VAL A O 1
ATOM 2157 N N . TYR A 1 288 ? 1.338 -9.875 6.720 1.00 95.88 288 TYR A N 1
ATOM 2158 C CA . TYR A 1 288 ? 1.110 -10.795 7.837 1.00 95.88 288 TYR A CA 1
ATOM 2159 C C . TYR A 1 288 ? 1.333 -10.137 9.201 1.00 95.88 288 TYR A C 1
ATOM 2161 O O . TYR A 1 288 ? 0.584 -10.424 10.140 1.00 95.88 288 TYR A O 1
ATOM 2169 N N . TYR A 1 289 ? 2.308 -9.230 9.327 1.00 94.31 289 TYR A N 1
ATOM 2170 C CA . TYR A 1 289 ? 2.481 -8.433 10.543 1.00 94.31 289 TYR A CA 1
ATOM 2171 C C . TYR A 1 289 ? 1.204 -7.650 10.857 1.00 94.31 289 TYR A C 1
ATOM 2173 O O . TYR A 1 289 ? 0.654 -7.760 11.956 1.00 94.31 289 TYR A O 1
ATOM 2181 N N . ASN A 1 290 ? 0.686 -6.918 9.871 1.00 95.81 290 ASN A N 1
ATOM 2182 C CA . ASN A 1 290 ? -0.525 -6.119 10.022 1.00 95.81 290 ASN A CA 1
ATOM 2183 C C . ASN A 1 290 ? -1.761 -6.981 10.308 1.00 95.81 290 ASN A C 1
ATOM 2185 O O . ASN A 1 290 ? -2.564 -6.634 11.177 1.00 95.81 290 ASN A O 1
ATOM 2189 N N . ALA A 1 291 ? -1.891 -8.131 9.644 1.00 96.31 291 ALA A N 1
ATOM 2190 C CA . ALA A 1 291 ? -2.949 -9.102 9.909 1.00 96.31 291 ALA A CA 1
ATOM 2191 C C . ALA A 1 291 ? -2.915 -9.598 11.367 1.00 96.31 291 ALA A C 1
ATOM 2193 O O . ALA A 1 291 ? -3.946 -9.634 12.045 1.00 96.31 291 ALA A O 1
ATOM 2194 N N . GLY A 1 292 ? -1.721 -9.901 11.888 1.00 95.44 292 GLY A N 1
ATOM 2195 C CA . GLY A 1 292 ? -1.515 -10.284 13.285 1.00 95.44 292 GLY A CA 1
ATOM 2196 C C . GLY A 1 292 ? -1.889 -9.182 14.280 1.00 95.44 292 GLY A C 1
ATOM 2197 O O . GLY A 1 292 ? -2.507 -9.471 15.306 1.00 95.44 292 GLY A O 1
ATOM 2198 N N . GLN A 1 293 ? -1.582 -7.918 13.971 1.00 95.62 293 GLN A N 1
ATOM 2199 C CA . GLN A 1 293 ? -1.993 -6.773 14.796 1.00 95.62 293 GLN A CA 1
ATOM 2200 C C . GLN A 1 293 ? -3.518 -6.612 14.809 1.00 95.62 293 GLN A C 1
ATOM 2202 O O . GLN A 1 293 ? -4.123 -6.479 15.873 1.00 95.62 293 GLN A O 1
ATOM 2207 N N . LEU A 1 294 ? -4.166 -6.698 13.645 1.00 95.88 294 LEU A N 1
ATOM 2208 C CA . LEU A 1 294 ? -5.623 -6.585 13.526 1.00 95.88 294 LEU A CA 1
ATOM 2209 C C . LEU A 1 294 ? -6.361 -7.745 14.211 1.00 95.88 294 LEU A C 1
ATOM 2211 O O . LEU A 1 294 ? -7.417 -7.531 14.808 1.00 95.88 294 LEU A O 1
ATOM 2215 N N . ALA A 1 295 ? -5.781 -8.949 14.239 1.00 93.75 295 ALA A N 1
ATOM 2216 C CA . ALA A 1 295 ? -6.312 -10.086 14.995 1.00 93.75 295 ALA A CA 1
ATOM 2217 C C . ALA A 1 295 ? -6.498 -9.785 16.496 1.00 93.75 295 ALA A C 1
ATOM 2219 O O . ALA A 1 295 ? -7.423 -10.314 17.129 1.00 93.75 295 ALA A O 1
ATOM 2220 N N . LEU A 1 296 ? -5.688 -8.887 17.073 1.00 83.88 296 LEU A N 1
ATOM 2221 C CA . LEU A 1 296 ? -5.811 -8.468 18.473 1.00 83.88 296 LEU A CA 1
ATOM 2222 C C . LEU A 1 296 ? -7.113 -7.703 18.757 1.00 83.88 296 LEU A C 1
ATOM 2224 O O . LEU A 1 296 ? -7.585 -7.749 19.897 1.00 83.88 296 LEU A O 1
ATOM 2228 N N . ALA A 1 297 ? -7.745 -7.089 17.746 1.00 80.25 297 ALA A N 1
ATOM 2229 C CA . ALA A 1 297 ? -9.028 -6.389 17.891 1.00 80.25 297 ALA A CA 1
ATOM 2230 C C . ALA A 1 297 ? -10.113 -7.292 18.500 1.00 80.25 297 ALA A C 1
ATOM 2232 O O . ALA A 1 297 ? -10.896 -6.865 19.348 1.00 80.25 297 ALA A O 1
ATOM 2233 N N . SER A 1 298 ? -10.122 -8.572 18.111 1.00 75.94 298 SER A N 1
ATOM 2234 C CA . SER A 1 298 ? -11.099 -9.566 18.574 1.00 75.94 298 SER A CA 1
ATOM 2235 C C . SER A 1 298 ? -11.031 -9.833 20.083 1.00 75.94 298 SER A C 1
ATOM 2237 O O . SER A 1 298 ? -12.039 -10.167 20.708 1.00 75.94 298 SER A O 1
ATOM 2239 N N . ARG A 1 299 ? -9.852 -9.657 20.695 1.00 67.19 299 ARG A N 1
ATOM 2240 C CA . ARG A 1 299 ? -9.615 -9.941 22.118 1.00 67.19 299 ARG A CA 1
ATOM 2241 C C . ARG A 1 299 ? -10.083 -8.825 23.043 1.00 67.19 299 ARG A C 1
ATOM 2243 O O . ARG A 1 299 ? -10.340 -9.100 24.208 1.00 67.19 299 ARG A O 1
ATOM 2250 N N . ALA A 1 300 ? -10.223 -7.599 22.545 1.00 57.56 300 ALA A N 1
ATOM 2251 C CA . ALA A 1 300 ? -10.643 -6.461 23.361 1.00 57.56 300 ALA A CA 1
ATOM 2252 C C . ALA A 1 300 ? -12.150 -6.468 23.692 1.00 57.56 300 ALA A C 1
ATOM 2254 O O . ALA A 1 300 ? -12.562 -5.852 24.670 1.00 57.56 300 ALA A O 1
ATOM 2255 N N . GLY A 1 301 ? -12.969 -7.200 22.922 1.00 47.62 301 GLY A N 1
ATOM 2256 C CA . GLY A 1 301 ? -14.409 -7.365 23.175 1.00 47.62 301 GLY A CA 1
ATOM 2257 C C . GLY A 1 301 ? -14.791 -8.597 24.007 1.00 47.62 301 GLY A C 1
ATOM 2258 O O . GLY A 1 301 ? -15.947 -8.735 24.405 1.00 47.62 301 GLY A O 1
ATOM 2259 N N . GLY A 1 302 ? -13.848 -9.508 24.269 1.00 40.59 302 GLY A N 1
ATOM 2260 C CA . GLY A 1 302 ? -14.067 -10.723 25.053 1.00 40.59 302 GLY A CA 1
ATOM 2261 C C . GLY A 1 302 ? -13.449 -10.589 26.438 1.00 40.59 302 GLY A C 1
ATOM 2262 O O . GLY A 1 302 ? -12.305 -10.165 26.564 1.00 40.59 302 GLY A O 1
ATOM 2263 N N . SER A 1 303 ? -14.184 -10.977 27.485 1.00 35.19 303 SER A N 1
ATOM 2264 C CA . SER A 1 303 ? -13.621 -11.151 28.829 1.00 35.19 303 SER A CA 1
ATOM 2265 C C . SER A 1 303 ? -12.276 -11.865 28.732 1.00 35.19 303 SER A C 1
ATOM 2267 O O . SER A 1 303 ? -12.206 -12.913 28.089 1.00 35.19 303 SER A O 1
ATOM 2269 N N . SER A 1 304 ? -11.250 -11.293 29.356 1.00 38.78 304 SER A N 1
ATOM 2270 C CA . SER A 1 304 ? -9.881 -11.794 29.446 1.00 38.78 304 SER A CA 1
ATOM 2271 C C . SER A 1 304 ? -9.827 -13.298 29.732 1.00 38.78 304 SER A C 1
ATOM 2273 O O . SER A 1 304 ? -9.734 -13.747 30.873 1.00 38.78 304 SER A O 1
ATOM 2275 N N . GLY A 1 305 ? -9.853 -14.099 28.669 1.00 41.06 305 GLY A N 1
ATOM 2276 C CA . GLY A 1 305 ? -9.430 -15.482 28.711 1.00 41.06 305 GLY A CA 1
ATOM 2277 C C . GLY A 1 305 ? -7.929 -15.444 28.896 1.00 41.06 305 GLY A C 1
ATOM 2278 O O . GLY A 1 305 ? -7.196 -15.275 27.923 1.00 41.06 305 GLY A O 1
ATOM 2279 N N . ALA A 1 306 ? -7.478 -15.509 30.150 1.00 42.31 306 ALA A N 1
ATOM 2280 C CA . ALA A 1 306 ? -6.085 -15.768 30.460 1.00 42.31 306 ALA A CA 1
ATOM 2281 C C . ALA A 1 306 ? -5.636 -16.927 29.567 1.00 42.31 306 ALA A C 1
ATOM 2283 O O . ALA A 1 306 ? -6.229 -18.006 29.607 1.00 42.31 306 ALA A O 1
ATOM 2284 N N . VAL A 1 307 ? -4.654 -16.673 28.702 1.00 51.19 307 VAL A N 1
ATOM 2285 C CA . VAL A 1 307 ? -4.040 -17.737 27.913 1.00 51.19 307 VAL A CA 1
ATOM 2286 C C . VAL A 1 307 ? -3.524 -18.739 28.931 1.00 51.19 307 VAL A C 1
ATOM 2288 O O . VAL A 1 307 ? -2.704 -18.386 29.781 1.00 51.19 307 VAL A O 1
ATOM 2291 N N . ASP A 1 308 ? -4.059 -19.955 28.902 1.00 52.72 308 ASP A N 1
ATOM 2292 C CA . ASP A 1 308 ? -3.606 -21.021 29.778 1.00 52.72 308 ASP A CA 1
ATOM 2293 C C . ASP A 1 308 ? -2.191 -21.421 29.341 1.00 52.72 308 ASP A C 1
ATOM 2295 O O . ASP A 1 308 ? -1.974 -22.287 28.493 1.00 52.72 308 ASP A O 1
ATOM 2299 N N . MET A 1 309 ? -1.205 -20.716 29.899 1.00 66.31 309 MET A N 1
ATOM 2300 C CA . MET A 1 309 ? 0.219 -20.909 29.633 1.00 66.31 309 MET A CA 1
ATOM 2301 C C . MET A 1 309 ? 0.698 -22.306 30.048 1.00 66.31 309 MET A C 1
ATOM 2303 O O . MET A 1 309 ? 1.832 -22.671 29.739 1.00 66.31 309 MET A O 1
ATOM 2307 N N . SER A 1 310 ? -0.138 -23.113 30.715 1.00 67.88 310 SER A N 1
ATOM 2308 C CA . SER A 1 310 ? 0.196 -24.488 31.085 1.00 67.88 310 SER A CA 1
ATOM 2309 C C . SER A 1 310 ? 0.547 -25.347 29.871 1.00 67.88 310 SER A C 1
ATOM 2311 O O . SER A 1 310 ? 1.481 -26.142 29.958 1.00 67.88 310 SER A O 1
ATOM 2313 N N . LEU A 1 311 ? -0.107 -25.141 28.722 1.00 67.50 311 LEU A N 1
ATOM 2314 C CA . LEU A 1 311 ? 0.180 -25.905 27.507 1.00 67.50 311 LEU A CA 1
ATOM 2315 C C . LEU A 1 311 ? 1.544 -25.527 26.904 1.00 67.50 311 LEU A C 1
ATOM 2317 O O . LEU A 1 311 ? 2.307 -26.399 26.493 1.00 67.50 311 LEU A O 1
ATOM 2321 N N . ALA A 1 312 ? 1.882 -24.233 26.917 1.00 67.38 312 ALA A N 1
ATOM 2322 C CA . ALA A 1 312 ? 3.172 -23.728 26.447 1.00 67.38 312 ALA A CA 1
ATOM 2323 C C . ALA A 1 312 ? 4.324 -24.179 27.364 1.00 67.38 312 ALA A C 1
ATOM 2325 O O . ALA A 1 312 ? 5.363 -24.633 26.884 1.00 67.38 312 ALA A O 1
ATOM 2326 N N . TYR A 1 313 ? 4.123 -24.134 28.686 1.00 84.00 313 TYR A N 1
ATOM 2327 C CA . TYR A 1 313 ? 5.094 -24.651 29.652 1.00 84.00 313 TYR A CA 1
ATOM 2328 C C . TYR A 1 313 ? 5.234 -26.177 29.584 1.00 84.00 313 TYR A C 1
ATOM 2330 O O . TYR A 1 313 ? 6.346 -26.687 29.717 1.00 84.00 313 TYR A O 1
ATOM 2338 N N . ALA A 1 314 ? 4.149 -26.913 29.328 1.00 80.62 314 ALA A N 1
ATOM 2339 C CA . ALA A 1 314 ? 4.200 -28.358 29.120 1.00 80.62 314 ALA A CA 1
ATOM 2340 C C . ALA A 1 314 ? 4.973 -28.722 27.842 1.00 80.62 314 ALA A C 1
ATOM 2342 O O . ALA A 1 314 ? 5.793 -29.639 27.873 1.00 80.62 314 ALA A O 1
ATOM 2343 N N . ALA A 1 315 ? 4.775 -27.978 26.748 1.00 77.38 315 ALA A N 1
ATOM 2344 C CA . ALA A 1 315 ? 5.512 -28.169 25.498 1.00 77.38 315 ALA A CA 1
ATOM 2345 C C . ALA A 1 315 ? 7.016 -27.878 25.663 1.00 77.38 315 ALA A C 1
ATOM 2347 O O . ALA A 1 315 ? 7.848 -28.702 25.281 1.00 77.38 315 ALA A O 1
ATOM 2348 N N . LEU A 1 316 ? 7.373 -26.763 26.313 1.00 85.75 316 LEU A N 1
ATOM 2349 C CA . LEU A 1 316 ? 8.765 -26.427 26.642 1.00 85.75 316 LEU A CA 1
ATOM 2350 C C . LEU A 1 316 ? 9.408 -27.469 27.568 1.00 85.75 316 LEU A C 1
ATOM 2352 O O . LEU A 1 316 ? 10.555 -27.864 27.356 1.00 85.75 316 LEU A O 1
ATOM 2356 N N . GLY A 1 317 ? 8.667 -27.952 28.568 1.00 89.06 317 GLY A N 1
ATOM 2357 C CA . GLY A 1 317 ? 9.120 -29.014 29.463 1.00 89.06 317 GLY A CA 1
ATOM 2358 C C . GLY A 1 317 ? 9.365 -30.336 28.733 1.00 89.06 317 GLY A C 1
ATOM 2359 O O . GLY A 1 317 ? 10.389 -30.981 28.960 1.00 89.06 317 GLY A O 1
ATOM 2360 N N . ALA A 1 318 ? 8.473 -30.717 27.815 1.00 84.69 318 ALA A N 1
ATOM 2361 C CA . ALA A 1 318 ? 8.620 -31.919 26.997 1.00 84.69 318 ALA A CA 1
ATOM 2362 C C . ALA A 1 318 ? 9.829 -31.826 26.052 1.00 84.69 318 ALA A C 1
ATOM 2364 O O . ALA A 1 318 ? 10.618 -32.768 25.976 1.00 84.69 318 ALA A O 1
ATOM 2365 N N . MET A 1 319 ? 10.024 -30.677 25.396 1.00 86.44 319 MET A N 1
ATOM 2366 C CA . MET A 1 319 ? 11.206 -30.420 24.566 1.00 86.44 319 MET A CA 1
ATOM 2367 C C . MET A 1 319 ? 12.502 -30.481 25.383 1.00 86.44 319 MET A C 1
ATOM 2369 O O . MET A 1 319 ? 13.454 -31.145 24.977 1.00 86.44 319 MET A O 1
ATOM 2373 N N . GLY A 1 320 ? 12.534 -29.850 26.561 1.00 90.44 320 GLY A N 1
ATOM 2374 C CA . GLY A 1 320 ? 13.695 -29.888 27.453 1.00 90.44 320 GLY A CA 1
ATOM 2375 C C . GLY A 1 320 ? 14.033 -31.304 27.931 1.00 90.44 320 GLY A C 1
ATOM 2376 O O . GLY A 1 320 ? 15.203 -31.688 27.953 1.00 90.44 320 GLY A O 1
ATOM 2377 N N . ALA A 1 321 ? 13.019 -32.112 28.253 1.00 86.75 321 ALA A N 1
ATOM 2378 C CA . ALA A 1 321 ? 13.203 -33.510 28.637 1.00 86.75 321 ALA A CA 1
ATOM 2379 C C . ALA A 1 321 ? 13.768 -34.363 27.489 1.00 86.75 321 ALA A C 1
ATOM 2381 O O . ALA A 1 321 ? 14.601 -35.239 27.729 1.00 86.75 321 ALA A O 1
ATOM 2382 N N . LEU A 1 322 ? 13.355 -34.089 26.250 1.00 91.19 322 LEU A N 1
ATOM 2383 C CA . LEU A 1 322 ? 13.814 -34.808 25.064 1.00 91.19 322 LEU A CA 1
ATOM 2384 C C . LEU A 1 322 ? 15.285 -34.497 24.755 1.00 91.19 322 LEU A C 1
ATOM 2386 O O . LEU A 1 322 ? 16.087 -35.418 24.612 1.00 91.19 322 LEU A O 1
ATOM 2390 N N . VAL A 1 323 ? 15.669 -33.217 24.802 1.00 91.25 323 VAL A N 1
ATOM 2391 C CA . VAL A 1 323 ? 17.074 -32.784 24.672 1.00 91.25 323 V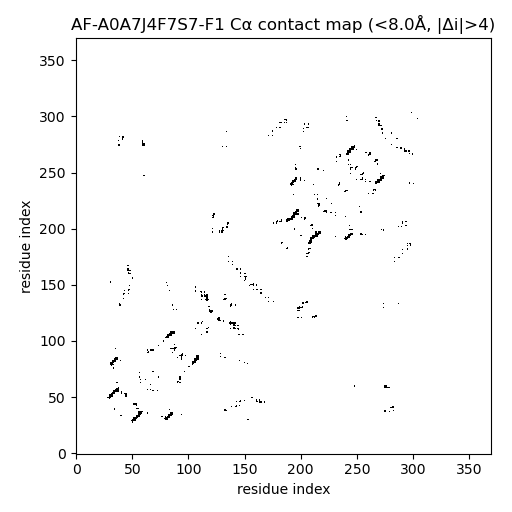AL A CA 1
ATOM 2392 C C . VAL A 1 323 ? 17.946 -33.397 25.773 1.00 91.25 323 VAL A C 1
ATOM 2394 O O . VAL A 1 323 ? 19.058 -33.859 25.513 1.00 91.25 323 VAL A O 1
ATOM 2397 N N . PHE A 1 324 ? 17.444 -33.451 27.010 1.00 90.19 324 PHE A N 1
ATOM 2398 C CA . PHE A 1 324 ? 18.174 -34.064 28.120 1.00 90.19 324 PHE A CA 1
ATOM 2399 C C . PHE A 1 324 ? 18.349 -35.578 27.933 1.00 90.19 324 PHE A C 1
ATOM 2401 O O . PHE A 1 324 ? 19.426 -36.114 28.206 1.00 90.19 324 PHE A O 1
ATOM 2408 N N . ALA A 1 325 ? 17.319 -36.274 27.444 1.00 87.75 325 ALA A N 1
ATOM 2409 C CA . ALA A 1 325 ? 17.384 -37.702 27.152 1.00 87.75 325 ALA A CA 1
ATOM 2410 C C . ALA A 1 325 ? 18.403 -38.010 26.042 1.00 87.75 325 ALA A C 1
ATOM 2412 O O . ALA A 1 325 ? 19.221 -38.919 26.203 1.00 87.75 325 ALA A O 1
ATOM 2413 N N . GLU A 1 326 ? 18.419 -37.225 24.963 1.00 86.62 326 GLU A N 1
ATOM 2414 C CA . GLU A 1 326 ? 19.413 -37.355 23.890 1.00 86.62 326 GLU A CA 1
ATOM 2415 C C . GLU A 1 326 ? 20.837 -37.105 24.398 1.00 86.62 326 GLU A C 1
ATOM 2417 O O . GLU A 1 326 ? 21.734 -37.923 24.170 1.00 86.62 326 GLU A O 1
ATOM 2422 N N . ALA A 1 327 ? 21.048 -36.032 25.167 1.00 84.88 327 ALA A N 1
ATOM 2423 C CA . ALA A 1 327 ? 22.345 -35.729 25.770 1.00 84.88 327 ALA A CA 1
ATOM 2424 C C . ALA A 1 327 ? 22.825 -36.857 26.700 1.00 84.88 327 ALA A C 1
ATOM 2426 O O . ALA A 1 327 ? 23.999 -37.242 26.670 1.00 84.88 327 ALA A O 1
ATOM 2427 N N . PHE A 1 328 ? 21.920 -37.439 27.491 1.00 87.69 328 PHE A N 1
ATOM 2428 C CA . PHE A 1 328 ? 22.226 -38.556 28.383 1.00 87.69 328 PHE A CA 1
ATOM 2429 C C . PHE A 1 328 ? 22.648 -39.818 27.616 1.00 87.69 328 PHE A C 1
ATOM 2431 O O . PHE A 1 328 ? 23.635 -40.462 27.988 1.00 87.69 328 PHE A O 1
ATOM 2438 N N . VAL A 1 329 ? 21.948 -40.154 26.526 1.00 86.31 329 VAL A N 1
ATOM 2439 C CA . VAL A 1 329 ? 22.306 -41.281 25.648 1.00 86.31 329 VAL A CA 1
ATOM 2440 C C . VAL A 1 329 ? 23.678 -41.053 25.014 1.00 86.31 329 VAL A C 1
ATOM 2442 O O . VAL A 1 329 ? 24.527 -41.941 25.077 1.00 86.31 329 VAL A O 1
ATOM 2445 N N . ILE A 1 330 ? 23.951 -39.855 24.492 1.00 85.44 330 ILE A N 1
ATOM 2446 C CA . ILE A 1 330 ? 25.244 -39.514 23.875 1.00 85.44 330 ILE A CA 1
ATOM 2447 C C . ILE A 1 330 ? 26.399 -39.659 24.878 1.00 85.44 330 ILE A C 1
ATOM 2449 O O . ILE A 1 330 ? 27.434 -40.245 24.549 1.00 85.44 330 ILE A O 1
ATOM 2453 N N . VAL A 1 331 ? 26.231 -39.173 26.112 1.00 83.25 331 VAL A N 1
ATOM 2454 C CA . VAL A 1 331 ? 27.252 -39.289 27.169 1.00 83.25 331 VAL A CA 1
ATOM 2455 C C . VAL A 1 331 ? 27.475 -40.750 27.569 1.00 83.25 331 VAL A C 1
ATOM 2457 O O . VAL A 1 331 ? 28.622 -41.182 27.711 1.00 83.25 331 VAL A O 1
ATOM 2460 N N . ARG A 1 332 ? 26.407 -41.548 27.699 1.00 82.31 332 ARG A N 1
ATOM 2461 C CA . ARG A 1 332 ? 26.514 -42.978 28.030 1.00 82.31 332 ARG A CA 1
ATOM 2462 C C . ARG A 1 332 ? 27.142 -43.806 26.911 1.00 82.31 332 ARG A C 1
ATOM 2464 O O . ARG A 1 332 ? 27.959 -44.674 27.205 1.00 82.31 332 ARG A O 1
ATOM 2471 N N . CYS A 1 333 ? 26.817 -43.523 25.653 1.00 74.75 333 CYS A N 1
ATOM 2472 C CA . CYS A 1 333 ? 27.400 -44.211 24.502 1.00 74.75 333 CYS A CA 1
ATOM 2473 C C . CYS A 1 333 ? 28.874 -43.834 24.288 1.00 74.75 333 CYS A C 1
ATOM 2475 O O . CYS A 1 333 ? 29.667 -44.695 23.916 1.00 74.75 333 CYS A O 1
ATOM 2477 N N . ARG A 1 334 ? 29.281 -42.594 24.596 1.00 66.81 334 ARG A N 1
ATOM 2478 C CA . ARG A 1 334 ? 30.699 -42.185 24.573 1.00 66.81 334 ARG A CA 1
ATOM 2479 C C . ARG A 1 334 ? 31.526 -42.796 25.707 1.00 66.81 334 ARG A C 1
ATOM 2481 O O . ARG A 1 334 ? 32.694 -43.099 25.494 1.00 66.81 334 ARG A O 1
ATOM 2488 N N . GLY A 1 335 ? 30.930 -43.026 26.878 1.00 53.94 335 GLY A N 1
ATOM 2489 C CA . GLY A 1 335 ? 31.603 -43.685 28.005 1.00 53.94 335 GLY A CA 1
ATOM 2490 C C . GLY A 1 335 ? 31.777 -45.203 27.855 1.00 53.94 335 GLY A C 1
ATOM 2491 O O . GLY A 1 335 ? 32.599 -45.787 28.552 1.00 53.94 335 GLY A O 1
ATOM 2492 N N . ALA A 1 336 ? 31.029 -45.847 26.953 1.00 53.44 336 ALA A N 1
ATOM 2493 C CA . ALA A 1 336 ? 31.061 -47.300 26.751 1.00 53.44 336 ALA A CA 1
ATOM 2494 C C . ALA A 1 336 ? 32.048 -47.768 25.658 1.00 53.44 336 ALA A C 1
ATOM 2496 O O . ALA A 1 336 ? 32.226 -48.968 25.479 1.00 53.44 336 ALA A O 1
ATOM 2497 N N . GLY A 1 337 ? 32.685 -46.845 24.925 1.00 49.97 337 GLY A N 1
ATOM 2498 C CA . GLY A 1 337 ? 33.517 -47.157 23.753 1.00 49.97 337 GLY A CA 1
ATOM 2499 C C . GLY A 1 337 ? 35.037 -47.157 23.965 1.00 49.97 337 GLY A C 1
ATOM 2500 O O . GLY A 1 337 ? 35.763 -47.350 22.998 1.00 49.97 337 GLY A O 1
ATOM 2501 N N . SER A 1 338 ? 35.550 -46.926 25.178 1.00 50.28 338 SER A N 1
ATOM 2502 C CA . SER A 1 338 ? 36.998 -46.761 25.419 1.00 50.28 338 SER A CA 1
ATOM 2503 C C . SER A 1 338 ? 37.618 -47.850 26.299 1.00 50.28 338 SER A C 1
ATOM 2505 O O . SER A 1 338 ? 38.514 -47.563 27.092 1.00 50.28 338 SER A O 1
ATOM 2507 N N . GLY A 1 339 ? 37.130 -49.087 26.209 1.00 48.06 339 GLY A N 1
ATOM 2508 C CA . GLY A 1 339 ? 37.537 -50.143 27.133 1.00 48.06 339 GLY A CA 1
ATOM 2509 C C . GLY A 1 339 ? 37.615 -51.539 26.539 1.00 48.06 339 GLY A C 1
ATOM 2510 O O . GLY A 1 339 ? 37.206 -52.449 27.232 1.00 48.06 339 GLY A O 1
ATOM 2511 N N . GLU A 1 340 ? 38.095 -51.720 25.303 1.00 46.84 340 GLU A N 1
ATOM 2512 C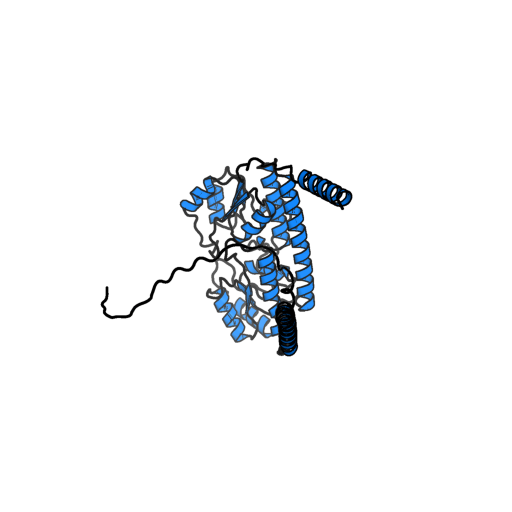 CA . GLU A 1 340 ? 38.613 -53.017 24.816 1.00 46.84 340 GLU A CA 1
ATOM 2513 C C . GLU A 1 340 ? 39.146 -52.890 23.380 1.00 46.84 340 GLU A C 1
ATOM 2515 O O . GLU A 1 340 ? 38.400 -53.045 22.421 1.00 46.84 340 GLU A O 1
ATOM 2520 N N . ALA A 1 341 ? 40.436 -52.578 23.223 1.00 42.97 341 ALA A N 1
ATOM 2521 C CA . ALA A 1 341 ? 41.233 -52.941 22.043 1.00 42.97 341 ALA A CA 1
ATOM 2522 C C . ALA A 1 341 ? 42.697 -52.522 22.254 1.00 42.97 341 ALA A C 1
ATOM 2524 O O . ALA A 1 341 ? 43.171 -51.595 21.609 1.00 42.97 341 ALA A O 1
ATOM 2525 N N . ASP A 1 342 ? 43.414 -53.179 23.170 1.00 43.31 342 ASP A N 1
ATOM 2526 C CA . ASP A 1 342 ? 44.882 -53.150 23.114 1.00 43.31 342 ASP A CA 1
ATOM 2527 C C . ASP A 1 342 ? 45.498 -54.404 23.750 1.00 43.31 342 ASP A C 1
ATOM 2529 O O . ASP A 1 342 ? 46.174 -54.379 24.775 1.00 43.31 342 ASP A O 1
ATOM 2533 N N . GLN A 1 343 ? 45.209 -55.557 23.145 1.00 42.28 343 GLN A N 1
ATOM 2534 C CA . GLN A 1 343 ? 46.005 -56.770 23.312 1.00 42.28 343 GLN A CA 1
ATOM 2535 C C . GLN A 1 343 ? 46.066 -57.494 21.976 1.00 42.28 343 GLN A C 1
ATOM 2537 O O . GLN A 1 343 ? 45.164 -58.245 21.632 1.00 42.28 343 GLN A O 1
ATOM 2542 N N . HIS A 1 344 ? 47.114 -57.202 21.212 1.00 37.53 344 HIS A N 1
ATOM 2543 C CA . HIS A 1 344 ? 47.908 -58.135 20.411 1.00 37.53 344 HIS A CA 1
ATOM 2544 C C . HIS A 1 344 ? 48.628 -57.326 19.340 1.00 37.53 344 HIS A C 1
ATOM 2546 O O . HIS A 1 344 ? 48.012 -56.951 18.356 1.00 37.53 344 HIS A O 1
ATOM 2552 N N . LEU A 1 345 ? 49.929 -57.095 19.534 1.00 35.22 345 LEU A N 1
ATOM 2553 C CA . LEU A 1 345 ? 50.961 -57.134 18.492 1.00 35.22 345 LEU A CA 1
ATOM 2554 C C . LEU A 1 345 ? 52.332 -57.002 19.179 1.00 35.22 345 LEU A C 1
ATOM 2556 O O . LEU A 1 345 ? 52.914 -55.929 19.299 1.00 35.22 345 LEU A O 1
ATOM 2560 N N . PHE A 1 346 ? 52.840 -58.135 19.668 1.00 36.31 346 PHE A N 1
ATOM 2561 C CA . PHE A 1 346 ? 54.276 -58.321 19.859 1.00 36.31 346 PHE A CA 1
ATOM 2562 C C . PHE A 1 346 ? 54.910 -58.588 18.491 1.00 36.31 346 PHE A C 1
ATOM 2564 O O . PHE A 1 346 ? 54.465 -59.491 17.783 1.00 36.31 346 PHE A O 1
ATOM 2571 N N . GLY A 1 347 ? 55.996 -57.880 18.177 1.00 31.64 347 GLY A N 1
ATOM 2572 C CA . GLY A 1 347 ? 56.986 -58.339 17.203 1.00 31.64 347 GLY A CA 1
ATOM 2573 C C . GLY A 1 347 ? 57.750 -57.215 16.509 1.00 31.64 347 GLY A C 1
ATOM 2574 O O . GLY A 1 347 ? 57.273 -56.691 15.510 1.00 31.64 347 GLY A O 1
ATOM 2575 N N . GLY A 1 348 ? 58.963 -56.907 16.979 1.00 31.64 348 GLY A N 1
ATOM 2576 C CA . GLY A 1 348 ? 59.953 -56.188 16.168 1.00 31.64 348 GLY A CA 1
ATOM 2577 C C . GLY A 1 348 ? 60.934 -55.326 16.956 1.00 31.64 348 GLY A C 1
ATOM 2578 O O . GLY A 1 348 ? 60.639 -54.181 17.266 1.00 31.64 348 GLY A O 1
ATOM 2579 N N . ASP A 1 349 ? 62.102 -55.900 17.242 1.00 37.38 349 ASP A N 1
ATOM 2580 C CA . ASP A 1 349 ? 63.316 -55.308 17.817 1.00 37.38 349 ASP A CA 1
ATOM 2581 C C . ASP A 1 349 ? 63.685 -53.885 17.361 1.00 37.38 349 ASP A C 1
ATOM 2583 O O . ASP A 1 349 ? 63.625 -53.563 16.175 1.00 37.38 349 ASP A O 1
ATOM 2587 N N . GLY A 1 350 ? 64.267 -53.085 18.270 1.00 32.69 350 GLY A N 1
ATOM 2588 C CA . GLY A 1 350 ? 65.028 -51.913 17.827 1.00 32.69 350 GLY A CA 1
ATOM 2589 C C . GLY A 1 350 ? 65.494 -50.889 18.861 1.00 32.69 350 GLY A C 1
ATOM 2590 O O . GLY A 1 350 ? 65.086 -49.742 18.796 1.00 32.69 350 GLY A O 1
ATOM 2591 N N . ARG A 1 351 ? 66.472 -51.274 19.691 1.00 33.84 351 ARG A N 1
ATOM 2592 C CA . ARG A 1 351 ? 67.552 -50.421 20.245 1.00 33.84 351 ARG A CA 1
ATOM 2593 C C . ARG A 1 351 ? 67.237 -49.318 21.278 1.00 33.84 351 ARG A C 1
ATOM 2595 O O . ARG A 1 351 ? 66.704 -48.251 21.013 1.00 33.84 351 ARG A O 1
ATOM 2602 N N . ILE A 1 352 ? 67.819 -49.581 22.446 1.00 38.81 352 ILE A N 1
ATOM 2603 C CA . ILE A 1 352 ? 68.213 -48.685 23.536 1.00 38.81 352 ILE A CA 1
ATOM 2604 C C . ILE A 1 352 ? 69.216 -47.627 23.049 1.00 38.81 352 ILE A C 1
ATOM 2606 O O . ILE A 1 352 ? 70.243 -48.009 22.496 1.00 38.81 352 ILE A O 1
ATOM 2610 N N . THR A 1 353 ? 69.011 -46.356 23.414 1.00 40.38 353 THR A N 1
ATOM 2611 C CA . THR A 1 353 ? 70.081 -45.472 23.926 1.00 40.38 353 THR A CA 1
ATOM 2612 C C . THR A 1 353 ? 69.499 -44.384 24.825 1.00 40.38 353 THR A C 1
ATOM 2614 O O . THR A 1 353 ? 68.625 -43.622 24.424 1.00 40.38 353 THR A O 1
ATOM 2617 N N . ALA A 1 354 ? 70.015 -44.332 26.050 1.00 39.25 354 ALA A N 1
ATOM 2618 C CA . ALA A 1 354 ? 69.718 -43.343 27.071 1.00 39.25 354 ALA A CA 1
ATOM 2619 C C . ALA A 1 354 ? 70.489 -42.035 26.842 1.00 39.25 354 ALA A C 1
ATOM 2621 O O . ALA A 1 354 ? 71.627 -42.066 26.380 1.00 39.25 354 ALA A O 1
ATOM 2622 N N . SER A 1 355 ? 69.928 -40.910 27.292 1.00 36.34 355 SER A N 1
ATOM 2623 C CA . SER A 1 355 ? 70.721 -39.732 27.654 1.00 36.34 355 SER A CA 1
ATOM 2624 C C . SER A 1 355 ? 69.974 -38.819 28.632 1.00 36.34 355 SER A C 1
ATOM 2626 O O . SER A 1 355 ? 69.018 -38.134 28.285 1.00 36.34 355 SER A O 1
ATOM 2628 N N . ARG A 1 356 ? 70.470 -38.848 29.871 1.00 37.94 356 ARG A N 1
ATOM 2629 C CA . ARG A 1 356 ? 70.303 -37.907 30.991 1.00 37.94 356 ARG A CA 1
ATOM 2630 C C . ARG A 1 356 ? 70.435 -36.424 30.602 1.00 37.94 356 ARG A C 1
ATOM 2632 O O . ARG A 1 356 ? 71.253 -36.087 29.756 1.00 37.94 356 ARG A O 1
ATOM 2639 N N . GLY A 1 357 ? 69.786 -35.556 31.384 1.00 36.81 357 GLY A N 1
ATOM 2640 C CA . GLY A 1 357 ? 70.153 -34.138 31.539 1.00 36.81 357 GLY A CA 1
ATOM 2641 C C . GLY A 1 357 ? 68.965 -33.285 32.005 1.00 36.81 357 GLY A C 1
ATOM 2642 O O . GLY A 1 357 ? 68.219 -32.795 31.179 1.00 36.81 357 GLY A O 1
ATOM 2643 N N . GLN A 1 358 ? 68.583 -33.313 33.285 1.00 37.47 358 GLN A N 1
ATOM 2644 C CA . GLN A 1 358 ? 69.061 -32.406 34.346 1.00 37.47 358 GLN A CA 1
ATOM 2645 C C . GLN A 1 358 ? 68.303 -31.059 34.386 1.00 37.47 358 GLN A C 1
ATOM 2647 O O . GLN A 1 358 ? 68.545 -30.158 33.595 1.00 37.47 358 GLN A O 1
ATOM 2652 N N . VAL A 1 359 ? 67.406 -30.949 35.373 1.00 43.66 359 VAL A N 1
ATOM 2653 C CA . VAL A 1 359 ? 66.835 -29.703 35.925 1.00 43.66 359 VAL A CA 1
ATOM 2654 C C . VAL A 1 359 ? 67.822 -29.171 36.980 1.00 43.66 359 VAL A C 1
ATOM 2656 O O . VAL A 1 359 ? 68.392 -29.984 37.715 1.00 43.66 359 VAL A O 1
ATOM 2659 N N . PRO A 1 360 ? 68.123 -27.861 37.021 1.00 49.34 360 PRO A N 1
ATOM 2660 C CA . PRO A 1 360 ? 67.538 -26.941 38.020 1.00 49.34 360 PRO A CA 1
ATOM 2661 C C . PRO A 1 360 ? 67.274 -25.550 37.394 1.00 49.34 360 PRO A C 1
ATOM 2663 O O . PRO A 1 360 ? 67.733 -25.270 36.301 1.00 49.34 360 PRO A O 1
ATOM 2666 N N . GLY A 1 361 ? 66.555 -24.586 37.956 1.00 38.53 361 GLY A N 1
ATOM 2667 C CA . GLY A 1 361 ? 66.016 -24.327 39.280 1.00 38.53 361 GLY A CA 1
ATOM 2668 C C . GLY A 1 361 ? 65.448 -22.893 39.260 1.00 38.53 361 GLY A C 1
ATOM 2669 O O . GLY A 1 361 ? 65.771 -22.098 38.381 1.00 38.53 361 GLY A O 1
ATOM 2670 N N . ARG A 1 362 ? 64.560 -22.597 40.212 1.00 42.59 362 ARG A N 1
ATOM 2671 C CA . ARG A 1 362 ? 63.916 -21.292 40.464 1.00 42.59 362 ARG A CA 1
ATOM 2672 C C . ARG A 1 362 ? 64.908 -20.135 40.660 1.00 42.59 362 ARG A C 1
ATOM 2674 O O . ARG A 1 362 ? 65.968 -20.378 41.221 1.00 42.59 362 ARG A O 1
ATOM 2681 N N . VAL A 1 363 ? 64.454 -18.904 40.372 1.00 43.94 363 VAL A N 1
ATOM 2682 C CA . VAL A 1 363 ? 64.407 -17.672 41.225 1.00 43.94 363 VAL A CA 1
ATOM 2683 C C . VAL A 1 363 ? 63.935 -16.517 40.312 1.00 43.94 363 VAL A C 1
ATOM 2685 O O . VAL A 1 363 ? 64.433 -16.408 39.201 1.00 43.94 363 VAL A O 1
ATOM 2688 N N . GLY A 1 364 ? 62.820 -15.829 40.603 1.00 38.03 364 GLY A N 1
ATOM 2689 C CA . GLY A 1 364 ? 62.750 -14.529 41.314 1.00 38.03 364 GLY A CA 1
ATOM 2690 C C . GLY A 1 364 ? 62.692 -13.396 40.272 1.00 38.03 364 GLY A C 1
ATOM 2691 O O . GLY A 1 364 ? 63.545 -13.362 39.400 1.00 38.03 364 GLY A O 1
ATOM 2692 N N . SER A 1 365 ? 61.621 -12.610 40.132 1.00 41.81 365 SER A N 1
ATOM 2693 C CA . SER A 1 365 ? 61.107 -11.518 40.987 1.00 41.81 365 SER A CA 1
ATOM 2694 C C . SER A 1 365 ? 61.170 -10.209 40.185 1.00 41.81 365 SER A C 1
ATOM 2696 O O . SER A 1 365 ? 62.159 -9.983 39.497 1.00 41.81 365 SER A O 1
ATOM 2698 N N . ASP A 1 366 ? 60.142 -9.372 40.360 1.00 42.59 366 ASP A N 1
ATOM 2699 C CA . ASP A 1 366 ? 60.028 -7.954 39.970 1.00 42.59 366 ASP A CA 1
ATOM 2700 C C . ASP A 1 366 ? 59.995 -7.656 38.456 1.00 42.59 366 ASP A C 1
ATOM 2702 O O . ASP A 1 366 ? 60.681 -8.270 37.657 1.00 42.59 366 ASP A O 1
ATOM 2706 N N . GLY A 1 367 ? 59.211 -6.723 37.926 1.00 40.34 367 GLY A N 1
ATOM 2707 C CA . GLY A 1 367 ? 58.356 -5.690 38.487 1.00 40.34 367 GLY A CA 1
ATOM 2708 C C . GLY A 1 367 ? 58.028 -4.687 37.367 1.00 40.34 367 GLY A C 1
ATOM 2709 O O . GLY A 1 367 ? 58.668 -4.674 36.319 1.00 40.34 367 GLY A O 1
ATOM 2710 N N . THR A 1 368 ? 57.056 -3.816 37.638 1.00 46.72 368 THR A N 1
ATOM 2711 C CA . THR A 1 368 ? 56.837 -2.495 37.011 1.00 46.72 368 THR A CA 1
ATOM 2712 C C . THR A 1 368 ? 56.386 -2.395 35.543 1.00 46.72 368 THR A C 1
ATOM 2714 O O . THR A 1 368 ? 57.172 -2.443 34.607 1.00 46.72 368 THR A O 1
ATOM 2717 N N . SER A 1 369 ? 55.087 -2.100 35.408 1.00 46.00 369 SER A N 1
ATOM 2718 C CA . SER A 1 369 ? 54.521 -0.911 34.743 1.00 46.00 369 SER A CA 1
ATOM 2719 C C . SER A 1 369 ? 55.193 -0.365 33.477 1.00 46.00 369 SER A C 1
ATOM 2721 O O . SER A 1 369 ? 56.261 0.247 33.554 1.00 46.00 369 SER A O 1
ATOM 2723 N N . ARG A 1 370 ? 54.428 -0.370 32.383 1.00 50.84 370 ARG A N 1
ATOM 2724 C CA . ARG A 1 370 ? 53.990 0.843 31.676 1.00 50.84 370 ARG A CA 1
ATOM 2725 C C . ARG A 1 370 ? 52.660 0.591 30.988 1.00 50.84 370 ARG A C 1
ATOM 2727 O O . ARG A 1 370 ? 52.464 -0.563 30.552 1.00 50.84 370 ARG A O 1
#

Radius of gyration: 32.35 Å; Cα contacts (8 Å, |Δi|>4): 487; chains: 1; bounding box: 92×78×65 Å

Nearest PDB structures (foldseek):
  7me1-assembly2_B  TM=8.176E-01  e=7.284E-14  Yersinia pestis
  5z2k-assembly1_A  TM=7.998E-01  e=1.357E-13  Candidatus Liberibacter asiaticus str. psy62
  1toa-assembly2_B  TM=8.209E-01  e=1.906E-12  Treponema pallidum
  2xy4-assembly1_A  TM=8.181E-01  e=1.365E-11  Salmonella enterica subsp. enterica serovar Typhimurium
  6nsi-assembly1_A  TM=7.493E-01  e=1.876E-09  Chlamydia trachomatis

pLDDT: mean 82.31, std 20.68, range [31.64, 98.75]

Sequence (370 aa):
MIRHVLLAMAVLAMAVAFVGDGNAGAQGAEVRVVVSLPDMEPVVRDVGGRHVEVSSILPPGSDPHGFTVTQEVMADIADADILVLANSDLLGFEGDVVENFPDIERLDFPDYEAEGATLDPFPGYDRNEHGYWLKIDNARAIARGFAAAISRIDPDNADEYAHNLDAFSGRLDRASDDLDLLSDHHGLRGKKVVAAVPGVAYIVQNMRMDVGAILLAEGSGFVGGSAVLDVQKGLSSGEYIAIVCPESMREARAGEVSEQLSRDTGAPVIYVRFLSVEDSDDFLSQVYYNAGQLALASRAGGSSGAVDMSLAYAALGAMGALVFAEAFVIVRCRGAGSGEADQHLFGGDGRITASRGQVPGRVGSDGTSR